Protein AF-A0AAE0U484-F1 (afdb_monomer)

Foldseek 3Di:
DDDDDDDDDDPDDPPDDDDDDDDDLQPLQPQDQQPDDDDPDPDFDDFDPDQQFLVRLLVLVVLAADDPVLDDPPPPCLDPAKDKFKAKFKAKAFQLLVNVVSVVVNVCCVVCVVVCVVVVVVVCVSCVPSSYDPDDKAFLCCSRCVPDSYCNVVFQPPLQLVLLVVVCVVVVHDRDRRLGMTMIMWMWIWMQGFVQDIDIDTDFGSDDDCQTLVNVVVCVCPDPVDDHQPGSLSVVLSSLCSRLQQQVGQYGSRDRPLCSLVVLLVVLLVVLVVVVVLVVVLVVVCVVDPDPVVCPVVLVVLLPCVVLVSSLSSLSSSLSSLSSVLSSLVRNLVSLVVVLVSLVVVPDDPPPDDPDDDDDDDDPDPDGDRNDSVSSVVSSVSSVVVSVSSVVSNVSSVVSSVSSVVSSVVSVVSVVD

Sequence (417 aa):
MPTWKFDASVTDFQQAAGASLPPTPGLATLLEEPAAEQKPDSEPRPPLLTSMSTGEIVNQISKTYTYWEDLPPVKDKGGDRTIALFMPFLAFESHRGRNDMTMDRLKTEKEMENLIKDELRYTELWNPDHTRPLHYRRTLDQYSYYMLDSTERRDWDQVMYRWAKLKAVKARQTFEPDEAPILMVDQLWMWVLPDGTVVTSIPSTQKPAKYSLEKVLEAEFWSKSRHAIKGPESLFSLVLRQCVNVMKREGPCKLNLQESFQSAINNLAESEAVKMKELLKVVKKLKKEPDPFRLTADIDKFSQISEEMYQLVEIVDIQDELAIINSVLTAQKSVLRDLRDHVCCERKPSSTDPPNSIYVMKDQSPPTVAIRKTAVDDSIRIVDENIRAVKEMAESAKRVHTDVSGFVSVCHVLCAC

Solvent-accessible surface area (backbone atoms only — not comparable to full-atom values): 24864 Å² total; per-residue (Å²): 135,87,80,89,79,89,88,81,86,92,80,90,78,92,83,84,88,88,78,91,77,80,93,77,91,80,58,70,58,79,62,61,77,75,72,81,86,65,73,80,63,98,64,78,76,79,74,69,97,70,73,70,50,56,68,54,49,42,53,54,47,55,60,42,51,78,51,82,85,69,50,78,75,73,86,56,87,72,56,105,59,61,47,79,46,72,39,56,31,63,45,59,38,27,45,44,36,52,48,51,50,41,53,51,49,54,50,48,47,70,63,31,68,79,56,37,76,59,53,51,48,50,50,40,73,76,24,72,82,70,51,53,62,82,68,64,80,29,43,57,54,57,69,76,45,68,86,42,82,68,48,64,77,55,61,72,65,32,69,52,30,56,39,49,47,51,50,20,57,76,69,75,44,89,67,59,71,51,54,25,30,38,61,27,37,37,42,41,38,38,35,36,42,65,89,42,53,70,49,73,50,65,77,66,42,80,55,96,44,81,56,19,59,62,47,47,49,52,52,60,71,70,34,85,90,51,82,74,77,84,46,48,53,53,48,52,43,49,55,50,42,63,47,55,41,44,69,80,41,55,35,49,91,72,35,40,57,59,61,39,55,51,48,53,49,48,53,53,44,50,53,47,53,53,50,52,55,52,50,56,50,50,56,57,47,57,77,70,47,92,58,69,76,82,44,46,72,68,51,55,60,53,53,58,52,62,66,60,52,53,50,52,45,52,40,50,52,53,43,52,54,44,40,51,52,45,34,47,46,49,50,35,45,48,49,46,48,53,49,41,50,56,63,56,62,81,72,68,80,76,93,79,74,76,99,80,76,93,72,94,70,89,76,86,66,74,87,70,72,69,63,54,62,68,53,47,52,53,43,44,49,46,33,52,53,52,46,49,54,46,50,56,48,43,54,52,34,52,50,42,44,52,52,51,53,50,51,52,52,52,34,53,54,62,66,75,107

pLDDT: mean 70.92, std 22.4, range [24.2, 97.81]

Radius of gyration: 27.47 Å; Cα contacts (8 Å, |Δi|>4): 417; chains: 1; bounding box: 76×53×95 Å

InterPro domains:
  IPR050829 CorA Metal Ion Transporter [PTHR47685] (130-343)

Structure (mmCIF, N/CA/C/O backbone):
data_AF-A0AAE0U484-F1
#
_entry.id   AF-A0AAE0U484-F1
#
loop_
_atom_site.group_PDB
_atom_site.id
_atom_site.type_symbol
_atom_site.label_atom_id
_atom_site.label_alt_id
_atom_site.label_comp_id
_atom_site.label_asym_id
_atom_site.label_entity_id
_atom_site.label_seq_id
_atom_site.pdbx_PDB_ins_code
_atom_site.Cartn_x
_atom_site.Cartn_y
_atom_site.Cartn_z
_atom_site.occupancy
_atom_site.B_iso_or_equiv
_atom_site.auth_seq_id
_atom_site.auth_comp_id
_atom_site.auth_asym_id
_atom_site.auth_atom_id
_atom_site.pdbx_PDB_model_num
ATOM 1 N N . MET A 1 1 ? 16.943 8.725 -47.443 1.00 25.14 1 MET A N 1
ATOM 2 C CA . MET A 1 1 ? 16.051 8.377 -46.319 1.00 25.14 1 MET A CA 1
ATOM 3 C C . MET A 1 1 ? 15.115 7.289 -46.812 1.00 25.14 1 MET A C 1
ATOM 5 O O . MET A 1 1 ? 14.321 7.600 -47.690 1.00 25.14 1 MET A O 1
ATOM 9 N N . PRO A 1 2 ? 15.241 6.023 -46.388 1.00 25.20 2 PRO A N 1
ATOM 10 C CA . PRO A 1 2 ? 14.301 5.006 -46.822 1.00 25.20 2 PRO A CA 1
ATOM 11 C C . PRO A 1 2 ? 13.100 4.985 -45.872 1.00 25.20 2 PRO A C 1
ATOM 13 O O . PRO A 1 2 ? 13.224 4.733 -44.677 1.00 25.20 2 PRO A O 1
ATOM 16 N N . THR A 1 3 ? 11.944 5.307 -46.437 1.00 26.42 3 THR A N 1
ATOM 17 C CA . THR A 1 3 ? 10.607 5.114 -45.878 1.00 26.42 3 THR A CA 1
ATOM 18 C C . THR A 1 3 ? 10.235 3.636 -45.951 1.00 26.42 3 THR A C 1
ATOM 20 O O . THR A 1 3 ? 10.269 3.057 -47.038 1.00 26.42 3 THR A O 1
ATOM 23 N N . TRP A 1 4 ? 9.856 3.037 -44.826 1.00 24.20 4 TRP A N 1
ATOM 24 C CA . TRP A 1 4 ? 9.329 1.675 -44.780 1.00 24.20 4 TRP A CA 1
ATOM 25 C C . TRP A 1 4 ? 7.847 1.689 -45.179 1.00 24.20 4 TRP A C 1
ATOM 27 O O . TRP A 1 4 ? 7.043 2.363 -44.540 1.00 24.20 4 TRP A O 1
ATOM 37 N N . LYS A 1 5 ? 7.493 0.967 -46.247 1.00 24.75 5 LYS A N 1
ATOM 38 C CA . LYS A 1 5 ? 6.109 0.620 -46.602 1.00 24.75 5 LYS A CA 1
ATOM 39 C C . LYS A 1 5 ? 5.917 -0.873 -46.347 1.00 24.75 5 LYS A C 1
ATOM 41 O O . LYS A 1 5 ? 6.720 -1.668 -46.825 1.00 24.75 5 LYS A O 1
ATOM 46 N N . PHE A 1 6 ? 4.869 -1.230 -45.612 1.00 26.19 6 PHE A N 1
ATOM 47 C CA . PHE A 1 6 ? 4.388 -2.603 -45.481 1.00 26.19 6 PHE A CA 1
ATOM 48 C C . PHE A 1 6 ? 3.244 -2.808 -46.479 1.00 26.19 6 PHE A C 1
ATOM 50 O O . PHE A 1 6 ? 2.232 -2.120 -46.388 1.00 26.19 6 PHE A O 1
ATOM 57 N N . ASP A 1 7 ? 3.419 -3.737 -47.418 1.00 28.48 7 ASP A N 1
ATOM 58 C CA . ASP A 1 7 ? 2.353 -4.274 -48.269 1.00 28.48 7 ASP A CA 1
ATOM 59 C C . ASP A 1 7 ? 2.078 -5.714 -47.820 1.00 28.48 7 ASP A C 1
ATOM 61 O O . ASP A 1 7 ? 2.968 -6.565 -47.873 1.00 28.48 7 ASP A O 1
ATOM 65 N N . ALA A 1 8 ? 0.852 -5.996 -47.384 1.00 30.31 8 ALA A N 1
ATOM 66 C CA . ALA A 1 8 ? 0.339 -7.356 -47.248 1.00 30.31 8 ALA A CA 1
ATOM 67 C C . ALA A 1 8 ? -1.161 -7.360 -47.585 1.00 30.31 8 ALA A C 1
ATOM 69 O O . ALA A 1 8 ? -1.958 -6.672 -46.949 1.00 30.31 8 ALA A O 1
ATOM 70 N N . SER A 1 9 ? -1.531 -8.099 -48.632 1.00 27.47 9 SER A N 1
ATOM 71 C CA . SER A 1 9 ? -2.878 -8.178 -49.210 1.00 27.47 9 SER A CA 1
ATOM 72 C C . SER A 1 9 ? -3.855 -9.028 -48.379 1.00 27.47 9 SER A C 1
ATOM 74 O O . SER A 1 9 ? -3.476 -10.033 -47.784 1.00 27.47 9 SER A O 1
ATOM 76 N N . VAL A 1 10 ? -5.131 -8.622 -48.389 1.00 33.88 10 VAL A N 1
ATOM 77 C CA . VAL A 1 10 ? -6.212 -8.971 -47.441 1.00 33.88 10 VAL A CA 1
ATOM 78 C C . VAL A 1 10 ? -7.253 -9.934 -48.051 1.00 33.88 10 VAL A C 1
ATOM 80 O O . VAL A 1 10 ? -8.396 -9.533 -48.230 1.00 33.88 10 VAL A O 1
ATOM 83 N N . THR A 1 11 ? -6.936 -11.188 -48.403 1.00 27.66 11 THR A N 1
ATOM 84 C CA . THR A 1 11 ? -7.968 -12.035 -49.071 1.00 27.66 11 THR A CA 1
ATOM 85 C C . THR A 1 11 ? -8.235 -13.454 -48.569 1.00 27.66 11 THR A C 1
ATOM 87 O O . THR A 1 11 ? -9.268 -13.988 -48.956 1.00 27.66 11 THR A O 1
ATOM 90 N N . ASP A 1 12 ? -7.472 -14.050 -47.645 1.00 27.08 12 ASP A N 1
ATOM 91 C CA . ASP A 1 12 ? -7.566 -15.522 -47.486 1.00 27.08 12 ASP A CA 1
ATOM 92 C C . ASP A 1 12 ? -8.187 -16.087 -46.186 1.00 27.08 12 ASP A C 1
ATOM 94 O O . ASP A 1 12 ? -8.134 -17.295 -45.984 1.00 27.08 12 ASP A O 1
ATOM 98 N N . PHE A 1 13 ? -8.829 -15.303 -45.304 1.00 31.53 13 PHE A N 1
ATOM 99 C CA . PHE A 1 13 ? -9.232 -15.829 -43.973 1.00 31.53 13 PHE A CA 1
ATOM 100 C C . PHE A 1 13 ? -10.689 -15.601 -43.525 1.00 31.53 13 PHE A C 1
ATOM 102 O O . PHE A 1 13 ? -10.987 -15.595 -42.334 1.00 31.53 13 PHE A O 1
ATOM 109 N N . GLN A 1 14 ? -11.641 -15.477 -44.451 1.00 27.42 14 GLN A N 1
ATOM 110 C CA . GLN A 1 14 ? -13.049 -15.174 -44.132 1.00 27.42 14 GLN A CA 1
ATOM 111 C C . GLN A 1 14 ? -13.956 -16.361 -43.714 1.00 27.42 14 GLN A C 1
ATOM 113 O O . GLN A 1 14 ? -15.173 -16.239 -43.813 1.00 27.42 14 GLN A O 1
ATOM 118 N N . GLN A 1 15 ? -13.444 -17.502 -43.227 1.00 28.56 15 GLN A N 1
ATOM 119 C CA . GLN A 1 15 ? -14.284 -18.715 -43.088 1.00 28.56 15 GLN A CA 1
ATOM 120 C C . GLN A 1 15 ? -14.445 -19.359 -41.699 1.00 28.56 15 GLN A C 1
ATOM 122 O O . GLN A 1 15 ? -14.878 -20.505 -41.621 1.00 28.56 15 GLN A O 1
ATOM 127 N N . ALA A 1 16 ? -14.210 -18.645 -40.594 1.00 28.75 16 ALA A N 1
ATOM 128 C CA . ALA A 1 16 ? -14.473 -19.205 -39.260 1.00 28.75 16 ALA A CA 1
ATOM 129 C C . ALA A 1 16 ? -15.002 -18.169 -38.251 1.00 28.75 16 ALA A C 1
ATOM 131 O O . ALA A 1 16 ? -14.307 -17.791 -37.317 1.00 28.75 16 ALA A O 1
ATOM 132 N N . ALA A 1 17 ? -16.246 -17.713 -38.415 1.00 30.34 17 ALA A N 1
ATOM 133 C CA . ALA A 1 17 ? -16.961 -16.979 -37.368 1.00 30.34 17 ALA A CA 1
ATOM 134 C C . ALA A 1 17 ? -18.425 -17.435 -37.339 1.00 30.34 17 ALA A C 1
ATOM 136 O O . ALA A 1 17 ? -19.243 -17.016 -38.154 1.00 30.34 17 ALA A O 1
ATOM 137 N N . GLY A 1 18 ? -18.736 -18.354 -36.426 1.00 26.61 18 GLY A N 1
ATOM 138 C CA . GLY A 1 18 ? -20.057 -18.962 -36.306 1.00 26.61 18 GLY A CA 1
ATOM 139 C C . GLY A 1 18 ? -20.254 -19.654 -34.962 1.00 26.61 18 GLY A C 1
ATOM 140 O O . GLY A 1 18 ? -20.517 -20.848 -34.931 1.00 26.61 18 GLY A O 1
ATOM 141 N N . ALA A 1 19 ? -20.102 -18.924 -33.857 1.00 28.25 19 ALA A N 1
ATOM 142 C CA . ALA A 1 19 ? -20.642 -19.316 -32.555 1.00 28.25 19 ALA A CA 1
ATOM 143 C C . ALA A 1 19 ? -20.804 -18.069 -31.670 1.00 28.25 19 ALA A C 1
ATOM 145 O O . ALA A 1 19 ? -19.838 -17.358 -31.409 1.00 28.25 19 ALA A O 1
ATOM 146 N N . SER A 1 20 ? -22.033 -17.790 -31.233 1.00 29.11 20 SER A N 1
ATOM 147 C CA . SER A 1 20 ? -22.348 -16.734 -30.266 1.00 29.11 20 SER A CA 1
ATOM 148 C C . SER A 1 20 ? -21.962 -17.179 -28.852 1.00 29.11 20 SER A C 1
ATOM 150 O O . SER A 1 20 ? -22.457 -18.208 -28.386 1.00 29.11 20 SER A O 1
ATOM 152 N N . LEU A 1 21 ? -21.120 -16.402 -28.171 1.00 27.17 21 LEU A N 1
ATOM 153 C CA . LEU A 1 21 ? -20.734 -16.598 -26.769 1.00 27.17 21 LEU A CA 1
ATOM 154 C C . LEU A 1 21 ? -21.602 -15.737 -25.818 1.00 27.17 21 LEU A C 1
ATOM 156 O O . LEU A 1 21 ? -22.167 -14.734 -26.259 1.00 27.17 21 LEU A O 1
ATOM 160 N N . PRO A 1 22 ? -21.759 -16.144 -24.539 1.00 26.66 22 PRO A N 1
ATOM 161 C CA . PRO A 1 22 ? -22.588 -15.457 -23.539 1.00 26.66 22 PRO A CA 1
ATOM 162 C C . PRO A 1 22 ? -22.042 -14.061 -23.170 1.00 26.66 22 PRO A C 1
ATOM 164 O O . PRO A 1 22 ? -20.865 -13.796 -23.410 1.00 26.66 22 PRO A O 1
ATOM 167 N N . PRO A 1 23 ? -22.862 -13.164 -22.580 1.00 27.33 23 PRO A N 1
ATOM 168 C CA . PRO A 1 23 ? -22.453 -11.791 -22.294 1.00 27.33 23 PRO A CA 1
ATOM 169 C C . PRO A 1 23 ? -21.361 -11.749 -21.215 1.00 27.33 23 PRO A C 1
ATOM 171 O O . PRO A 1 23 ? -21.535 -12.259 -20.108 1.00 27.33 23 PRO A O 1
ATOM 174 N N . THR A 1 24 ? -20.229 -11.144 -21.562 1.00 34.47 24 THR A N 1
ATOM 175 C CA . THR A 1 24 ? -19.015 -11.022 -20.746 1.00 34.47 24 THR A CA 1
ATOM 176 C C . THR A 1 24 ? -19.091 -9.807 -19.808 1.00 34.47 24 THR A C 1
ATOM 178 O O . THR A 1 24 ? -19.314 -8.698 -20.294 1.00 34.47 24 THR A O 1
ATOM 181 N N . PRO A 1 25 ? -18.822 -9.934 -18.496 1.00 36.56 25 PRO A N 1
ATOM 182 C CA . PRO A 1 25 ? -18.464 -8.799 -17.650 1.00 36.56 25 PRO A CA 1
ATOM 183 C C . PRO A 1 25 ? -16.942 -8.602 -17.741 1.00 36.56 25 PRO A C 1
ATOM 185 O O . PRO A 1 25 ? -16.188 -9.285 -17.056 1.00 36.56 25 PRO A O 1
ATOM 188 N N . GLY A 1 26 ? -16.470 -7.762 -18.669 1.00 33.53 26 GLY A N 1
ATOM 189 C CA . GLY A 1 26 ? -15.029 -7.684 -18.982 1.00 33.53 26 GLY A CA 1
ATOM 190 C C . GLY A 1 26 ? -14.423 -6.293 -19.172 1.00 33.53 26 GLY A C 1
ATOM 191 O O . GLY A 1 26 ? -13.204 -6.173 -19.159 1.00 33.53 26 GLY A O 1
ATOM 192 N N . LEU A 1 27 ? -15.230 -5.240 -19.309 1.00 33.69 27 LEU A N 1
ATOM 193 C CA . LEU A 1 27 ? -14.730 -3.860 -19.431 1.00 33.69 27 LEU A CA 1
ATOM 194 C C . LEU A 1 27 ? -15.477 -2.887 -18.512 1.00 33.69 27 LEU A C 1
ATOM 196 O O . LEU A 1 27 ? -14.864 -1.998 -17.935 1.00 33.69 27 LEU A O 1
ATOM 200 N N . ALA A 1 28 ? -16.783 -3.091 -18.319 1.00 32.78 28 ALA A N 1
ATOM 201 C CA . ALA A 1 28 ? -17.645 -2.173 -17.574 1.00 32.78 28 ALA A CA 1
ATOM 202 C C . ALA A 1 28 ? -17.218 -1.947 -16.109 1.00 32.78 28 ALA A C 1
ATOM 204 O O . ALA A 1 28 ? -17.370 -0.844 -15.600 1.00 32.78 28 ALA A O 1
ATOM 205 N N . THR A 1 29 ? -16.624 -2.946 -15.449 1.00 37.53 29 THR A N 1
ATOM 206 C CA . THR A 1 29 ? -16.144 -2.851 -14.056 1.00 37.53 29 THR A CA 1
ATOM 207 C C . THR A 1 29 ? -14.851 -2.049 -13.890 1.00 37.53 29 THR A C 1
ATOM 209 O O . THR A 1 29 ? -14.360 -1.870 -12.782 1.00 37.53 29 THR A O 1
ATOM 212 N N . LEU A 1 30 ? -14.253 -1.574 -14.986 1.00 39.81 30 LEU A N 1
ATOM 213 C CA . LEU A 1 30 ? -12.955 -0.887 -14.992 1.00 39.81 30 LEU A CA 1
ATOM 214 C C . LEU A 1 30 ? -13.080 0.616 -15.276 1.00 39.81 30 LEU A C 1
ATOM 216 O O . LEU A 1 30 ? -12.082 1.343 -15.238 1.00 39.81 30 LEU A O 1
ATOM 220 N N . LEU A 1 31 ? -14.303 1.050 -15.586 1.00 45.00 31 LEU A N 1
ATOM 221 C CA . LEU A 1 31 ? -14.662 2.320 -16.214 1.00 45.00 31 LEU A CA 1
ATOM 222 C C . LEU A 1 31 ? -15.889 2.892 -15.507 1.00 45.00 31 LEU A C 1
ATOM 224 O O . LEU A 1 31 ? -16.924 3.167 -16.106 1.00 45.00 31 LEU A O 1
ATOM 228 N N . GLU A 1 32 ? -15.796 2.993 -14.190 1.00 55.06 32 GLU A N 1
ATOM 229 C CA . GLU A 1 32 ? -16.871 3.548 -13.377 1.00 55.06 32 GLU A CA 1
ATOM 230 C C . GLU A 1 32 ? -16.819 5.075 -13.450 1.00 55.06 32 GLU A C 1
ATOM 232 O O . GLU A 1 32 ? -15.787 5.664 -13.142 1.00 55.06 32 GLU A O 1
ATOM 237 N N . GLU A 1 33 ? -17.908 5.745 -13.840 1.00 48.56 33 GLU A N 1
ATOM 238 C CA . GLU A 1 33 ? -17.997 7.200 -13.665 1.00 48.56 33 GLU A CA 1
ATOM 239 C C . GLU A 1 33 ? -17.818 7.530 -12.176 1.00 48.56 33 GLU A C 1
ATOM 241 O O . GLU A 1 33 ? -18.476 6.894 -11.353 1.00 48.56 33 GLU A O 1
ATOM 246 N N . PRO A 1 34 ? -16.948 8.487 -11.795 1.00 49.31 34 PRO A N 1
ATOM 247 C CA . PRO A 1 34 ? -16.866 8.906 -10.405 1.00 49.31 34 PRO A CA 1
ATOM 248 C C . PRO A 1 34 ? -18.251 9.385 -9.977 1.00 49.31 34 PRO A C 1
ATOM 250 O O . PRO A 1 34 ? -18.813 10.290 -10.606 1.00 49.31 34 PRO A O 1
ATOM 253 N N . ALA A 1 35 ? -18.814 8.767 -8.939 1.00 49.94 35 ALA A N 1
ATOM 254 C CA . ALA A 1 35 ? -20.136 9.110 -8.455 1.00 49.94 35 ALA A CA 1
ATOM 255 C C . ALA A 1 35 ? -20.202 10.617 -8.180 1.00 49.94 35 ALA A C 1
ATOM 257 O O . ALA A 1 35 ? -19.337 11.195 -7.513 1.00 49.94 35 ALA A O 1
ATOM 258 N N . ALA A 1 36 ? -21.241 11.264 -8.710 1.00 40.91 36 ALA A N 1
ATOM 259 C CA . ALA A 1 36 ? -21.516 12.671 -8.466 1.00 40.91 36 ALA A CA 1
ATOM 260 C C . ALA A 1 36 ? -21.680 12.899 -6.957 1.00 40.91 36 ALA A C 1
ATOM 262 O O . ALA A 1 36 ? -22.714 12.542 -6.404 1.00 40.91 36 ALA A O 1
ATOM 263 N N . GLU A 1 37 ? -20.643 13.443 -6.310 1.00 42.19 37 GLU A N 1
ATOM 264 C CA . GLU A 1 37 ? -20.617 13.947 -4.928 1.00 42.19 37 GLU A CA 1
ATOM 265 C C . GLU A 1 37 ? -21.653 13.316 -3.980 1.00 42.19 37 GLU A C 1
ATOM 267 O O . GLU A 1 37 ? -22.458 13.999 -3.351 1.00 42.19 37 GLU A O 1
ATOM 272 N N . GLN A 1 38 ? -21.612 12.001 -3.809 1.00 40.66 38 GLN A N 1
ATOM 273 C CA . GLN A 1 38 ? -22.098 11.401 -2.578 1.00 40.66 38 GLN A CA 1
ATOM 274 C C . GLN A 1 38 ? -20.870 10.891 -1.854 1.00 40.66 38 GLN A C 1
ATOM 276 O O . GLN A 1 38 ? -20.386 9.786 -2.087 1.00 40.66 38 GLN A O 1
ATOM 281 N N . LYS A 1 39 ? -20.339 11.759 -0.975 1.00 46.88 39 LYS A N 1
ATOM 282 C CA . LYS A 1 39 ? -19.525 11.315 0.162 1.00 46.88 39 LYS A CA 1
ATOM 283 C C . LYS A 1 39 ? -20.163 10.027 0.673 1.00 46.88 39 LYS A C 1
ATOM 285 O O . LYS A 1 39 ? -21.375 10.063 0.891 1.00 46.88 39 LYS A O 1
ATOM 290 N N . PRO A 1 40 ? -19.409 8.935 0.870 1.00 43.38 40 PRO A N 1
ATOM 291 C CA . PRO A 1 40 ? -19.993 7.772 1.501 1.00 43.38 40 PRO A CA 1
ATOM 292 C C . PRO A 1 40 ? -20.620 8.250 2.811 1.00 43.38 40 PRO A C 1
ATOM 294 O O . PRO A 1 40 ? -19.938 8.861 3.646 1.00 43.38 40 PRO A O 1
ATOM 297 N N . ASP A 1 41 ? -21.936 8.058 2.924 1.00 44.75 41 ASP A N 1
ATOM 298 C CA . ASP A 1 41 ? -22.650 8.169 4.186 1.00 44.75 41 ASP A CA 1
ATOM 299 C C . ASP A 1 41 ? -21.838 7.433 5.254 1.00 44.75 41 ASP A C 1
ATOM 301 O O . ASP A 1 41 ? -21.121 6.475 4.961 1.00 44.75 41 ASP A O 1
ATOM 305 N N . SER A 1 42 ? -21.929 7.897 6.498 1.00 51.50 42 SER A N 1
ATOM 306 C CA . SER A 1 42 ? -21.149 7.447 7.662 1.00 51.50 42 SER A CA 1
ATOM 307 C C . SER A 1 42 ? -21.245 5.949 8.007 1.00 51.50 42 SER A C 1
ATOM 309 O O . SER A 1 42 ? -20.783 5.539 9.070 1.00 51.50 42 SER A O 1
ATOM 311 N N . GLU A 1 43 ? -21.865 5.135 7.158 1.00 57.03 43 GLU A N 1
ATOM 312 C CA . GLU A 1 43 ? -22.004 3.700 7.327 1.00 57.03 43 GLU A CA 1
ATOM 313 C C . GLU A 1 43 ? -20.751 2.935 6.874 1.00 57.03 43 GLU A C 1
ATOM 315 O O . GLU A 1 43 ? -20.180 3.231 5.814 1.00 57.03 43 GLU A O 1
ATOM 320 N N . PRO A 1 44 ? -20.357 1.883 7.616 1.00 57.78 44 PRO A N 1
ATOM 321 C CA . PRO A 1 44 ? -19.218 1.046 7.266 1.00 57.78 44 PRO A CA 1
ATOM 322 C C . PRO A 1 44 ? -19.435 0.426 5.905 1.00 57.78 44 PRO A C 1
ATOM 324 O O . PRO A 1 44 ? -20.556 0.064 5.534 1.00 57.78 44 PRO A O 1
ATOM 327 N N . ARG A 1 45 ? -18.344 0.210 5.185 1.00 67.88 45 ARG A N 1
ATOM 328 C CA . ARG A 1 45 ? -18.371 -0.691 4.045 1.00 67.88 45 ARG A CA 1
ATOM 329 C C . ARG A 1 45 ? -18.860 -2.084 4.479 1.00 67.88 45 ARG A C 1
ATOM 331 O O . ARG A 1 45 ? -18.364 -2.614 5.468 1.00 67.88 45 ARG A O 1
ATOM 338 N N . PRO A 1 46 ? -19.771 -2.726 3.729 1.00 57.03 46 PRO A N 1
ATOM 339 C CA . PRO A 1 46 ? -20.155 -4.100 4.016 1.00 57.03 46 PRO A CA 1
ATOM 340 C C . PRO A 1 46 ? -18.963 -5.059 3.812 1.00 57.03 46 PRO A C 1
ATOM 342 O O . PRO A 1 46 ? -18.289 -4.981 2.771 1.00 57.03 46 PRO A O 1
ATOM 345 N N . PRO A 1 47 ? -18.706 -5.979 4.764 1.00 56.78 47 PRO A N 1
ATOM 346 C CA . PRO A 1 47 ? -17.669 -6.991 4.613 1.00 56.78 47 PRO A CA 1
ATOM 347 C C . PRO A 1 47 ? -17.958 -7.863 3.390 1.00 56.78 47 PRO A C 1
ATOM 349 O O . PRO A 1 47 ? -19.115 -8.104 3.029 1.00 56.78 47 PRO A O 1
ATOM 352 N N . LEU A 1 48 ? -16.907 -8.332 2.724 1.00 58.34 48 LEU A N 1
ATOM 353 C CA . LEU A 1 48 ? -17.067 -9.266 1.617 1.00 58.34 48 LEU A CA 1
ATOM 354 C C . LEU A 1 48 ? -17.605 -10.597 2.153 1.00 58.34 48 LEU A C 1
ATOM 356 O O . LEU A 1 48 ? -16.984 -11.226 3.003 1.00 58.34 48 LEU A O 1
ATOM 360 N N . LEU A 1 49 ? -18.758 -11.033 1.631 1.00 41.34 49 LEU A N 1
ATOM 361 C CA . LEU A 1 49 ? -19.414 -12.301 1.996 1.00 41.34 49 LEU A CA 1
ATOM 362 C C . LEU A 1 49 ? -18.519 -13.536 1.762 1.00 41.34 49 LEU A C 1
ATOM 364 O O . LEU A 1 49 ? -18.756 -14.587 2.351 1.00 41.34 49 LEU A O 1
ATOM 368 N N . THR A 1 50 ? -17.473 -13.389 0.947 1.00 48.41 50 THR A N 1
ATOM 369 C CA . THR A 1 50 ? -16.391 -14.355 0.736 1.00 48.41 50 THR A CA 1
ATOM 370 C C . THR A 1 50 ? -15.088 -13.588 0.516 1.00 48.41 50 THR A C 1
ATOM 372 O O . THR A 1 50 ? -14.810 -13.169 -0.611 1.00 48.41 50 THR A O 1
ATOM 375 N N . SER A 1 51 ? -14.291 -13.373 1.567 1.00 47.59 51 SER A N 1
ATOM 376 C CA . SER A 1 51 ? -12.902 -12.956 1.371 1.00 47.59 51 SER A CA 1
ATOM 377 C C . SER A 1 51 ? -12.159 -14.115 0.713 1.00 47.59 51 SER A C 1
ATOM 379 O O . SER A 1 51 ? -12.162 -15.250 1.196 1.00 47.59 51 SER A O 1
ATOM 381 N N . MET A 1 52 ? -11.588 -13.860 -0.460 1.00 52.00 52 MET A N 1
ATOM 382 C CA . MET A 1 52 ? -10.773 -14.866 -1.123 1.00 52.00 52 MET A CA 1
ATOM 383 C C . MET A 1 52 ? -9.523 -15.100 -0.274 1.00 52.00 52 MET A C 1
ATOM 385 O O . MET A 1 52 ? -8.840 -14.156 0.126 1.00 52.00 52 MET A O 1
ATOM 389 N N . SER A 1 53 ? -9.185 -16.358 -0.008 1.00 55.41 53 SER A N 1
ATOM 390 C CA . SER A 1 53 ? -7.917 -16.675 0.639 1.00 55.41 53 SER A CA 1
ATOM 391 C C . SER A 1 53 ? -6.758 -16.164 -0.214 1.00 55.41 53 SER A C 1
ATOM 393 O O . SER A 1 53 ? -6.830 -16.115 -1.443 1.00 55.41 53 SER A O 1
ATOM 395 N N . THR A 1 54 ? -5.627 -15.846 0.417 1.00 52.03 54 THR A N 1
ATOM 396 C CA . THR A 1 54 ? -4.413 -15.445 -0.309 1.00 52.03 54 THR A CA 1
ATOM 397 C C . THR A 1 54 ? -4.039 -16.452 -1.403 1.00 52.03 54 THR A C 1
ATOM 399 O O . THR A 1 54 ? -3.560 -16.052 -2.456 1.00 52.03 54 THR A O 1
ATOM 402 N N . GLY A 1 55 ? -4.284 -17.750 -1.185 1.00 49.22 55 GLY A N 1
ATOM 403 C CA . GLY A 1 55 ? -4.056 -18.793 -2.188 1.00 49.22 55 GLY A CA 1
ATOM 404 C C . GLY A 1 55 ? -5.002 -18.701 -3.388 1.00 49.22 55 GLY A C 1
ATOM 405 O O 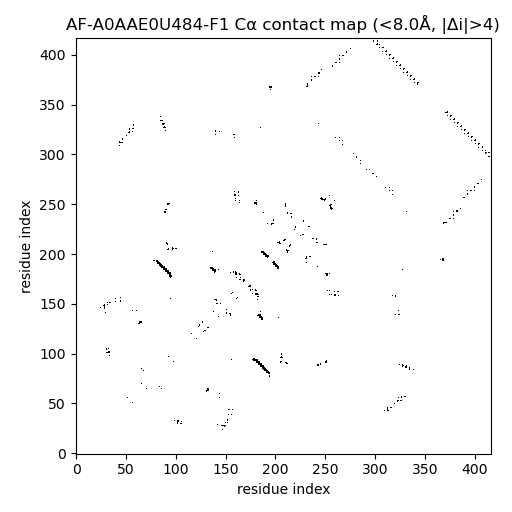. GLY A 1 55 ? -4.558 -18.871 -4.519 1.00 49.22 55 GLY A O 1
ATOM 406 N N . GLU A 1 56 ? -6.278 -18.387 -3.167 1.00 58.03 56 GLU A N 1
ATOM 407 C CA . GLU A 1 56 ? -7.259 -18.178 -4.238 1.00 58.03 56 GLU A CA 1
ATOM 408 C C . GLU A 1 56 ? -6.974 -16.893 -5.011 1.00 58.03 56 GLU A C 1
ATOM 410 O O . GLU A 1 56 ? -6.979 -16.922 -6.239 1.00 58.03 56 GLU A O 1
ATOM 415 N N . ILE A 1 57 ? -6.641 -15.806 -4.308 1.00 54.09 57 ILE A N 1
ATOM 416 C CA . ILE A 1 57 ? -6.226 -14.537 -4.913 1.00 54.09 57 ILE A CA 1
ATOM 417 C C . ILE A 1 57 ? -4.984 -14.773 -5.781 1.00 54.09 57 ILE A C 1
ATOM 419 O O . ILE A 1 57 ? -4.988 -14.426 -6.956 1.00 54.09 57 ILE A O 1
ATOM 423 N N . VAL A 1 58 ? -3.947 -15.438 -5.254 1.00 52.16 58 VAL A N 1
ATOM 424 C CA . VAL A 1 58 ? -2.720 -15.763 -6.004 1.00 52.16 58 VAL A CA 1
ATOM 425 C C . VAL A 1 58 ? -3.004 -16.674 -7.197 1.00 52.16 58 VAL A C 1
ATOM 427 O O . VAL A 1 58 ? -2.452 -16.432 -8.263 1.00 52.16 58 VAL A O 1
ATOM 430 N N . ASN A 1 59 ? -3.852 -17.697 -7.068 1.00 53.22 59 ASN A N 1
ATOM 431 C CA . ASN A 1 59 ? -4.195 -18.601 -8.173 1.00 53.22 59 ASN A CA 1
ATOM 432 C C . ASN A 1 59 ? -4.985 -17.874 -9.275 1.00 53.22 59 ASN A C 1
ATOM 434 O O . ASN A 1 59 ? -4.707 -18.028 -10.461 1.00 53.22 59 ASN A O 1
ATOM 438 N N . GLN A 1 60 ? -5.939 -17.034 -8.884 1.00 53.81 60 GLN A N 1
ATOM 439 C CA . GLN A 1 60 ? -6.700 -16.185 -9.793 1.00 53.81 60 GLN A CA 1
ATOM 440 C C . GLN A 1 60 ? -5.783 -15.211 -10.535 1.00 53.81 60 GLN A C 1
ATOM 442 O O . GLN A 1 60 ? -5.796 -15.148 -11.758 1.00 53.81 60 GLN A O 1
ATOM 447 N N . ILE A 1 61 ? -4.920 -14.521 -9.802 1.00 49.25 61 ILE A N 1
ATOM 448 C CA . ILE A 1 61 ? -3.927 -13.600 -10.343 1.00 49.25 61 ILE A CA 1
ATOM 449 C C . ILE A 1 61 ? -2.910 -14.318 -11.239 1.00 49.25 61 ILE A C 1
ATOM 451 O O . ILE A 1 61 ? -2.551 -13.792 -12.285 1.00 49.25 61 ILE A O 1
ATOM 455 N N . SER A 1 62 ? -2.489 -15.532 -10.880 1.00 46.75 62 SER A N 1
ATOM 456 C CA . SER A 1 62 ? -1.600 -16.359 -11.706 1.00 46.75 62 SER A CA 1
ATOM 457 C C . SER A 1 62 ? -2.240 -16.655 -13.061 1.00 46.75 62 SER A C 1
ATOM 459 O O . SER A 1 62 ? -1.591 -16.517 -14.082 1.00 46.75 62 SER A O 1
ATOM 461 N N . LYS A 1 63 ? -3.549 -16.928 -13.111 1.00 41.59 63 LYS A N 1
ATOM 462 C CA . LYS A 1 63 ? -4.293 -17.073 -14.380 1.00 41.59 63 LYS A CA 1
ATOM 463 C C . LYS A 1 63 ? -4.448 -15.769 -15.174 1.00 41.59 63 LYS A C 1
ATOM 465 O O . LYS A 1 63 ? -4.907 -15.813 -16.306 1.00 41.59 63 LYS A O 1
ATOM 470 N N . THR A 1 64 ? -4.121 -14.633 -14.562 1.00 39.16 64 THR A N 1
ATOM 471 C CA . THR A 1 64 ? -4.321 -13.274 -15.083 1.00 39.16 64 THR A CA 1
ATOM 472 C C . THR A 1 64 ? -2.986 -12.617 -15.477 1.00 39.16 64 THR A C 1
ATOM 474 O O . THR A 1 64 ? -2.969 -11.514 -16.023 1.00 39.16 64 THR A O 1
ATOM 477 N N . TYR A 1 65 ? -1.848 -13.258 -15.193 1.00 40.59 65 TYR A N 1
ATOM 478 C CA . TYR A 1 65 ? -0.525 -12.765 -15.564 1.00 40.59 65 TYR A CA 1
ATOM 479 C C . TYR A 1 65 ? -0.033 -13.395 -16.857 1.00 40.59 65 TYR A C 1
ATOM 481 O O . TYR A 1 65 ? -0.138 -14.598 -17.061 1.00 40.59 65 TYR A O 1
ATOM 489 N N . THR A 1 66 ? 0.571 -12.565 -17.701 1.00 40.16 66 THR A N 1
ATOM 490 C CA . THR A 1 66 ? 1.343 -13.018 -18.854 1.00 40.16 66 THR A CA 1
ATOM 491 C C . THR A 1 66 ? 2.665 -13.592 -18.355 1.00 40.16 66 THR A C 1
ATOM 493 O O . THR A 1 66 ? 3.519 -12.840 -17.872 1.00 40.16 66 THR A O 1
ATOM 496 N N . TYR A 1 67 ? 2.848 -14.907 -18.459 1.00 42.53 67 TYR A N 1
ATOM 497 C CA . TYR A 1 67 ? 4.147 -15.526 -18.213 1.00 42.53 67 TYR A CA 1
ATOM 498 C C . TYR A 1 67 ? 5.042 -15.385 -19.447 1.00 42.53 67 TYR A C 1
ATOM 500 O O . TYR A 1 67 ? 4.584 -15.109 -20.554 1.00 42.53 67 TYR A O 1
ATOM 508 N N . TRP A 1 68 ? 6.352 -15.566 -19.276 1.00 39.12 68 TRP A N 1
ATOM 509 C CA . TRP A 1 68 ? 7.305 -15.504 -20.392 1.00 39.12 68 TRP A CA 1
ATOM 510 C C . TRP A 1 68 ? 6.959 -16.505 -21.514 1.00 39.12 68 TRP A C 1
ATOM 512 O O . TRP A 1 68 ? 7.200 -16.228 -22.685 1.00 39.12 68 TRP A O 1
ATOM 522 N N . GLU A 1 69 ? 6.347 -17.631 -21.140 1.00 39.66 69 GLU A N 1
ATOM 523 C CA . GLU A 1 69 ? 5.892 -18.738 -21.998 1.00 39.66 69 GLU A CA 1
ATOM 524 C C . GLU A 1 69 ? 4.710 -18.341 -22.884 1.00 39.66 69 GLU A C 1
ATOM 526 O O . GLU A 1 69 ? 4.490 -18.931 -23.940 1.00 39.66 69 GLU A O 1
ATOM 531 N N . ASP A 1 70 ? 3.960 -17.325 -22.456 1.00 37.84 70 ASP A N 1
ATOM 532 C CA . ASP A 1 70 ? 2.775 -16.839 -23.141 1.00 37.84 70 ASP A CA 1
ATOM 533 C C . ASP A 1 70 ? 3.113 -15.868 -24.274 1.00 37.84 70 ASP A C 1
ATOM 535 O O . ASP A 1 70 ? 2.310 -15.684 -25.189 1.00 37.84 70 ASP A O 1
ATOM 539 N N . LEU A 1 71 ? 4.287 -15.240 -24.257 1.00 40.50 71 LEU A N 1
ATOM 540 C CA . LEU A 1 71 ? 4.670 -14.292 -25.297 1.00 40.50 71 LEU A CA 1
ATOM 541 C C . LEU A 1 71 ? 4.989 -15.027 -26.605 1.00 40.50 71 LEU A C 1
ATOM 543 O O . LEU A 1 71 ? 5.628 -16.081 -26.572 1.00 40.50 71 LEU A O 1
ATOM 547 N N . PRO A 1 72 ? 4.579 -14.492 -27.775 1.00 33.66 72 PRO A N 1
ATOM 548 C CA . PRO A 1 72 ? 4.949 -15.097 -29.042 1.00 33.66 72 PRO A CA 1
ATOM 549 C C . PRO A 1 72 ? 6.476 -15.230 -29.094 1.00 33.66 72 PRO A C 1
ATOM 551 O O . PRO A 1 72 ? 7.172 -14.261 -28.767 1.00 33.66 72 PRO A O 1
ATOM 554 N N . PRO A 1 73 ? 7.014 -16.398 -29.498 1.00 36.75 73 PRO A N 1
ATOM 555 C CA . PRO A 1 73 ? 8.449 -16.545 -29.662 1.00 36.75 73 PRO A CA 1
ATOM 556 C C . PRO A 1 73 ? 8.911 -15.432 -30.594 1.00 36.75 73 PRO A C 1
ATOM 558 O O . PRO A 1 73 ? 8.310 -15.225 -31.653 1.00 36.75 73 PRO A O 1
ATOM 561 N N . VAL A 1 74 ? 9.936 -14.683 -30.187 1.00 39.91 74 VAL A N 1
ATOM 562 C CA . VAL A 1 74 ? 10.533 -13.657 -31.041 1.00 39.91 74 VAL A CA 1
ATOM 563 C C . VAL A 1 74 ? 11.032 -14.396 -32.286 1.00 39.91 74 VAL A C 1
ATOM 565 O O . VAL A 1 74 ? 11.991 -15.157 -32.226 1.00 39.91 74 VAL A O 1
ATOM 568 N N . LYS A 1 75 ? 10.277 -14.287 -33.389 1.00 37.16 75 LYS A N 1
ATOM 569 C CA . LYS A 1 75 ? 10.531 -15.034 -34.636 1.00 37.16 75 LYS A CA 1
ATOM 570 C C . LYS A 1 75 ? 11.724 -14.485 -35.410 1.00 37.16 75 LYS A C 1
ATOM 572 O O . LYS A 1 75 ? 12.235 -15.170 -36.291 1.00 37.16 75 LYS A O 1
ATOM 577 N N . ASP A 1 76 ? 12.184 -13.292 -35.057 1.00 39.31 76 ASP A N 1
ATOM 578 C CA . ASP A 1 76 ? 13.513 -12.836 -35.423 1.00 39.31 76 ASP A CA 1
ATOM 579 C C . ASP A 1 76 ? 14.516 -13.301 -34.383 1.00 39.31 76 ASP A C 1
ATOM 581 O O . ASP A 1 76 ? 14.190 -13.446 -33.211 1.00 39.31 76 ASP A O 1
ATOM 585 N N . LYS A 1 77 ? 15.756 -13.511 -34.813 1.00 38.34 77 LYS A N 1
ATOM 586 C CA . LYS A 1 77 ? 16.907 -13.791 -33.952 1.00 38.34 77 LYS A CA 1
ATOM 587 C C . LYS A 1 77 ? 17.201 -12.607 -33.012 1.00 38.34 77 LYS A C 1
ATOM 589 O O . LYS A 1 77 ? 18.280 -12.020 -33.077 1.00 38.34 77 LYS A O 1
ATOM 594 N N . GLY A 1 78 ? 16.272 -12.241 -32.132 1.00 38.94 78 GLY A N 1
ATOM 595 C CA . GLY A 1 78 ? 16.604 -11.620 -30.865 1.00 38.94 78 GLY A CA 1
ATOM 596 C C . GLY A 1 78 ? 17.503 -12.632 -30.188 1.00 38.94 78 GLY A C 1
ATOM 597 O O . GLY A 1 78 ? 17.035 -13.698 -29.803 1.00 38.94 78 GLY A O 1
ATOM 598 N N . GLY A 1 79 ? 18.813 -12.380 -30.225 1.00 41.91 79 GLY A N 1
ATOM 599 C CA . GLY A 1 79 ? 19.804 -13.360 -29.794 1.00 41.91 79 GLY A CA 1
ATOM 600 C C . GLY A 1 79 ? 19.494 -13.875 -28.390 1.00 41.91 79 GLY A C 1
ATOM 601 O O . GLY A 1 79 ? 18.780 -13.197 -27.651 1.00 41.91 79 GLY A O 1
ATOM 602 N N . ASP A 1 80 ? 20.080 -15.024 -28.042 1.00 53.69 80 ASP A N 1
ATOM 603 C CA . ASP A 1 80 ? 19.984 -15.794 -26.781 1.00 53.69 80 ASP A CA 1
ATOM 604 C C . ASP A 1 80 ? 20.147 -15.003 -25.451 1.00 53.69 80 ASP A C 1
ATOM 606 O O . ASP A 1 80 ? 20.363 -15.599 -24.408 1.00 53.69 80 ASP A O 1
ATOM 610 N N . ARG A 1 81 ? 20.121 -13.665 -25.463 1.00 57.19 81 ARG A N 1
ATOM 611 C CA . ARG A 1 81 ? 20.527 -12.736 -24.402 1.00 57.19 81 ARG A CA 1
ATOM 612 C C . ARG A 1 81 ? 19.560 -11.554 -24.186 1.00 57.19 81 ARG A C 1
ATOM 614 O O . ARG A 1 81 ? 19.937 -10.586 -23.531 1.00 57.19 81 ARG A O 1
ATOM 621 N N . THR A 1 82 ? 18.355 -11.563 -24.771 1.00 69.62 82 THR A N 1
ATOM 622 C CA . THR A 1 82 ? 17.336 -10.519 -24.506 1.00 69.62 82 THR A CA 1
ATOM 623 C C . THR A 1 82 ? 16.525 -10.876 -23.265 1.00 69.62 82 THR A C 1
ATOM 625 O O . THR A 1 82 ? 15.947 -11.956 -23.208 1.00 69.62 82 THR A O 1
ATOM 628 N N . ILE A 1 83 ? 16.416 -9.957 -22.304 1.00 76.31 83 ILE A N 1
ATOM 629 C CA . ILE A 1 83 ? 15.583 -10.140 -21.106 1.00 76.31 83 ILE A CA 1
ATOM 630 C C . ILE A 1 83 ? 14.323 -9.296 -21.256 1.00 76.31 83 ILE A C 1
ATOM 632 O O . ILE A 1 83 ? 14.427 -8.111 -21.557 1.00 76.31 83 ILE A O 1
ATOM 636 N N . ALA A 1 84 ? 13.153 -9.885 -21.010 1.00 80.25 84 ALA A N 1
ATOM 637 C CA . ALA A 1 84 ? 11.877 -9.184 -20.902 1.00 80.25 84 ALA A CA 1
ATOM 638 C C . ALA A 1 84 ? 11.258 -9.473 -19.529 1.00 80.25 84 ALA A C 1
ATOM 640 O O . ALA A 1 84 ? 11.189 -10.626 -19.106 1.00 80.25 84 ALA A O 1
ATOM 641 N N . LEU A 1 85 ? 10.838 -8.427 -18.824 1.00 81.88 85 LEU A N 1
ATOM 642 C CA . LEU A 1 85 ? 10.322 -8.500 -17.466 1.00 81.88 85 LEU A CA 1
ATOM 643 C C . LEU A 1 85 ? 8.985 -7.772 -1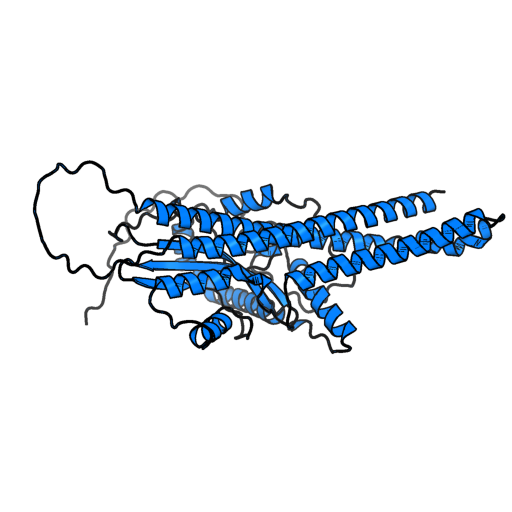7.364 1.00 81.88 85 LEU A C 1
ATOM 645 O O . LEU A 1 85 ? 8.892 -6.587 -17.687 1.00 81.88 85 LEU A O 1
ATOM 649 N N . PHE A 1 86 ? 7.999 -8.480 -16.820 1.00 83.75 86 PHE A N 1
ATOM 650 C CA . PHE A 1 86 ? 6.673 -7.962 -16.507 1.00 83.75 86 PHE A CA 1
ATOM 651 C C . PHE A 1 86 ? 6.406 -8.245 -15.039 1.00 83.75 86 PHE A C 1
ATOM 653 O O . PHE A 1 86 ? 6.377 -9.404 -14.631 1.00 83.75 86 PHE A O 1
ATOM 660 N N . MET A 1 87 ? 6.269 -7.203 -14.225 1.00 87.06 87 MET A N 1
ATOM 661 C CA . MET A 1 87 ? 6.152 -7.383 -12.780 1.00 87.06 87 MET A CA 1
ATOM 662 C C . MET A 1 87 ? 5.150 -6.394 -12.187 1.00 87.06 87 MET A C 1
ATOM 664 O O . MET A 1 87 ? 5.318 -5.190 -12.382 1.00 87.06 87 MET A O 1
ATOM 668 N N . PRO A 1 88 ? 4.143 -6.851 -11.429 1.00 89.31 88 PRO A N 1
ATOM 669 C CA . PRO A 1 88 ? 3.275 -5.938 -10.702 1.00 89.31 88 PRO A CA 1
ATOM 670 C C . PRO A 1 88 ? 4.043 -5.239 -9.582 1.00 89.31 88 PRO A C 1
ATOM 672 O O . PRO A 1 88 ? 4.955 -5.806 -8.976 1.00 89.31 88 PRO A O 1
ATOM 675 N N . PHE A 1 89 ? 3.675 -4.011 -9.251 1.00 91.75 89 PHE A N 1
ATOM 676 C CA . PHE A 1 89 ? 4.216 -3.341 -8.080 1.00 91.75 89 PHE A CA 1
ATOM 677 C C . PHE A 1 89 ? 3.233 -2.361 -7.460 1.00 91.75 89 PHE A C 1
ATOM 679 O O . PHE A 1 89 ? 2.313 -1.874 -8.107 1.00 91.75 89 PHE A O 1
ATOM 686 N N . LEU A 1 90 ? 3.433 -2.093 -6.172 1.00 94.44 90 LEU A N 1
ATOM 687 C CA . LEU A 1 90 ? 2.610 -1.150 -5.430 1.00 94.44 90 LEU A CA 1
ATOM 688 C C . LEU A 1 90 ? 3.092 0.281 -5.672 1.00 94.44 90 LEU A C 1
ATOM 690 O O . LEU A 1 90 ? 4.287 0.581 -5.578 1.00 94.44 90 LEU A O 1
ATOM 694 N N . ALA A 1 91 ? 2.145 1.169 -5.934 1.00 93.19 91 ALA A N 1
ATOM 695 C CA . ALA A 1 91 ? 2.374 2.581 -6.182 1.00 93.19 91 ALA A CA 1
ATOM 696 C C . ALA A 1 91 ? 1.365 3.441 -5.414 1.00 93.19 91 ALA A C 1
ATOM 698 O O . ALA A 1 91 ? 0.376 2.946 -4.884 1.00 93.19 91 ALA A O 1
ATOM 699 N N . PHE A 1 92 ? 1.622 4.746 -5.356 1.00 94.56 92 PHE A N 1
ATOM 700 C CA . PHE A 1 92 ? 0.721 5.710 -4.730 1.00 94.56 92 PHE A CA 1
ATOM 701 C C . PHE A 1 92 ? 0.087 6.620 -5.774 1.00 94.56 92 PHE A C 1
ATOM 703 O O . PHE A 1 92 ? 0.737 6.964 -6.763 1.00 94.56 92 PHE A O 1
ATOM 710 N N . GLU A 1 93 ? -1.139 7.050 -5.503 1.00 93.94 93 GLU A N 1
ATOM 711 C CA . GLU A 1 93 ? -1.847 8.130 -6.193 1.00 93.94 93 GLU A CA 1
ATOM 712 C C . GLU A 1 93 ? -2.593 8.993 -5.161 1.00 93.94 93 GLU A C 1
ATOM 714 O O . GLU A 1 93 ? -2.703 8.603 -3.995 1.00 93.94 93 GLU A O 1
ATOM 719 N N . SER A 1 94 ? -3.098 10.161 -5.560 1.00 94.00 94 SER A N 1
ATOM 720 C CA . SER A 1 94 ? -4.128 10.872 -4.789 1.00 94.00 94 SER A CA 1
ATOM 721 C C . SER A 1 94 ? -5.542 10.498 -5.248 1.00 94.00 94 SER A C 1
ATOM 723 O O . SER A 1 94 ? -5.745 10.079 -6.386 1.00 94.00 94 SER A O 1
ATOM 725 N N . HIS A 1 95 ? -6.555 10.688 -4.402 1.00 91.06 95 HIS A N 1
ATOM 726 C CA . HIS A 1 95 ? -7.951 10.471 -4.813 1.00 91.06 95 HIS A CA 1
ATOM 727 C C . HIS A 1 95 ? -8.330 11.317 -6.038 1.00 91.06 95 HIS A C 1
ATOM 729 O O . HIS A 1 95 ? -8.947 10.813 -6.975 1.00 91.06 95 HIS A O 1
ATOM 735 N N . ARG A 1 96 ? -7.871 12.573 -6.096 1.00 91.12 96 ARG A N 1
ATOM 736 C CA . ARG A 1 96 ? -8.018 13.436 -7.273 1.00 91.12 96 ARG A CA 1
ATOM 737 C C . ARG A 1 96 ? -7.358 12.835 -8.508 1.00 91.12 96 ARG A C 1
ATOM 739 O O . ARG A 1 96 ? -7.988 12.788 -9.556 1.00 91.12 96 ARG A O 1
ATOM 746 N N . GLY A 1 97 ? -6.117 12.360 -8.393 1.00 89.69 97 GLY A N 1
ATOM 747 C CA . GLY A 1 97 ? -5.410 11.722 -9.504 1.00 89.69 97 GLY A CA 1
ATOM 748 C C . GLY A 1 97 ? -6.137 10.476 -10.015 1.00 89.69 97 GLY A C 1
ATOM 749 O O . GLY A 1 97 ? -6.275 10.298 -11.221 1.00 89.69 97 GLY A O 1
ATOM 750 N N . ARG A 1 98 ? -6.674 9.653 -9.106 1.00 88.94 98 ARG A N 1
ATOM 751 C CA . ARG A 1 98 ? -7.505 8.483 -9.434 1.00 88.94 98 ARG A CA 1
ATOM 752 C C . ARG A 1 98 ? -8.779 8.868 -10.183 1.00 88.94 98 ARG A C 1
ATOM 754 O O . ARG A 1 98 ? -9.091 8.266 -11.211 1.00 88.94 98 ARG A O 1
ATOM 761 N N . ASN A 1 99 ? -9.492 9.879 -9.696 1.00 86.50 99 ASN A N 1
ATOM 762 C CA . ASN A 1 99 ? -10.718 10.363 -10.328 1.00 86.50 99 ASN A CA 1
ATOM 763 C C . ASN A 1 99 ? -10.434 10.956 -11.712 1.00 86.50 99 ASN A C 1
ATOM 765 O O . ASN A 1 99 ? -11.120 10.611 -12.668 1.00 86.50 99 ASN A O 1
ATOM 769 N N . ASP A 1 100 ? -9.380 11.764 -11.839 1.00 86.19 100 ASP A N 1
ATOM 770 C CA . ASP A 1 100 ? -8.940 12.332 -13.115 1.00 86.19 100 ASP A CA 1
ATOM 771 C C . ASP A 1 100 ? -8.583 11.223 -14.125 1.00 86.19 100 ASP A C 1
ATOM 773 O O . ASP A 1 100 ? -9.044 11.277 -15.262 1.00 86.19 100 ASP A O 1
ATOM 777 N N . MET A 1 101 ? -7.847 10.176 -13.714 1.00 79.69 101 MET A N 1
ATOM 778 C CA . MET A 1 101 ? -7.564 9.011 -14.576 1.00 79.69 101 MET A CA 1
ATOM 779 C C . MET A 1 101 ? -8.838 8.331 -15.062 1.00 79.69 101 MET A C 1
ATOM 781 O O . MET A 1 101 ? -8.927 7.923 -16.216 1.00 79.69 101 MET A O 1
ATOM 785 N N . THR A 1 102 ? -9.812 8.183 -14.171 1.00 74.94 102 THR A N 1
ATOM 786 C CA . THR A 1 102 ? -11.079 7.521 -14.476 1.00 74.94 102 THR A CA 1
ATOM 787 C C . THR A 1 102 ? -11.883 8.345 -15.482 1.00 74.94 102 THR A C 1
ATOM 789 O O . THR A 1 102 ? -12.318 7.828 -16.507 1.00 74.94 102 THR A O 1
ATOM 792 N N . MET A 1 103 ? -11.975 9.658 -15.260 1.00 73.81 103 MET A N 1
ATOM 793 C CA . MET A 1 103 ? -12.621 10.585 -16.188 1.00 73.81 103 MET A CA 1
ATOM 794 C C . MET A 1 103 ? -11.932 10.636 -17.546 1.00 73.81 103 MET A C 1
ATOM 796 O O . MET A 1 103 ? -12.603 10.677 -18.574 1.00 73.81 103 MET A O 1
ATOM 800 N N . ASP A 1 104 ? -10.602 10.652 -17.571 1.00 71.69 104 ASP A N 1
ATOM 801 C CA . ASP A 1 104 ? -9.860 10.688 -18.823 1.00 71.69 104 ASP A CA 1
ATOM 802 C C . ASP A 1 104 ? -9.985 9.369 -19.583 1.00 71.69 104 ASP A C 1
ATOM 804 O O . ASP A 1 104 ? -10.109 9.415 -20.803 1.00 71.69 104 ASP A O 1
ATOM 808 N N . ARG A 1 105 ? -10.069 8.215 -18.905 1.00 66.50 105 ARG A N 1
ATOM 809 C CA . ARG A 1 105 ? -10.418 6.937 -19.550 1.00 66.50 105 ARG A CA 1
ATOM 810 C C . ARG A 1 105 ? -11.797 6.987 -20.189 1.00 66.50 105 ARG A C 1
ATOM 812 O O . ARG A 1 105 ? -11.905 6.682 -21.365 1.00 66.50 105 ARG A O 1
ATOM 819 N N . LEU A 1 106 ? -12.812 7.456 -19.469 1.00 66.00 106 LEU A N 1
ATOM 820 C CA . LEU A 1 106 ? -14.182 7.560 -19.986 1.00 66.00 106 LEU A CA 1
ATOM 821 C C . LEU A 1 106 ? -14.290 8.505 -21.190 1.00 66.00 106 LEU A C 1
ATOM 823 O O . LEU A 1 106 ? -14.977 8.210 -22.167 1.00 66.00 106 LEU A O 1
ATOM 827 N N . LYS A 1 107 ? -13.586 9.644 -21.150 1.00 66.44 107 LYS A N 1
ATOM 828 C CA . LYS A 1 107 ? -13.482 10.551 -22.305 1.00 66.44 107 LYS A CA 1
ATOM 829 C C . LYS A 1 107 ? -12.760 9.878 -23.463 1.00 66.44 107 LYS A C 1
ATOM 831 O O . LYS A 1 107 ? -13.267 9.902 -24.579 1.00 66.44 107 LYS A O 1
ATOM 836 N N . THR A 1 108 ? -11.610 9.269 -23.176 1.00 59.38 108 THR A N 1
ATOM 837 C CA . THR A 1 108 ? -10.784 8.587 -24.171 1.00 59.38 108 THR A CA 1
ATOM 838 C C . THR A 1 108 ? -11.569 7.463 -24.809 1.00 59.38 108 THR A C 1
ATOM 840 O O . THR A 1 108 ? -11.499 7.340 -26.008 1.00 59.38 108 THR A O 1
ATOM 843 N N . GLU A 1 109 ? -12.375 6.695 -24.088 1.00 54.91 109 GLU A N 1
ATOM 844 C CA . GLU A 1 109 ? -13.213 5.643 -24.665 1.00 54.91 109 GLU A CA 1
ATOM 845 C C . GLU A 1 109 ? -14.346 6.177 -25.517 1.00 54.91 109 GLU A C 1
ATOM 847 O O . GLU A 1 109 ? -14.570 5.667 -26.605 1.00 54.91 109 GLU A O 1
ATOM 852 N N . LYS A 1 110 ? -15.018 7.241 -25.084 1.00 58.03 110 LYS A N 1
ATOM 853 C CA . LYS A 1 110 ? -16.057 7.887 -25.892 1.00 58.03 110 LYS A CA 1
ATOM 854 C C . LYS A 1 110 ? -15.491 8.493 -27.183 1.00 58.03 110 LYS A C 1
ATOM 856 O O . LYS A 1 110 ? -16.157 8.520 -28.215 1.00 58.03 110 LYS A O 1
ATOM 861 N N . GLU A 1 111 ? -14.254 8.980 -27.135 1.00 56.50 111 GLU A N 1
ATOM 862 C CA . GLU A 1 111 ? -13.505 9.465 -28.298 1.00 56.50 111 GLU A CA 1
ATOM 863 C C . GLU A 1 111 ? -12.929 8.302 -29.130 1.00 56.50 111 GLU A C 1
ATOM 865 O O . GLU A 1 111 ? -12.982 8.321 -30.365 1.00 56.50 111 GLU A O 1
ATOM 870 N N . MET A 1 112 ? -12.440 7.258 -28.459 1.00 43.56 112 MET A N 1
ATOM 871 C CA . MET A 1 112 ? -11.836 6.062 -29.026 1.00 43.56 112 MET A CA 1
ATOM 872 C C . MET A 1 112 ? -12.871 5.079 -29.547 1.00 43.56 112 MET A C 1
ATOM 874 O O . MET A 1 112 ? -12.467 4.283 -30.368 1.00 43.56 112 MET A O 1
ATOM 878 N N . GLU A 1 113 ? -14.166 5.118 -29.217 1.00 52.25 113 GLU A N 1
ATOM 879 C CA . GLU A 1 113 ? -15.203 4.240 -29.810 1.00 52.25 113 GLU A CA 1
ATOM 880 C C . GLU A 1 113 ? -15.167 4.291 -31.352 1.00 52.25 113 GLU A C 1
ATOM 882 O O . GLU A 1 113 ? -15.522 3.330 -32.037 1.00 52.25 113 GLU A O 1
ATOM 887 N N . ASN A 1 114 ? -14.633 5.386 -31.903 1.00 48.03 114 ASN A N 1
ATOM 888 C CA . ASN A 1 114 ? -14.397 5.588 -33.329 1.00 48.03 114 ASN A CA 1
ATOM 889 C C . ASN A 1 114 ? -13.039 5.050 -33.854 1.00 48.03 114 ASN A C 1
ATOM 891 O O . ASN A 1 114 ? -12.938 4.760 -35.044 1.00 48.03 114 ASN A O 1
ATOM 895 N N . LEU A 1 115 ? -12.015 4.887 -33.004 1.00 45.38 115 LEU A N 1
ATOM 896 C CA . LEU A 1 115 ? -10.672 4.329 -33.302 1.00 45.38 115 LEU A CA 1
ATOM 897 C C . LEU A 1 115 ? -10.517 2.848 -32.875 1.00 45.38 115 LEU A C 1
ATOM 899 O O . LEU A 1 115 ? -9.711 2.099 -33.424 1.00 45.38 115 LEU A O 1
ATOM 903 N N . ILE A 1 116 ? -11.353 2.418 -31.931 1.00 46.22 116 ILE A N 1
ATOM 904 C CA . ILE A 1 116 ? -11.371 1.154 -31.191 1.00 46.22 116 ILE A CA 1
ATOM 905 C C . ILE A 1 116 ? -11.531 -0.062 -32.101 1.00 46.22 116 ILE A C 1
ATOM 907 O O . ILE A 1 116 ? -11.072 -1.141 -31.749 1.00 46.22 116 ILE A O 1
ATOM 911 N N . LYS A 1 117 ? -12.106 0.086 -33.299 1.00 47.28 117 LYS A N 1
ATOM 912 C CA . LYS A 1 117 ? -12.260 -1.038 -34.237 1.00 47.28 117 LYS A CA 1
ATOM 913 C C . LYS A 1 117 ? -10.930 -1.664 -34.670 1.00 47.28 117 LYS A C 1
ATOM 915 O O . LYS A 1 117 ? -10.912 -2.860 -34.941 1.00 47.28 117 LYS A O 1
ATOM 920 N N . ASP A 1 118 ? -9.839 -0.898 -34.700 1.00 40.41 118 ASP A N 1
ATOM 921 C CA . ASP A 1 118 ? -8.514 -1.427 -35.047 1.00 40.41 118 ASP A CA 1
ATOM 922 C C . ASP A 1 118 ? -7.685 -1.808 -33.805 1.00 40.41 118 ASP A C 1
ATOM 924 O O . ASP A 1 118 ? -6.930 -2.775 -33.851 1.00 40.41 118 ASP A O 1
ATOM 928 N N . GLU A 1 119 ? -7.853 -1.130 -32.665 1.00 39.62 119 GLU A N 1
ATOM 929 C CA . GLU A 1 119 ? -7.097 -1.409 -31.429 1.00 39.62 119 GLU A CA 1
ATOM 930 C C . GLU A 1 119 ? -7.696 -2.547 -30.578 1.00 39.62 119 GLU A C 1
ATOM 932 O O . GLU A 1 119 ? -6.948 -3.387 -30.067 1.00 39.62 119 GLU A O 1
ATOM 937 N N . LEU A 1 120 ? -9.033 -2.680 -30.522 1.00 42.59 120 LEU A N 1
ATOM 938 C CA . LEU A 1 120 ? -9.678 -3.913 -30.045 1.00 42.59 120 LEU A CA 1
ATOM 939 C C . LEU A 1 120 ? -9.276 -5.086 -30.921 1.00 42.59 120 LEU A C 1
ATOM 941 O O . LEU A 1 120 ? -9.022 -6.150 -30.386 1.00 42.59 120 LEU A O 1
ATOM 945 N N . ARG A 1 121 ? -9.107 -4.893 -32.232 1.00 46.56 121 ARG A N 1
ATOM 946 C CA . ARG A 1 121 ? -8.620 -5.951 -33.118 1.00 46.56 121 ARG A CA 1
ATOM 947 C C . ARG A 1 121 ? -7.195 -6.380 -32.760 1.00 46.56 121 ARG A C 1
ATOM 949 O O . ARG A 1 121 ? -6.927 -7.573 -32.782 1.00 46.56 121 ARG A O 1
ATOM 956 N N . TYR A 1 122 ? -6.289 -5.467 -32.389 1.00 46.25 122 TYR A N 1
ATOM 957 C CA . TYR A 1 122 ? -4.955 -5.839 -31.882 1.00 46.25 122 TYR A CA 1
ATOM 958 C C . TYR A 1 122 ? -5.007 -6.503 -30.504 1.00 46.25 122 TYR A C 1
ATOM 960 O O . TYR A 1 122 ? -4.261 -7.448 -30.264 1.00 46.25 122 TYR A O 1
ATOM 968 N N . THR A 1 123 ? -5.904 -6.055 -29.626 1.00 45.47 123 THR A N 1
ATOM 969 C CA . THR A 1 123 ? -6.108 -6.640 -28.292 1.00 45.47 123 THR A CA 1
ATOM 970 C C . THR A 1 123 ? -6.756 -8.027 -28.383 1.00 45.47 123 THR A C 1
ATOM 972 O O . THR A 1 123 ? -6.334 -8.932 -27.677 1.00 45.47 123 THR A O 1
ATOM 975 N N . GLU A 1 124 ? -7.682 -8.243 -29.317 1.00 47.22 124 GLU A N 1
ATOM 976 C CA . GLU A 1 124 ? -8.299 -9.530 -29.676 1.00 47.22 124 GLU A CA 1
ATOM 977 C C . GLU A 1 124 ? -7.317 -10.446 -30.428 1.00 47.22 124 GLU A C 1
ATOM 979 O O . GLU A 1 124 ? -7.343 -11.655 -30.233 1.00 47.22 124 GLU A O 1
ATOM 984 N N . LEU A 1 125 ? -6.407 -9.906 -31.252 1.00 49.00 125 LEU A N 1
ATOM 985 C CA . LEU A 1 125 ? -5.311 -10.676 -31.864 1.00 49.00 125 LEU A CA 1
ATOM 986 C C . LEU A 1 125 ? -4.258 -11.103 -30.833 1.00 49.00 125 LEU A C 1
ATOM 988 O O . LEU A 1 125 ? -3.669 -12.175 -30.961 1.00 49.00 125 LEU A O 1
ATOM 992 N N . TRP A 1 126 ? -3.987 -10.249 -29.846 1.00 46.62 126 TRP A N 1
ATOM 993 C CA . TRP A 1 126 ? -3.003 -10.479 -28.787 1.00 46.62 126 TRP A CA 1
ATOM 994 C C . TRP A 1 126 ? -3.555 -11.341 -27.642 1.00 46.62 126 TRP A C 1
ATOM 996 O O . TRP A 1 126 ? -2.809 -12.082 -26.999 1.00 46.62 126 TRP A O 1
ATOM 1006 N N . ASN A 1 127 ? -4.861 -11.251 -27.398 1.00 49.19 127 ASN A N 1
ATOM 1007 C CA . ASN A 1 127 ? -5.573 -11.917 -26.318 1.00 49.19 127 ASN A CA 1
ATOM 1008 C C . ASN A 1 127 ? -6.940 -12.470 -26.787 1.00 49.19 127 ASN A C 1
ATOM 1010 O O . ASN A 1 127 ? -7.981 -12.068 -26.259 1.00 49.19 127 ASN A O 1
ATOM 1014 N N . PRO A 1 128 ? -6.962 -13.399 -27.762 1.00 47.66 128 PRO A N 1
ATOM 1015 C CA . PRO A 1 128 ? -8.208 -13.934 -28.325 1.00 47.66 128 PRO A CA 1
ATOM 1016 C C . PRO A 1 128 ? -9.077 -14.625 -27.267 1.00 47.66 128 PRO A C 1
ATOM 1018 O O . PRO A 1 128 ? -10.304 -14.532 -27.288 1.00 47.66 128 PRO A O 1
ATOM 1021 N N . ASP A 1 129 ? -8.434 -15.237 -26.274 1.00 49.66 129 ASP A N 1
ATOM 1022 C CA . ASP A 1 129 ? -9.092 -16.015 -25.226 1.00 49.66 129 ASP A CA 1
ATOM 1023 C C . ASP A 1 129 ? -9.496 -15.153 -24.017 1.00 49.66 129 ASP A C 1
ATOM 1025 O O . ASP A 1 129 ? -10.046 -15.667 -23.045 1.00 49.66 129 ASP A O 1
ATOM 1029 N N . HIS A 1 130 ? -9.191 -13.849 -24.044 1.00 47.97 130 HIS A N 1
ATOM 1030 C CA . HIS A 1 130 ? -9.394 -12.909 -22.936 1.00 47.97 130 HIS A CA 1
ATOM 1031 C C . HIS A 1 130 ? -8.667 -13.301 -21.631 1.00 47.97 130 HIS A C 1
ATOM 1033 O O . HIS A 1 130 ? -8.946 -12.762 -20.563 1.00 47.97 130 HIS A O 1
ATOM 1039 N N . THR A 1 131 ? -7.678 -14.193 -21.710 1.00 44.44 131 THR A N 1
ATOM 1040 C CA . THR A 1 131 ? -6.889 -14.702 -20.579 1.00 44.44 131 THR A CA 1
ATOM 1041 C C . THR A 1 131 ? -5.731 -13.783 -20.171 1.00 44.44 131 THR A C 1
ATOM 1043 O O . THR A 1 131 ? -5.178 -13.936 -19.087 1.00 44.44 131 THR A O 1
ATOM 1046 N N . ARG A 1 132 ? -5.363 -12.807 -21.013 1.00 46.66 132 ARG A N 1
ATOM 1047 C CA . ARG A 1 132 ? -4.155 -11.966 -20.884 1.00 46.66 132 ARG A CA 1
ATOM 1048 C C . ARG A 1 132 ? -4.490 -10.474 -20.796 1.00 46.66 132 ARG A C 1
ATOM 1050 O O . ARG A 1 132 ? -4.356 -9.748 -21.786 1.00 46.66 132 ARG A O 1
ATOM 1057 N N . PRO A 1 133 ? -4.952 -9.971 -19.646 1.00 47.84 133 PRO A N 1
ATOM 1058 C CA . PRO A 1 133 ? -5.249 -8.554 -19.524 1.00 47.84 133 PRO A CA 1
ATOM 1059 C C . PRO A 1 133 ? -3.968 -7.719 -19.599 1.00 47.84 133 PRO A C 1
ATOM 1061 O O . PRO A 1 133 ? -2.990 -7.982 -18.896 1.00 47.84 133 PRO A O 1
ATOM 1064 N N . LEU A 1 134 ? -3.993 -6.655 -20.406 1.00 52.94 134 LEU A N 1
ATOM 1065 C CA . LEU A 1 134 ? -3.113 -5.514 -20.171 1.00 52.94 134 LEU A CA 1
ATOM 1066 C C . LEU A 1 134 ? -3.425 -4.983 -18.763 1.00 52.94 134 LEU A C 1
ATOM 1068 O O . LEU A 1 134 ? -4.541 -4.526 -18.495 1.00 52.94 134 LEU A O 1
ATOM 1072 N N . HIS A 1 135 ? -2.460 -5.057 -17.841 1.00 61.00 135 HIS A N 1
ATOM 1073 C CA . HIS A 1 135 ? -2.641 -4.499 -16.501 1.00 61.00 135 HIS A CA 1
ATOM 1074 C C . HIS A 1 135 ? -2.374 -2.998 -16.549 1.00 61.00 135 HIS A C 1
ATOM 1076 O O . HIS A 1 135 ? -1.253 -2.524 -16.370 1.00 61.00 135 HIS A O 1
ATOM 1082 N N . TYR A 1 136 ? -3.431 -2.234 -16.807 1.00 66.69 136 TYR A N 1
ATOM 1083 C CA . TYR A 1 136 ? -3.440 -0.802 -16.534 1.00 66.69 136 TYR A CA 1
ATOM 1084 C C . TYR A 1 136 ? -3.356 -0.555 -15.021 1.00 66.69 136 TYR A C 1
ATOM 1086 O O . TYR A 1 136 ? -3.672 -1.424 -14.209 1.00 66.69 136 TYR A O 1
ATOM 1094 N N . ARG A 1 137 ? -2.958 0.663 -14.647 1.00 80.69 137 ARG A N 1
ATOM 1095 C CA . ARG A 1 137 ? -2.940 1.141 -13.260 1.00 80.69 137 ARG A CA 1
ATOM 1096 C C . ARG A 1 137 ? -4.316 0.974 -12.608 1.00 80.69 137 ARG A C 1
ATOM 1098 O O . ARG A 1 137 ? -5.288 1.568 -13.085 1.00 80.69 137 ARG A O 1
ATOM 1105 N N . ARG A 1 138 ? -4.383 0.175 -11.542 1.00 81.69 138 ARG A N 1
ATOM 1106 C CA . ARG A 1 138 ? -5.607 -0.206 -10.810 1.00 81.69 138 ARG A CA 1
ATOM 1107 C C . ARG A 1 138 ? -5.495 0.171 -9.345 1.00 81.69 138 ARG A C 1
ATOM 1109 O O . ARG A 1 138 ? -4.391 0.202 -8.809 1.00 81.69 138 ARG A O 1
ATOM 1116 N N . THR A 1 139 ? -6.611 0.424 -8.680 1.00 88.25 139 THR A N 1
ATOM 1117 C CA . THR A 1 139 ? -6.627 0.453 -7.213 1.00 88.25 139 THR A CA 1
ATOM 1118 C C . THR A 1 139 ? -6.448 -0.962 -6.651 1.00 88.25 139 THR A C 1
ATOM 1120 O O . THR A 1 139 ? -6.523 -1.956 -7.382 1.00 88.25 139 THR A O 1
ATOM 1123 N N . LEU A 1 140 ? -6.173 -1.070 -5.351 1.00 86.25 140 LEU A N 1
ATOM 1124 C CA . LEU A 1 140 ? -5.996 -2.362 -4.685 1.00 86.25 140 LEU A CA 1
ATOM 1125 C C . LEU A 1 140 ? -7.222 -3.280 -4.862 1.00 86.25 140 LEU A C 1
ATOM 1127 O O . LEU A 1 140 ? -7.074 -4.461 -5.181 1.00 86.25 140 LEU A O 1
ATOM 1131 N N . ASP A 1 141 ? -8.426 -2.724 -4.731 1.00 79.06 141 ASP A N 1
ATOM 1132 C CA . ASP A 1 141 ? -9.681 -3.457 -4.891 1.00 79.06 141 ASP A CA 1
ATOM 1133 C C . ASP A 1 141 ? -9.949 -3.852 -6.345 1.00 79.06 141 ASP A C 1
ATOM 1135 O O . ASP A 1 141 ? -10.277 -5.011 -6.603 1.00 79.06 141 ASP A O 1
ATOM 1139 N N . GLN A 1 142 ? -9.714 -2.950 -7.307 1.00 76.12 142 GLN A N 1
ATOM 1140 C CA . GLN A 1 142 ? -9.809 -3.260 -8.744 1.00 76.12 142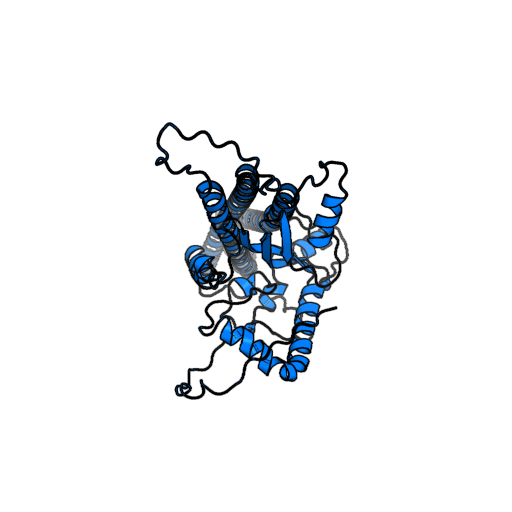 GLN A CA 1
ATOM 1141 C C . GLN A 1 142 ? -8.864 -4.395 -9.162 1.00 76.12 142 GLN A C 1
ATOM 1143 O O . GLN A 1 142 ? -9.128 -5.128 -10.117 1.00 76.12 142 GLN A O 1
ATOM 1148 N N . TYR A 1 143 ? -7.731 -4.536 -8.473 1.00 76.00 143 TYR A N 1
ATOM 1149 C CA . TYR A 1 143 ? -6.784 -5.613 -8.723 1.00 76.00 143 TYR A CA 1
ATOM 1150 C C . TYR A 1 143 ? -7.270 -6.973 -8.196 1.00 76.00 143 TYR A C 1
ATOM 1152 O O . TYR A 1 143 ? -7.070 -7.988 -8.862 1.00 76.00 143 TYR A O 1
ATOM 1160 N N . SER A 1 144 ? -7.920 -7.018 -7.031 1.00 70.31 144 SER A N 1
ATOM 1161 C CA . SER A 1 144 ? -8.355 -8.282 -6.420 1.00 70.31 144 SER A CA 1
ATOM 1162 C C . SER A 1 144 ? -9.754 -8.731 -6.851 1.00 70.31 144 SER A C 1
ATOM 1164 O O . SER A 1 144 ? -10.009 -9.930 -6.973 1.00 70.31 144 SER A O 1
ATOM 1166 N N . TYR A 1 145 ? -10.662 -7.788 -7.092 1.00 67.69 145 TYR A N 1
ATOM 1167 C CA . TYR A 1 145 ? -12.093 -8.045 -7.230 1.00 67.69 145 TYR A CA 1
ATOM 1168 C C . TYR A 1 145 ? -12.648 -7.616 -8.590 1.00 67.69 145 TYR A C 1
ATOM 1170 O O . TYR A 1 145 ? -13.606 -6.855 -8.674 1.00 67.69 145 TYR A O 1
ATOM 1178 N N . TYR A 1 146 ? -12.090 -8.165 -9.670 1.00 58.09 146 TYR A N 1
ATOM 1179 C CA . TYR A 1 146 ? -12.537 -7.862 -11.039 1.00 58.09 146 TYR A CA 1
ATOM 1180 C C . TYR A 1 146 ? -14.005 -8.242 -11.330 1.00 58.09 146 TYR A C 1
ATOM 1182 O O . TYR A 1 146 ? -14.571 -7.777 -12.316 1.00 58.09 146 TYR A O 1
ATOM 1190 N N . MET A 1 147 ? -14.608 -9.091 -10.488 1.00 50.22 147 MET A N 1
ATOM 1191 C CA . MET A 1 147 ? -15.993 -9.568 -10.607 1.00 50.22 147 MET A CA 1
ATOM 1192 C C . MET A 1 147 ? -17.028 -8.663 -9.924 1.00 50.22 147 MET A C 1
ATOM 1194 O O . MET A 1 147 ? -18.219 -8.941 -10.031 1.00 50.22 147 MET A O 1
ATOM 1198 N N . LEU A 1 148 ? -16.609 -7.652 -9.158 1.00 55.78 148 LEU A N 1
ATOM 1199 C CA . LEU A 1 148 ? -17.548 -6.743 -8.501 1.00 55.78 148 LEU A CA 1
ATOM 1200 C C . LEU A 1 148 ? -18.016 -5.665 -9.465 1.00 55.78 148 LEU A C 1
ATOM 1202 O O . LEU A 1 148 ? -17.179 -5.061 -10.121 1.00 55.78 148 LEU A O 1
ATOM 1206 N N . ASP A 1 149 ? -19.316 -5.364 -9.445 1.00 48.78 149 ASP A N 1
ATOM 1207 C CA . ASP A 1 149 ? -19.921 -4.312 -10.275 1.00 48.78 149 ASP A CA 1
ATOM 1208 C C . ASP A 1 149 ? -19.328 -2.918 -10.014 1.00 48.78 149 ASP A C 1
ATOM 1210 O O . ASP A 1 149 ? -19.303 -2.092 -10.922 1.00 48.78 149 ASP A O 1
ATOM 1214 N N . SER A 1 150 ? -18.869 -2.654 -8.782 1.00 61.56 150 SER A N 1
ATOM 1215 C CA . SER A 1 150 ? -18.165 -1.419 -8.436 1.00 61.56 150 SER A CA 1
ATOM 1216 C C . SER A 1 150 ? -17.162 -1.590 -7.295 1.00 61.56 150 SER A C 1
ATOM 1218 O O . SER A 1 150 ? -17.435 -2.278 -6.299 1.00 61.56 150 SER A O 1
ATOM 1220 N N . THR A 1 151 ? -16.024 -0.898 -7.400 1.00 70.69 151 THR A N 1
ATOM 1221 C CA . THR A 1 151 ? -15.065 -0.717 -6.298 1.00 70.69 151 THR A CA 1
ATOM 1222 C C . THR A 1 151 ? -14.918 0.743 -5.864 1.00 70.69 151 THR A C 1
ATOM 1224 O O . THR A 1 151 ? -13.948 1.081 -5.202 1.00 70.69 151 THR A O 1
ATOM 1227 N N . GLU A 1 152 ? -15.844 1.651 -6.167 1.00 71.50 152 GLU A N 1
ATOM 1228 C CA . GLU A 1 152 ? -15.657 3.068 -5.812 1.00 71.50 152 GLU A CA 1
ATOM 1229 C C . GLU A 1 152 ? -15.737 3.318 -4.293 1.00 71.50 152 GLU A C 1
ATOM 1231 O O . GLU A 1 152 ? -14.848 3.934 -3.701 1.00 71.50 152 GLU A O 1
ATOM 1236 N N . ARG A 1 153 ? -16.749 2.756 -3.614 1.00 71.06 153 ARG A N 1
ATOM 1237 C CA . ARG A 1 153 ? -16.828 2.771 -2.133 1.00 71.06 153 ARG A CA 1
ATOM 1238 C C . ARG A 1 153 ? -15.641 2.019 -1.494 1.00 71.06 153 ARG A C 1
ATOM 1240 O O . ARG A 1 153 ? -15.207 2.363 -0.396 1.00 71.06 153 ARG A O 1
ATOM 1247 N N . ARG A 1 154 ? -15.124 1.025 -2.233 1.00 75.50 154 ARG A N 1
ATOM 1248 C CA . ARG A 1 154 ? -13.781 0.397 -2.197 1.00 75.50 154 ARG A CA 1
ATOM 1249 C C . ARG A 1 154 ? -12.556 1.298 -2.025 1.00 75.50 154 ARG A C 1
ATOM 1251 O O . ARG A 1 154 ? -11.717 1.198 -1.133 1.00 75.50 154 ARG A O 1
ATOM 1258 N N . ASP A 1 155 ? -12.497 2.259 -2.914 1.00 77.50 155 ASP A N 1
ATOM 1259 C CA . ASP A 1 155 ? -11.324 3.095 -3.057 1.00 77.50 155 ASP A CA 1
ATOM 1260 C C . ASP A 1 155 ? -11.311 4.190 -1.982 1.00 77.50 155 ASP A C 1
ATOM 1262 O O . ASP A 1 155 ? -10.277 4.452 -1.369 1.00 77.50 155 ASP A O 1
ATOM 1266 N N . TRP A 1 156 ? -12.487 4.759 -1.687 1.00 77.00 156 TRP A N 1
ATOM 1267 C CA . TRP A 1 156 ? -12.667 5.864 -0.735 1.00 77.00 156 TRP A CA 1
ATOM 1268 C C . TRP A 1 156 ? -12.482 5.503 0.742 1.00 77.00 156 TRP A C 1
ATOM 1270 O O . TRP A 1 156 ? -12.285 6.395 1.568 1.00 77.00 156 TRP A O 1
ATOM 1280 N N . ASP A 1 157 ? -12.574 4.221 1.090 1.00 78.12 157 ASP A N 1
ATOM 1281 C CA . ASP A 1 157 ? -12.450 3.739 2.473 1.00 78.12 157 ASP A CA 1
ATOM 1282 C C . ASP A 1 157 ? -11.207 2.855 2.669 1.00 78.12 157 ASP A C 1
ATOM 1284 O O . ASP A 1 157 ? -11.132 2.082 3.618 1.00 78.12 157 ASP A O 1
ATOM 1288 N N . GLN A 1 158 ? -10.189 3.016 1.808 1.00 88.31 158 GLN A N 1
ATOM 1289 C CA . GLN A 1 158 ? -8.890 2.383 2.041 1.00 88.31 158 GLN A CA 1
ATOM 1290 C C . GLN A 1 158 ? -8.276 2.818 3.383 1.00 88.31 158 GLN A C 1
ATOM 1292 O O . GLN A 1 158 ? -8.376 3.986 3.790 1.00 88.31 158 GLN A O 1
ATOM 1297 N N . VAL A 1 159 ? -7.512 1.928 4.026 1.00 92.88 159 VAL A N 1
ATOM 1298 C CA . VAL A 1 159 ? -6.794 2.214 5.288 1.00 92.88 159 VAL A CA 1
ATOM 1299 C C . VAL A 1 159 ? -5.948 3.492 5.200 1.00 92.88 159 VAL A C 1
ATOM 1301 O O . VAL A 1 159 ? -5.877 4.275 6.153 1.00 92.88 159 VAL A O 1
ATOM 1304 N N . MET A 1 160 ? -5.355 3.752 4.032 1.00 92.69 160 MET A N 1
ATOM 1305 C CA . MET A 1 160 ? -4.540 4.939 3.746 1.00 92.69 160 MET A CA 1
ATOM 1306 C C . MET A 1 160 ? -5.322 6.251 3.892 1.00 92.69 160 MET A C 1
ATOM 1308 O O . MET A 1 160 ? -4.811 7.222 4.463 1.00 92.69 160 MET A O 1
ATOM 1312 N N . TYR A 1 161 ? -6.572 6.273 3.424 1.00 92.69 161 TYR A N 1
ATOM 1313 C CA . TYR A 1 161 ? -7.462 7.425 3.528 1.00 92.69 161 TYR A CA 1
ATOM 1314 C C . TYR A 1 161 ? -7.820 7.699 4.991 1.00 92.69 161 TYR A C 1
ATOM 1316 O O . TYR A 1 161 ? -7.642 8.822 5.482 1.00 92.69 161 TYR A O 1
ATOM 1324 N N . ARG A 1 162 ? -8.246 6.654 5.723 1.00 91.88 162 ARG A N 1
ATOM 1325 C CA . ARG A 1 162 ? -8.570 6.746 7.159 1.00 91.88 162 ARG A CA 1
ATOM 1326 C C . ARG A 1 162 ? -7.376 7.253 7.965 1.00 91.88 162 ARG A C 1
ATOM 1328 O O . ARG A 1 162 ? -7.526 8.155 8.795 1.00 91.88 162 ARG A O 1
ATOM 1335 N N . TRP A 1 163 ? -6.179 6.745 7.675 1.00 94.12 163 TRP A N 1
ATOM 1336 C CA . TRP A 1 163 ? -4.950 7.197 8.319 1.00 94.12 163 TRP A CA 1
ATOM 1337 C C . TRP A 1 163 ? -4.657 8.676 8.049 1.00 94.12 163 TRP A C 1
ATOM 1339 O O . TRP A 1 163 ? -4.382 9.423 8.991 1.00 94.12 163 TRP A O 1
ATOM 1349 N N . ALA A 1 164 ? -4.739 9.125 6.793 1.00 92.94 164 ALA A N 1
ATOM 1350 C CA . ALA A 1 164 ? -4.452 10.514 6.433 1.00 92.94 164 ALA A CA 1
ATOM 1351 C C . ALA A 1 164 ? -5.438 11.486 7.098 1.00 92.94 164 ALA A C 1
ATOM 1353 O O . ALA A 1 164 ? -5.021 12.500 7.668 1.00 92.94 164 ALA A O 1
ATOM 1354 N N . LYS A 1 165 ? -6.727 11.128 7.115 1.00 93.25 165 LYS A N 1
ATOM 1355 C CA . LYS A 1 165 ? -7.778 11.867 7.822 1.00 93.25 165 LYS A CA 1
ATOM 1356 C C . LYS A 1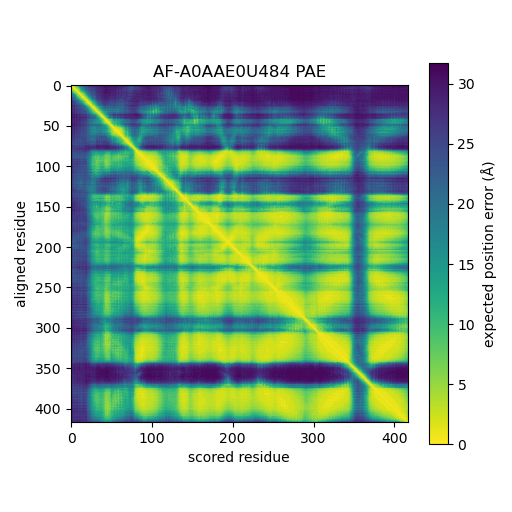 165 ? -7.483 11.959 9.317 1.00 93.25 165 LYS A C 1
ATOM 1358 O O . LYS A 1 165 ? -7.482 13.053 9.882 1.00 93.25 165 LYS A O 1
ATOM 1363 N N . LEU A 1 166 ? -7.173 10.834 9.961 1.00 91.56 166 LEU A N 1
ATOM 1364 C CA . LEU A 1 166 ? -6.872 10.799 11.392 1.00 91.56 166 LEU A CA 1
ATOM 1365 C C . LEU A 1 166 ? -5.600 11.588 11.735 1.00 91.56 166 LEU A C 1
ATOM 1367 O O . LEU A 1 166 ? -5.564 12.291 12.746 1.00 91.56 166 LEU A O 1
ATOM 1371 N N . LYS A 1 167 ? -4.565 11.510 10.894 1.00 92.12 167 LYS A N 1
ATOM 1372 C CA . LYS A 1 167 ? -3.320 12.273 11.050 1.00 92.12 167 LYS A CA 1
ATOM 1373 C C . LYS A 1 167 ? -3.578 13.778 10.987 1.00 92.12 167 LYS A C 1
ATOM 1375 O O . LYS A 1 167 ? -3.078 14.500 11.849 1.00 92.12 167 LYS A O 1
ATOM 1380 N N . ALA A 1 168 ? -4.382 14.243 10.030 1.00 91.94 168 ALA A N 1
ATOM 1381 C CA . ALA A 1 168 ? -4.773 15.648 9.927 1.00 91.94 168 ALA A CA 1
ATOM 1382 C C . ALA A 1 168 ? -5.553 16.113 11.170 1.00 91.94 168 ALA A C 1
ATOM 1384 O O . ALA A 1 168 ? -5.212 17.139 11.759 1.00 91.94 168 ALA A O 1
ATOM 1385 N N . VAL A 1 169 ? -6.514 15.308 11.646 1.00 92.31 169 VAL A N 1
ATOM 1386 C CA . VAL A 1 169 ? -7.277 15.586 12.878 1.00 92.31 169 VAL A CA 1
ATOM 1387 C C . VAL A 1 169 ? -6.353 15.693 14.096 1.00 92.31 169 VAL A C 1
ATOM 1389 O O . VAL A 1 169 ? -6.409 16.686 14.823 1.00 92.31 169 VAL A O 1
ATOM 1392 N N . LYS A 1 170 ? -5.452 14.721 14.301 1.00 90.81 170 LYS A N 1
ATOM 1393 C CA . LYS A 1 170 ? -4.478 14.733 15.411 1.00 90.81 170 LYS A CA 1
ATOM 1394 C C . LYS A 1 170 ? -3.539 15.944 15.334 1.00 90.81 170 LYS A C 1
ATOM 1396 O O . LYS A 1 170 ? -3.196 16.519 16.365 1.00 90.81 170 LYS A O 1
ATOM 1401 N N . ALA A 1 171 ? -3.163 16.363 14.126 1.00 92.25 171 ALA A N 1
ATOM 1402 C CA . ALA A 1 171 ? -2.323 17.534 13.885 1.00 92.25 171 ALA A CA 1
ATOM 1403 C C . ALA A 1 171 ? -3.084 18.876 13.909 1.00 92.25 171 ALA A C 1
ATOM 1405 O O . ALA A 1 171 ? -2.450 19.920 13.762 1.00 92.25 171 ALA A O 1
ATOM 1406 N N . ARG A 1 172 ? -4.415 18.869 14.095 1.00 92.69 172 ARG A N 1
ATOM 1407 C CA . ARG A 1 172 ? -5.294 20.052 13.984 1.00 92.69 172 ARG A CA 1
ATOM 1408 C C . ARG A 1 172 ? -5.135 20.783 12.643 1.00 92.69 172 ARG A C 1
ATOM 1410 O O . ARG A 1 172 ? -5.134 22.010 12.590 1.00 92.69 172 ARG A O 1
ATOM 1417 N N . GLN A 1 173 ? -4.967 20.016 11.572 1.00 91.38 173 GLN A N 1
ATOM 1418 C CA . GLN A 1 173 ? -4.837 20.500 10.200 1.00 91.38 173 GLN A CA 1
ATOM 1419 C C . GLN A 1 173 ? -6.121 20.226 9.417 1.00 91.38 173 GLN A C 1
ATOM 1421 O O . GLN A 1 173 ? -6.839 19.266 9.704 1.00 91.38 173 GLN A O 1
ATOM 1426 N N . THR A 1 174 ? -6.396 21.055 8.409 1.00 90.88 174 THR A N 1
ATOM 1427 C CA . THR A 1 174 ? -7.468 20.786 7.447 1.00 90.88 174 THR A CA 1
ATOM 1428 C C . THR A 1 174 ? -7.135 19.517 6.669 1.00 90.88 174 THR A C 1
ATOM 1430 O O . THR A 1 174 ? -6.029 19.370 6.149 1.00 90.88 174 THR A O 1
ATOM 1433 N N . PHE A 1 175 ? -8.082 18.582 6.629 1.00 91.38 175 PHE A N 1
ATOM 1434 C CA . PHE A 1 175 ? -7.981 17.390 5.800 1.00 91.38 175 PHE A CA 1
ATOM 1435 C C . PHE A 1 175 ? -8.566 17.690 4.422 1.00 91.38 175 PHE A C 1
ATOM 1437 O O . PHE A 1 175 ? -9.735 18.058 4.335 1.00 91.38 175 PHE A O 1
ATOM 1444 N N . GLU A 1 176 ? -7.762 17.503 3.379 1.00 91.38 176 GLU A N 1
ATOM 1445 C CA . GLU A 1 176 ? -8.161 17.648 1.977 1.00 91.38 176 GLU A CA 1
ATOM 1446 C C . GLU A 1 176 ? -8.413 16.248 1.385 1.00 91.38 176 GLU A C 1
ATOM 1448 O O . GLU A 1 176 ? -7.442 15.540 1.098 1.00 91.38 176 GLU A O 1
ATOM 1453 N N . PRO A 1 177 ? -9.678 15.811 1.215 1.00 89.44 177 PRO A N 1
ATOM 1454 C CA . PRO A 1 177 ? -9.997 14.449 0.772 1.00 89.44 177 PRO A CA 1
ATOM 1455 C C . PRO A 1 177 ? -9.416 14.104 -0.603 1.00 89.44 177 PRO A C 1
ATOM 1457 O O . PRO A 1 177 ? -8.935 12.998 -0.812 1.00 89.44 177 PRO A O 1
ATOM 1460 N N . ASP A 1 178 ? -9.388 15.075 -1.512 1.00 89.94 178 ASP A N 1
ATOM 1461 C CA . ASP A 1 178 ? -8.835 14.949 -2.864 1.00 89.94 178 ASP A CA 1
ATOM 1462 C C . ASP A 1 178 ? -7.342 14.600 -2.892 1.00 89.94 178 ASP A C 1
ATOM 1464 O O . ASP A 1 178 ? -6.861 13.943 -3.815 1.00 89.94 178 ASP A O 1
ATOM 1468 N N . GLU A 1 179 ? -6.592 15.053 -1.890 1.00 90.31 179 GLU A N 1
ATOM 1469 C CA . GLU A 1 179 ? -5.150 14.822 -1.783 1.00 90.31 179 GLU A CA 1
ATOM 1470 C C . GLU A 1 179 ? -4.831 13.594 -0.918 1.00 90.31 179 GLU A C 1
ATOM 1472 O O . GLU A 1 179 ? -3.660 13.248 -0.730 1.00 90.31 179 GLU A O 1
ATOM 1477 N N . ALA A 1 180 ? -5.862 12.922 -0.395 1.00 91.94 180 ALA A N 1
ATOM 1478 C CA . ALA A 1 180 ? -5.693 11.732 0.411 1.00 91.94 180 ALA A CA 1
ATOM 1479 C C . ALA A 1 180 ? -5.051 10.607 -0.417 1.00 91.94 180 ALA A C 1
ATOM 1481 O O . ALA A 1 180 ? -5.401 10.414 -1.589 1.00 91.94 180 ALA A O 1
ATOM 1482 N N . PRO A 1 181 ? -4.116 9.852 0.179 1.00 93.94 181 PRO A N 1
ATOM 1483 C CA . PRO A 1 181 ? -3.418 8.791 -0.519 1.00 93.94 181 PRO A CA 1
ATOM 1484 C C . PRO A 1 181 ? -4.341 7.620 -0.845 1.00 93.94 181 PRO A C 1
ATOM 1486 O O . PRO A 1 181 ? -5.157 7.217 -0.018 1.00 93.94 181 PRO A O 1
ATOM 1489 N N . ILE A 1 182 ? -4.132 7.039 -2.022 1.00 93.31 182 ILE A N 1
ATOM 1490 C CA . ILE A 1 182 ? -4.697 5.757 -2.434 1.00 93.31 182 ILE A CA 1
ATOM 1491 C C . ILE A 1 182 ? -3.566 4.830 -2.890 1.00 93.31 182 ILE A C 1
ATOM 1493 O O . ILE A 1 182 ? -2.601 5.265 -3.535 1.00 93.31 182 ILE A O 1
ATOM 1497 N N . LEU A 1 183 ? -3.653 3.556 -2.505 1.00 94.62 183 LEU A N 1
ATOM 1498 C CA . LEU A 1 183 ? -2.714 2.530 -2.931 1.00 94.62 183 LEU A CA 1
ATOM 1499 C C . LEU A 1 183 ? -3.165 1.944 -4.272 1.00 94.62 183 LEU A C 1
ATOM 1501 O O . LEU A 1 183 ? -4.312 1.525 -4.444 1.00 94.62 183 LEU A O 1
ATOM 1505 N N . MET A 1 184 ? -2.223 1.906 -5.208 1.00 91.69 184 MET A N 1
ATOM 1506 C CA . MET A 1 184 ? -2.410 1.436 -6.573 1.00 91.69 184 MET A CA 1
ATOM 1507 C C . MET A 1 184 ? -1.540 0.208 -6.838 1.00 91.69 184 MET A C 1
ATOM 1509 O O . MET A 1 184 ? -0.479 0.033 -6.231 1.00 91.69 184 MET A O 1
ATOM 1513 N N . VAL A 1 185 ? -1.963 -0.601 -7.800 1.00 90.06 185 VAL A N 1
ATOM 1514 C CA . VAL A 1 185 ? -1.180 -1.667 -8.414 1.00 90.06 185 VAL A CA 1
ATOM 1515 C C . VAL A 1 185 ? -0.851 -1.248 -9.845 1.00 90.06 185 VAL A C 1
ATOM 1517 O O . VAL A 1 185 ? -1.738 -1.081 -10.683 1.00 90.06 185 VAL A O 1
ATOM 1520 N N . ASP A 1 186 ? 0.441 -1.064 -10.097 1.00 89.44 186 ASP A N 1
ATOM 1521 C CA . ASP A 1 186 ? 1.023 -0.770 -11.404 1.00 89.44 186 ASP A CA 1
ATOM 1522 C C . ASP A 1 186 ? 1.733 -2.002 -11.970 1.00 89.44 186 ASP A C 1
ATOM 1524 O O . ASP A 1 186 ? 1.994 -2.975 -11.260 1.00 89.44 186 ASP A O 1
ATOM 1528 N N . GLN A 1 187 ? 2.115 -1.934 -13.246 1.00 85.50 187 GLN A N 1
ATOM 1529 C CA . GLN A 1 187 ? 2.923 -2.953 -13.906 1.00 85.50 187 GLN A CA 1
ATOM 1530 C C . GLN A 1 187 ? 4.226 -2.351 -14.440 1.00 85.50 187 GLN A C 1
ATOM 1532 O O . GLN A 1 187 ? 4.220 -1.362 -15.171 1.00 85.50 187 GLN A O 1
ATOM 1537 N N . LEU A 1 188 ? 5.352 -2.964 -14.082 1.00 88.00 188 LEU A N 1
ATOM 1538 C CA . LEU A 1 188 ? 6.662 -2.696 -14.663 1.00 88.00 188 LEU A CA 1
ATOM 1539 C C . LEU A 1 188 ? 6.807 -3.509 -15.944 1.00 88.00 188 LEU A C 1
ATOM 1541 O O . LEU A 1 188 ? 6.704 -4.734 -15.895 1.00 88.00 188 LEU A O 1
ATOM 1545 N N . TRP A 1 189 ? 7.123 -2.828 -17.041 1.00 87.25 189 TRP A N 1
ATOM 1546 C CA . TRP A 1 189 ? 7.547 -3.430 -18.299 1.00 87.25 189 TRP A CA 1
ATOM 1547 C C . TRP A 1 189 ? 9.005 -3.063 -18.532 1.00 87.25 189 TRP A C 1
ATOM 1549 O O . TRP A 1 189 ? 9.329 -1.881 -18.587 1.00 87.25 189 TRP A O 1
ATOM 1559 N N . MET A 1 190 ? 9.900 -4.038 -18.653 1.00 85.00 190 MET A N 1
ATOM 1560 C CA . MET A 1 190 ? 11.320 -3.750 -18.843 1.00 85.00 190 MET A CA 1
ATOM 1561 C C . MET A 1 190 ? 11.992 -4.767 -19.756 1.00 85.00 190 MET A C 1
ATOM 1563 O O . MET A 1 190 ? 11.865 -5.970 -19.558 1.00 85.00 190 MET A O 1
ATOM 1567 N N . TRP A 1 191 ? 12.765 -4.270 -20.716 1.00 84.44 191 TRP A N 1
ATOM 1568 C CA . TRP A 1 191 ? 13.550 -5.056 -21.653 1.00 84.44 191 TRP A CA 1
ATOM 1569 C C . TRP A 1 191 ? 15.018 -4.672 -21.566 1.00 84.44 191 TRP A C 1
ATOM 1571 O O . TRP A 1 191 ? 15.359 -3.490 -21.515 1.00 84.44 191 TRP A O 1
ATOM 1581 N N . VAL A 1 192 ? 15.892 -5.671 -21.589 1.00 80.75 192 VAL A N 1
ATOM 1582 C CA . VAL A 1 192 ? 17.334 -5.484 -21.748 1.00 80.75 192 VAL A CA 1
ATOM 1583 C C . VAL A 1 192 ? 17.740 -6.159 -23.042 1.00 80.75 192 VAL A C 1
ATOM 1585 O O . VAL A 1 192 ? 17.625 -7.377 -23.176 1.00 80.75 192 VAL A O 1
ATOM 1588 N N . LEU A 1 193 ? 18.168 -5.348 -24.003 1.00 81.00 193 LEU A N 1
ATOM 1589 C CA . LEU A 1 193 ? 18.577 -5.802 -25.322 1.00 81.00 193 LEU A CA 1
ATOM 1590 C C . LEU A 1 193 ? 20.045 -6.273 -25.309 1.00 81.00 193 LEU A C 1
ATOM 1592 O O . LEU A 1 193 ? 20.828 -5.834 -24.459 1.00 81.00 193 LEU A O 1
ATOM 1596 N N . PRO A 1 194 ? 20.460 -7.131 -26.263 1.00 69.94 194 PRO A N 1
ATOM 1597 C CA . PRO A 1 194 ? 21.816 -7.689 -26.290 1.00 69.94 194 PRO A CA 1
ATOM 1598 C C . PRO A 1 194 ? 22.936 -6.649 -26.449 1.00 69.94 194 PRO A C 1
ATOM 1600 O O . PRO A 1 194 ? 24.073 -6.901 -26.055 1.00 69.94 194 PRO A O 1
ATOM 1603 N N . ASP A 1 195 ? 22.624 -5.488 -27.028 1.00 75.38 195 ASP A N 1
ATOM 1604 C CA . ASP A 1 195 ? 23.536 -4.349 -27.192 1.00 75.38 195 ASP A CA 1
ATOM 1605 C C . ASP A 1 195 ? 23.711 -3.520 -25.904 1.00 75.38 195 ASP A C 1
ATOM 1607 O O . ASP A 1 195 ? 24.541 -2.613 -25.849 1.00 75.38 195 ASP A O 1
ATOM 1611 N N . GLY A 1 196 ? 22.948 -3.845 -24.858 1.00 72.81 196 GLY A N 1
ATOM 1612 C CA . GLY A 1 196 ? 22.935 -3.141 -23.588 1.00 72.81 196 GLY A CA 1
ATOM 1613 C C . GLY A 1 196 ? 21.985 -1.960 -23.507 1.00 72.81 196 GLY A C 1
ATOM 1614 O O . GLY A 1 196 ? 22.066 -1.188 -22.552 1.00 72.81 196 GLY A O 1
ATOM 1615 N N . THR A 1 197 ? 21.062 -1.826 -24.452 1.00 83.12 197 THR A N 1
ATOM 1616 C CA . THR A 1 197 ? 19.953 -0.883 -24.337 1.00 83.12 197 THR A CA 1
ATOM 1617 C C . THR A 1 197 ? 18.923 -1.409 -23.332 1.00 83.12 197 THR A C 1
ATOM 1619 O O . THR A 1 197 ? 18.463 -2.546 -23.437 1.00 83.12 197 THR A O 1
ATOM 1622 N N . VAL A 1 198 ? 18.545 -0.581 -22.353 1.00 84.88 198 VAL A N 1
ATOM 1623 C CA . VAL A 1 198 ? 17.442 -0.871 -21.423 1.00 84.88 198 VAL A CA 1
ATOM 1624 C C . VAL A 1 198 ? 16.239 -0.036 -21.831 1.00 84.88 198 VAL A C 1
ATOM 1626 O O . VAL A 1 198 ? 16.309 1.192 -21.827 1.00 84.88 198 VAL A O 1
ATOM 1629 N N . VAL A 1 199 ? 15.135 -0.700 -22.156 1.00 88.38 199 VAL A N 1
ATOM 1630 C CA . VAL A 1 199 ? 13.840 -0.065 -22.410 1.00 88.38 199 VAL A CA 1
ATOM 1631 C C . VAL A 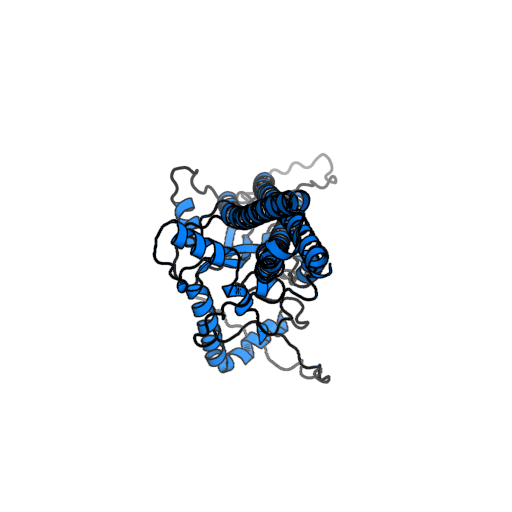1 199 ? 12.948 -0.365 -21.218 1.00 88.38 199 VAL A C 1
ATOM 1633 O O . VAL A 1 199 ? 12.871 -1.508 -20.784 1.00 88.38 199 VAL A O 1
ATOM 1636 N N . THR A 1 200 ? 12.284 0.640 -20.661 1.00 87.75 200 THR A N 1
ATOM 1637 C CA . THR A 1 200 ? 11.3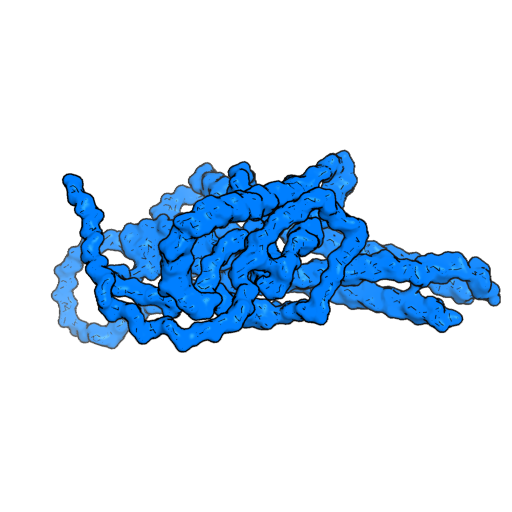17 0.434 -19.580 1.00 87.75 200 THR A CA 1
ATOM 1638 C C . THR A 1 200 ? 10.086 1.295 -19.805 1.00 87.75 200 THR A C 1
ATOM 1640 O O . THR A 1 200 ? 10.199 2.421 -20.288 1.00 87.75 200 THR A O 1
ATOM 1643 N N . SER A 1 201 ? 8.921 0.751 -19.475 1.00 86.06 201 SER A N 1
ATOM 1644 C CA . SER A 1 201 ? 7.653 1.463 -19.416 1.00 86.06 201 SER A CA 1
ATOM 1645 C C . SER A 1 201 ? 7.057 1.249 -18.032 1.00 86.06 201 SER A C 1
ATOM 1647 O O . SER A 1 201 ? 6.883 0.119 -17.567 1.00 86.06 201 SER A O 1
ATOM 1649 N N . ILE A 1 202 ? 6.816 2.360 -17.344 1.00 86.06 202 ILE A N 1
ATOM 1650 C CA . ILE A 1 202 ? 6.338 2.394 -15.969 1.00 86.06 202 ILE A CA 1
ATOM 1651 C C . ILE A 1 202 ? 5.267 3.481 -15.897 1.00 86.06 202 ILE A C 1
ATOM 1653 O O . ILE A 1 202 ? 5.542 4.607 -16.322 1.00 86.06 202 ILE A O 1
ATOM 1657 N N . PRO A 1 203 ? 4.078 3.186 -15.348 1.00 84.31 203 PRO A N 1
ATOM 1658 C CA . PRO A 1 203 ? 3.083 4.212 -15.081 1.00 84.31 203 PRO A CA 1
ATOM 1659 C C . PRO A 1 203 ? 3.642 5.334 -14.192 1.00 84.31 203 PRO A C 1
ATOM 1661 O O . PRO A 1 203 ? 4.400 5.093 -13.248 1.00 84.31 203 PRO A O 1
ATOM 1664 N N . SER A 1 204 ? 3.241 6.569 -14.493 1.00 83.81 204 SER A N 1
ATOM 1665 C CA . SER A 1 204 ? 3.442 7.725 -13.614 1.00 83.81 204 SER A CA 1
ATOM 1666 C C . SER A 1 204 ? 2.121 8.085 -12.933 1.00 83.81 204 SER A C 1
ATOM 1668 O O . SER A 1 204 ? 1.069 7.515 -13.230 1.00 83.81 204 SER A O 1
ATOM 1670 N N . THR A 1 205 ? 2.182 9.013 -11.986 1.00 88.81 205 THR A N 1
ATOM 1671 C CA . THR A 1 205 ? 0.974 9.574 -11.378 1.00 88.81 205 THR A CA 1
ATOM 1672 C C . THR A 1 205 ? 0.248 10.455 -12.387 1.00 88.81 205 THR A C 1
ATOM 1674 O O . THR A 1 205 ? 0.888 11.050 -13.254 1.00 88.81 205 THR A O 1
ATOM 1677 N N . GLN A 1 206 ? -1.073 10.595 -12.253 1.00 88.75 206 GLN A N 1
ATOM 1678 C CA . GLN A 1 206 ? -1.875 11.363 -13.219 1.00 88.75 206 GLN A CA 1
ATOM 1679 C C . GLN A 1 206 ? -1.391 12.805 -13.394 1.00 88.75 206 GLN A C 1
ATOM 1681 O O . GLN A 1 206 ? -1.414 13.373 -14.484 1.00 88.75 206 GLN A O 1
ATOM 1686 N N . LYS A 1 207 ? -0.931 13.407 -12.296 1.00 86.38 207 LYS A N 1
ATOM 1687 C CA . LYS A 1 207 ? -0.235 14.694 -12.295 1.00 86.38 207 LYS A CA 1
ATOM 1688 C C . LYS A 1 207 ? 1.168 14.489 -11.739 1.00 86.38 207 LYS A C 1
ATOM 1690 O O . LYS A 1 207 ? 1.318 13.694 -10.808 1.00 86.38 207 LYS A O 1
ATOM 1695 N N . PRO A 1 208 ? 2.190 15.209 -12.236 1.00 85.56 208 PRO A N 1
ATOM 1696 C CA . PRO A 1 208 ? 3.543 15.099 -11.708 1.00 85.56 208 PRO A CA 1
ATOM 1697 C C . PRO A 1 208 ? 3.574 15.319 -10.192 1.00 85.56 208 PRO A C 1
ATOM 1699 O O . PRO A 1 208 ? 3.257 16.402 -9.697 1.00 85.56 208 PRO A O 1
ATOM 1702 N N . ALA A 1 209 ? 3.976 14.289 -9.453 1.00 88.31 209 ALA A N 1
ATOM 1703 C CA . ALA A 1 209 ? 4.000 14.307 -7.997 1.00 88.31 209 ALA A CA 1
ATOM 1704 C C . ALA A 1 209 ? 5.363 13.874 -7.456 1.00 88.31 209 ALA A C 1
ATOM 1706 O O . ALA A 1 209 ? 6.058 13.056 -8.057 1.00 88.31 209 ALA A O 1
ATOM 1707 N N . LYS A 1 210 ? 5.742 14.381 -6.276 1.00 89.88 210 LYS A N 1
ATOM 1708 C CA . LYS A 1 210 ? 7.035 14.054 -5.638 1.00 89.88 210 LYS A CA 1
ATOM 1709 C C . LYS A 1 210 ? 7.199 12.560 -5.337 1.00 89.88 210 LYS A C 1
ATOM 1711 O O . LYS A 1 210 ? 8.318 12.068 -5.328 1.00 89.88 210 LYS A O 1
ATOM 1716 N N . TYR A 1 211 ? 6.089 11.868 -5.090 1.00 89.19 211 TYR A N 1
ATOM 1717 C CA . TYR A 1 211 ? 6.041 10.438 -4.779 1.00 89.19 211 TYR A CA 1
ATOM 1718 C C . TYR A 1 211 ? 5.923 9.542 -6.025 1.00 89.19 211 TYR A C 1
ATOM 1720 O O . TYR A 1 211 ? 5.989 8.314 -5.898 1.00 89.19 211 TYR A O 1
ATOM 1728 N N . SER A 1 212 ? 5.750 10.130 -7.218 1.00 89.69 212 SER A N 1
ATOM 1729 C CA . SER A 1 212 ? 5.735 9.387 -8.483 1.00 89.69 212 SER A CA 1
ATOM 1730 C C . SER A 1 212 ? 7.063 8.664 -8.695 1.00 89.69 212 SER A C 1
ATOM 1732 O O . SER A 1 212 ? 8.122 9.151 -8.287 1.00 89.69 212 SER A O 1
ATOM 1734 N N . LEU A 1 213 ? 7.024 7.488 -9.327 1.00 87.50 213 LEU A N 1
ATOM 1735 C CA . LEU A 1 213 ? 8.248 6.718 -9.541 1.00 87.50 213 LEU A CA 1
ATOM 1736 C C . LEU A 1 213 ? 9.230 7.466 -10.447 1.00 87.50 213 LEU A C 1
ATOM 1738 O O . LEU A 1 213 ? 10.430 7.411 -10.208 1.00 87.50 213 LEU A O 1
ATOM 1742 N N . GLU A 1 214 ? 8.718 8.218 -11.421 1.00 87.75 214 GLU A N 1
ATOM 1743 C CA . GLU A 1 214 ? 9.497 9.108 -12.280 1.00 87.75 214 GLU A CA 1
ATOM 1744 C C . GLU A 1 214 ? 10.335 10.096 -11.457 1.00 87.75 214 GLU A C 1
ATOM 1746 O O . GLU A 1 214 ? 11.555 10.134 -11.602 1.00 87.75 214 GLU A O 1
ATOM 1751 N N . LYS A 1 215 ? 9.719 10.834 -10.519 1.00 88.75 215 LYS A N 1
ATOM 1752 C CA . LYS A 1 215 ? 10.443 11.799 -9.672 1.00 88.75 215 LYS A CA 1
ATOM 1753 C C . LYS A 1 215 ? 11.394 11.142 -8.683 1.00 88.75 215 LYS A C 1
ATOM 1755 O O . LYS A 1 215 ? 12.462 11.692 -8.414 1.00 88.75 215 LYS A O 1
ATOM 1760 N N . VAL A 1 216 ? 11.048 9.960 -8.179 1.00 88.94 216 VAL A N 1
ATOM 1761 C CA . VAL A 1 216 ? 11.955 9.164 -7.343 1.00 88.94 216 VAL A CA 1
ATOM 1762 C C . VAL A 1 216 ? 13.179 8.720 -8.151 1.00 88.94 216 VAL A C 1
ATOM 1764 O O . VAL A 1 216 ? 14.305 8.866 -7.683 1.00 88.94 216 VAL A O 1
ATOM 1767 N N . LEU A 1 217 ? 12.988 8.237 -9.380 1.00 89.12 217 LEU A N 1
ATOM 1768 C CA . LEU A 1 217 ? 14.078 7.832 -10.268 1.00 89.12 217 LEU A CA 1
ATOM 1769 C C . LEU A 1 217 ? 14.946 9.023 -10.683 1.00 89.12 217 LEU A C 1
ATOM 1771 O O . LEU A 1 217 ? 16.168 8.918 -10.616 1.00 89.12 217 LEU A O 1
ATOM 1775 N N . GLU A 1 218 ? 14.346 10.165 -11.033 1.00 87.75 218 GLU A N 1
ATOM 1776 C CA . GLU A 1 218 ? 15.078 11.409 -11.302 1.00 87.75 218 GLU A CA 1
ATOM 1777 C C . GLU A 1 218 ? 15.972 11.793 -10.117 1.00 87.75 218 GLU A C 1
ATOM 1779 O O . GLU A 1 218 ? 17.164 12.044 -10.295 1.00 87.75 218 GLU A O 1
ATOM 1784 N N . ALA A 1 219 ? 15.430 11.797 -8.895 1.00 87.44 219 ALA A N 1
ATOM 1785 C CA . ALA A 1 219 ? 16.200 12.126 -7.699 1.00 87.44 219 ALA A CA 1
ATOM 1786 C C . ALA A 1 219 ? 17.379 11.160 -7.483 1.00 87.44 219 ALA A C 1
ATOM 1788 O O . ALA A 1 219 ? 18.480 11.589 -7.132 1.00 87.44 219 ALA A O 1
ATOM 1789 N N . GLU A 1 220 ? 17.176 9.868 -7.742 1.00 86.12 220 GLU A N 1
ATOM 1790 C CA . GLU A 1 220 ? 18.218 8.844 -7.647 1.00 86.12 220 GLU A CA 1
ATOM 1791 C C . GLU A 1 220 ? 19.287 8.966 -8.741 1.00 86.12 220 GLU A C 1
ATOM 1793 O O . GLU A 1 220 ? 20.465 8.712 -8.477 1.00 86.12 220 GLU A O 1
ATOM 1798 N N . PHE A 1 221 ? 18.916 9.389 -9.953 1.00 84.25 221 PHE A N 1
ATOM 1799 C CA . PHE A 1 221 ? 19.869 9.641 -11.038 1.00 84.25 221 PHE A CA 1
ATOM 1800 C C . PHE A 1 221 ? 20.833 10.778 -10.703 1.00 84.25 221 PHE A C 1
ATOM 1802 O O . PHE A 1 221 ? 22.023 10.686 -11.009 1.00 84.25 221 PHE A O 1
ATOM 1809 N N . TRP A 1 222 ? 20.336 11.819 -10.033 1.00 82.12 222 TRP A N 1
ATOM 1810 C CA . TRP A 1 222 ? 21.121 12.996 -9.654 1.00 82.12 222 TRP A CA 1
ATOM 1811 C C . TRP A 1 222 ? 21.709 12.920 -8.239 1.00 82.12 222 TRP A C 1
ATOM 1813 O O . TRP A 1 222 ? 22.358 13.866 -7.779 1.00 82.12 222 TRP A O 1
ATOM 1823 N N . SER A 1 223 ? 21.505 11.807 -7.534 1.00 80.50 223 SER A N 1
ATOM 1824 C CA . SER A 1 223 ? 21.962 11.655 -6.159 1.00 80.50 223 SER A CA 1
ATOM 1825 C C . SER A 1 223 ? 23.488 11.570 -6.063 1.00 80.50 223 SER A C 1
ATOM 1827 O O . SER A 1 223 ? 24.131 10.701 -6.650 1.00 80.50 223 SER A O 1
ATOM 1829 N N . LYS A 1 224 ? 24.077 12.437 -5.229 1.00 76.12 224 LYS A N 1
ATOM 1830 C CA . LYS A 1 224 ? 25.517 12.422 -4.909 1.00 76.12 224 LYS A CA 1
ATOM 1831 C C . LYS A 1 224 ? 25.912 11.282 -3.965 1.00 76.12 224 LYS A C 1
ATOM 1833 O O . LYS A 1 224 ? 27.100 11.018 -3.807 1.00 76.12 224 LYS A O 1
ATOM 1838 N N . SER A 1 225 ? 24.939 10.640 -3.312 1.00 70.50 225 SER A N 1
ATOM 1839 C CA . SER A 1 225 ? 25.185 9.538 -2.374 1.00 70.50 225 SER A CA 1
ATOM 1840 C C . SER A 1 225 ? 25.349 8.183 -3.069 1.00 70.50 225 SER A C 1
ATOM 1842 O O . SER A 1 225 ? 25.778 7.222 -2.433 1.00 70.50 225 SER A O 1
ATOM 1844 N N . ARG A 1 226 ? 25.048 8.098 -4.372 1.00 72.25 226 ARG A N 1
ATOM 1845 C CA . ARG A 1 226 ? 25.199 6.889 -5.185 1.00 72.25 226 ARG A CA 1
ATOM 1846 C C . ARG A 1 226 ? 26.332 7.062 -6.191 1.00 72.25 226 ARG A C 1
ATOM 1848 O O . ARG A 1 226 ? 26.612 8.155 -6.672 1.00 72.25 226 ARG A O 1
ATOM 1855 N N . HIS A 1 227 ? 26.962 5.957 -6.576 1.00 68.69 227 HIS A N 1
ATOM 1856 C CA . HIS A 1 227 ? 27.796 5.961 -7.772 1.00 68.69 227 HIS A CA 1
ATOM 1857 C C . HIS A 1 227 ? 26.938 6.237 -9.018 1.00 68.69 227 HIS A C 1
ATOM 1859 O O . HIS A 1 227 ? 25.824 5.717 -9.140 1.00 68.69 227 HIS A O 1
ATOM 1865 N N . ALA A 1 228 ? 27.483 7.016 -9.957 1.00 74.12 228 ALA A N 1
ATOM 1866 C CA . ALA A 1 228 ? 26.864 7.243 -11.261 1.00 74.12 228 ALA A CA 1
ATOM 1867 C C . ALA A 1 228 ? 26.504 5.910 -11.938 1.00 74.12 228 ALA A C 1
ATOM 1869 O O . ALA A 1 228 ? 27.179 4.899 -11.724 1.00 74.12 228 ALA A O 1
ATOM 1870 N N . ILE A 1 229 ? 25.437 5.898 -12.743 1.00 80.12 229 ILE A N 1
ATOM 1871 C CA . ILE A 1 229 ? 25.054 4.721 -13.533 1.00 80.12 229 ILE A CA 1
ATOM 1872 C C . ILE A 1 229 ? 26.216 4.381 -14.469 1.00 80.12 229 ILE A C 1
ATOM 1874 O O . ILE A 1 229 ? 26.527 5.138 -15.381 1.00 80.12 229 ILE A O 1
ATOM 1878 N N . LYS A 1 230 ? 26.877 3.246 -14.220 1.00 79.69 230 LYS A N 1
ATOM 1879 C CA . LYS A 1 230 ? 28.055 2.811 -14.992 1.00 79.69 230 LYS A CA 1
ATOM 1880 C C . LYS A 1 230 ? 27.701 1.952 -16.207 1.00 79.69 230 LYS A C 1
ATOM 1882 O O . LYS A 1 230 ? 28.590 1.600 -16.971 1.00 79.69 230 LYS A O 1
ATOM 1887 N N . GLY A 1 231 ? 26.432 1.573 -16.351 1.00 81.81 231 GLY A N 1
ATOM 1888 C CA . GLY A 1 231 ? 25.969 0.698 -17.419 1.00 81.81 231 GLY A CA 1
ATOM 1889 C C . GLY A 1 231 ? 24.541 0.186 -17.200 1.00 81.81 231 GLY A C 1
ATOM 1890 O O . GLY A 1 231 ? 23.917 0.520 -16.187 1.00 81.81 231 GLY A O 1
ATOM 1891 N N . PRO A 1 232 ? 24.046 -0.646 -18.126 1.00 81.19 232 PRO A N 1
ATOM 1892 C CA . PRO A 1 232 ? 22.659 -1.112 -18.159 1.00 81.19 232 PRO A CA 1
ATOM 1893 C C . PRO A 1 232 ? 22.245 -1.920 -16.935 1.00 81.19 232 PRO A C 1
ATOM 1895 O O . PRO A 1 232 ? 21.147 -1.730 -16.431 1.00 81.19 232 PRO A O 1
ATOM 1898 N N . GLU A 1 233 ? 23.139 -2.741 -16.381 1.00 81.06 233 GLU A N 1
ATOM 1899 C CA . GLU A 1 233 ? 22.876 -3.459 -15.128 1.00 81.06 233 GLU A CA 1
ATOM 1900 C C . GLU A 1 233 ? 22.605 -2.484 -13.972 1.00 81.06 233 GLU A C 1
ATOM 1902 O O . GLU A 1 233 ? 21.649 -2.657 -13.227 1.00 81.06 233 GLU A O 1
ATOM 1907 N N . SER A 1 234 ? 23.384 -1.405 -13.855 1.00 83.25 234 SER A N 1
ATOM 1908 C CA . SER A 1 234 ? 23.203 -0.430 -12.774 1.00 83.25 234 SER A CA 1
ATOM 1909 C C . SER A 1 234 ? 21.878 0.328 -12.890 1.00 83.25 234 SER A C 1
ATOM 1911 O O . SER A 1 234 ? 21.314 0.713 -11.861 1.00 83.25 234 SER A O 1
ATOM 1913 N N . LEU A 1 235 ? 21.402 0.549 -14.121 1.00 87.69 235 LEU A N 1
ATOM 1914 C CA . LEU A 1 235 ? 20.099 1.151 -14.406 1.00 87.69 235 LEU A CA 1
ATOM 1915 C C . LEU A 1 235 ? 18.964 0.162 -14.113 1.00 87.69 235 LEU A C 1
ATOM 1917 O O . LEU A 1 235 ? 18.046 0.503 -13.373 1.00 87.69 235 LEU A O 1
ATOM 1921 N N . PHE A 1 236 ? 19.071 -1.069 -14.610 1.00 86.88 236 PHE A N 1
ATOM 1922 C CA . PHE A 1 236 ? 18.133 -2.165 -14.360 1.00 86.88 236 PHE A CA 1
ATOM 1923 C C . PHE A 1 236 ? 17.908 -2.385 -12.858 1.00 86.88 236 PHE A C 1
ATOM 1925 O O . PHE A 1 236 ? 16.782 -2.330 -12.364 1.00 86.88 236 PHE A O 1
ATOM 1932 N N . SER A 1 237 ? 18.999 -2.536 -12.108 1.00 87.62 237 SER A N 1
ATOM 1933 C CA . SER A 1 237 ? 18.989 -2.728 -10.657 1.00 87.62 237 SER A CA 1
ATOM 1934 C C . SER A 1 237 ? 18.397 -1.533 -9.913 1.00 87.62 237 SER A C 1
ATOM 1936 O O . SER A 1 237 ? 17.762 -1.705 -8.874 1.00 87.62 237 SER A O 1
ATOM 1938 N N . LEU A 1 238 ? 18.602 -0.313 -10.421 1.00 89.88 238 LEU A N 1
ATOM 1939 C CA . LEU A 1 238 ? 18.021 0.891 -9.833 1.00 89.88 238 LEU A CA 1
ATOM 1940 C C . LEU A 1 238 ? 16.504 0.925 -10.037 1.00 89.88 238 LEU A C 1
ATOM 1942 O O . LEU A 1 238 ? 15.780 1.103 -9.061 1.00 89.88 238 LEU A O 1
ATOM 1946 N N . VAL A 1 239 ? 16.033 0.701 -11.265 1.00 91.56 239 VAL A N 1
ATOM 1947 C CA . VAL A 1 239 ? 14.600 0.674 -11.589 1.00 91.56 239 VAL A CA 1
ATOM 1948 C C . VAL A 1 239 ? 13.882 -0.397 -10.770 1.00 91.56 239 VAL A C 1
ATOM 1950 O O . VAL A 1 239 ? 12.900 -0.088 -10.093 1.00 91.56 239 VAL A O 1
ATOM 1953 N N . LEU A 1 240 ? 14.414 -1.625 -10.740 1.00 91.19 240 LEU A N 1
ATOM 1954 C CA . LEU A 1 240 ? 13.845 -2.708 -9.935 1.00 91.19 240 LEU A CA 1
ATOM 1955 C C . LEU A 1 240 ? 13.765 -2.354 -8.462 1.00 91.19 240 LEU A C 1
ATOM 1957 O O . LEU A 1 240 ? 12.706 -2.505 -7.853 1.00 91.19 240 LEU A O 1
ATOM 1961 N N . ARG A 1 241 ? 14.864 -1.841 -7.897 1.00 92.00 241 ARG A N 1
ATOM 1962 C CA . ARG A 1 241 ? 14.909 -1.448 -6.491 1.00 92.00 241 ARG A CA 1
ATOM 1963 C C . ARG A 1 241 ? 13.820 -0.431 -6.168 1.00 92.00 241 ARG A C 1
ATOM 1965 O O . ARG A 1 241 ? 13.167 -0.582 -5.143 1.00 92.00 241 ARG A O 1
ATOM 1972 N N . GLN A 1 242 ? 13.586 0.565 -7.024 1.00 91.38 242 GLN A N 1
ATOM 1973 C CA . GLN A 1 242 ? 12.545 1.565 -6.766 1.00 91.38 242 GLN A CA 1
ATOM 1974 C C . GLN A 1 242 ? 11.118 1.002 -6.889 1.00 91.38 242 GLN A C 1
ATOM 1976 O O . GLN A 1 242 ? 10.231 1.439 -6.151 1.00 91.38 242 GLN A O 1
ATOM 1981 N N . CYS A 1 243 ? 10.901 -0.005 -7.742 1.00 92.62 243 CYS A N 1
ATOM 1982 C CA . CYS A 1 243 ? 9.611 -0.698 -7.853 1.00 92.62 243 CYS A CA 1
ATOM 1983 C C . CYS A 1 243 ? 9.305 -1.568 -6.621 1.00 92.62 243 CYS A C 1
ATOM 1985 O O . CYS A 1 243 ? 8.159 -1.631 -6.181 1.00 92.62 243 CYS A O 1
ATOM 1987 N N . VAL A 1 244 ? 10.313 -2.223 -6.030 1.00 94.44 244 VAL A N 1
ATOM 1988 C CA . VAL A 1 244 ? 10.107 -3.119 -4.872 1.00 94.44 244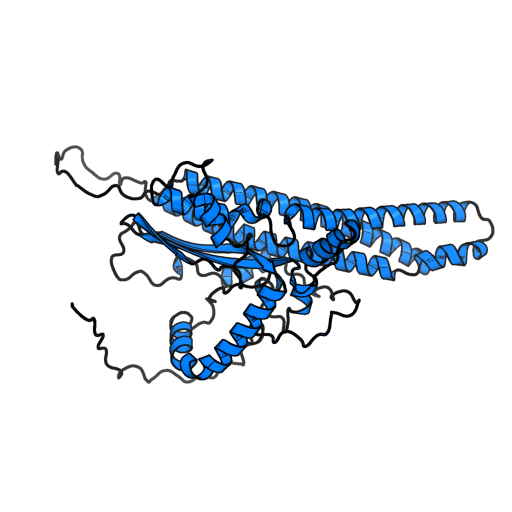 VAL A CA 1
ATOM 1989 C C . VAL A 1 244 ? 10.190 -2.414 -3.516 1.00 94.44 244 VAL A C 1
ATOM 1991 O O . VAL A 1 244 ? 9.787 -2.975 -2.506 1.00 94.44 244 VAL A O 1
ATOM 1994 N N . ASN A 1 245 ? 10.691 -1.180 -3.445 1.00 91.50 245 ASN A N 1
ATOM 1995 C CA . ASN A 1 245 ? 10.957 -0.493 -2.176 1.00 91.50 245 ASN A CA 1
ATOM 1996 C C . ASN A 1 245 ? 9.776 0.353 -1.654 1.00 91.50 245 ASN A C 1
ATOM 1998 O O . ASN A 1 245 ? 9.981 1.368 -0.988 1.00 91.50 245 ASN A O 1
ATOM 2002 N N . VAL A 1 246 ? 8.534 -0.043 -1.954 1.00 89.69 246 VAL A N 1
ATOM 2003 C CA . VAL A 1 246 ? 7.322 0.723 -1.598 1.00 89.69 246 VAL A CA 1
ATOM 2004 C C . VAL A 1 246 ? 7.213 1.019 -0.096 1.00 89.69 246 VAL A C 1
ATOM 2006 O O . VAL A 1 246 ? 6.841 2.126 0.275 1.00 89.69 246 VAL A O 1
ATOM 2009 N N . MET A 1 247 ? 7.634 0.090 0.772 1.00 91.75 247 MET A N 1
ATOM 2010 C CA . MET A 1 247 ? 7.579 0.245 2.234 1.00 91.75 247 MET A CA 1
ATOM 2011 C C . MET A 1 247 ? 8.450 1.386 2.773 1.00 91.75 247 MET A C 1
ATOM 2013 O O . MET A 1 247 ? 8.189 1.899 3.858 1.00 91.75 247 MET A O 1
ATOM 2017 N N . LYS A 1 248 ? 9.493 1.787 2.034 1.00 90.69 248 LYS A N 1
ATOM 2018 C CA . LYS A 1 248 ? 10.404 2.877 2.425 1.00 90.69 248 LYS A CA 1
ATOM 2019 C C . LYS A 1 248 ? 10.115 4.182 1.682 1.00 90.69 248 LYS A C 1
ATOM 2021 O O . LYS A 1 248 ? 10.738 5.194 1.990 1.00 90.69 248 LYS A O 1
ATOM 2026 N N . ARG A 1 249 ? 9.220 4.167 0.689 1.00 89.94 249 ARG A N 1
ATOM 2027 C CA . ARG A 1 249 ? 8.845 5.357 -0.082 1.00 89.94 249 ARG A CA 1
ATOM 2028 C C . ARG A 1 249 ? 7.796 6.164 0.671 1.00 89.94 249 ARG A C 1
ATOM 2030 O O . ARG A 1 249 ? 6.892 5.604 1.283 1.00 89.94 249 ARG A O 1
ATOM 2037 N N . GLU A 1 250 ? 7.903 7.484 0.571 1.00 90.81 250 GLU A N 1
ATOM 2038 C CA . GLU A 1 250 ? 6.864 8.393 1.046 1.00 90.81 250 GLU A CA 1
ATOM 2039 C C . GLU A 1 250 ? 5.798 8.584 -0.040 1.00 90.81 250 GLU A C 1
ATOM 2041 O O . GLU A 1 250 ? 6.118 8.904 -1.187 1.00 90.81 250 GLU A O 1
ATOM 2046 N N . GLY A 1 251 ? 4.534 8.393 0.330 1.00 89.56 251 GLY A N 1
ATOM 2047 C CA . GLY A 1 251 ? 3.368 8.694 -0.498 1.00 89.56 251 GLY A CA 1
ATOM 2048 C C . GLY A 1 251 ? 2.803 10.106 -0.264 1.00 89.56 251 GLY A C 1
ATOM 2049 O O . GLY A 1 251 ? 3.402 10.923 0.451 1.00 89.56 251 GLY A O 1
ATOM 2050 N N . PRO A 1 252 ? 1.617 10.404 -0.829 1.00 90.00 252 PRO A N 1
ATOM 2051 C CA . PRO A 1 252 ? 0.847 11.608 -0.512 1.00 90.00 252 PRO A CA 1
ATOM 2052 C C . PRO A 1 252 ? 0.704 11.803 1.003 1.00 90.00 252 PRO A C 1
ATOM 2054 O O . PRO A 1 252 ? 0.717 10.842 1.769 1.00 90.00 252 PRO A O 1
ATOM 2057 N N . CYS A 1 253 ? 0.617 13.050 1.468 1.00 86.88 253 CYS A N 1
ATOM 2058 C CA . CYS A 1 253 ? 0.532 13.374 2.903 1.00 86.88 253 CYS A CA 1
ATOM 2059 C C . CYS A 1 253 ? 1.693 12.823 3.772 1.00 86.88 253 CYS A C 1
ATOM 2061 O O . CYS A 1 253 ? 1.546 12.672 4.996 1.00 86.88 253 CYS A O 1
ATOM 2063 N N . LYS A 1 254 ? 2.862 12.550 3.161 1.00 88.88 254 LYS A N 1
ATOM 2064 C CA . LYS A 1 254 ? 4.013 11.876 3.797 1.00 88.88 254 LYS A CA 1
ATOM 2065 C C . LYS A 1 254 ? 3.599 10.540 4.413 1.00 88.88 254 LYS A C 1
ATOM 2067 O O . LYS A 1 254 ? 3.879 10.266 5.582 1.00 88.88 254 LYS A O 1
ATOM 2072 N N . LEU A 1 255 ? 2.799 9.790 3.667 1.00 92.38 255 LEU A N 1
ATOM 2073 C CA . LEU A 1 255 ? 2.351 8.462 4.044 1.00 92.38 255 LEU A CA 1
ATOM 2074 C C . LEU A 1 255 ? 3.535 7.497 4.007 1.00 92.38 255 LEU A C 1
ATOM 2076 O O . LEU A 1 255 ? 4.246 7.437 3.006 1.00 92.38 255 LEU A O 1
ATOM 2080 N N . ASN A 1 256 ? 3.693 6.707 5.063 1.00 94.75 256 ASN A N 1
ATOM 2081 C CA . ASN A 1 256 ? 4.463 5.474 5.020 1.00 94.75 256 ASN A CA 1
ATOM 2082 C C . ASN A 1 256 ? 3.487 4.294 5.119 1.00 94.75 256 ASN A C 1
ATOM 2084 O O . ASN A 1 256 ? 2.641 4.264 6.016 1.00 94.75 256 ASN A O 1
ATOM 2088 N N . LEU A 1 257 ? 3.600 3.336 4.193 1.00 95.31 257 LEU A N 1
ATOM 2089 C CA . LEU A 1 257 ? 2.664 2.213 4.094 1.00 95.31 257 LEU A CA 1
ATOM 2090 C C . LEU A 1 257 ? 2.630 1.407 5.397 1.00 95.31 257 LEU A C 1
ATOM 2092 O O . LEU A 1 257 ? 1.563 1.213 5.973 1.00 95.31 257 LEU A O 1
ATOM 2096 N N . GLN A 1 258 ? 3.791 0.990 5.898 1.00 95.88 258 GLN A N 1
ATOM 2097 C CA . GLN A 1 258 ? 3.876 0.164 7.100 1.00 95.88 258 GLN A CA 1
ATOM 2098 C C . GLN A 1 258 ? 3.368 0.911 8.342 1.00 95.88 258 GLN A C 1
ATOM 2100 O O . GLN A 1 258 ? 2.581 0.365 9.113 1.00 95.88 258 GLN A O 1
ATOM 2105 N N . GLU A 1 259 ? 3.768 2.171 8.523 1.00 95.19 259 GLU A N 1
ATOM 2106 C CA . GLU A 1 259 ? 3.308 2.984 9.656 1.00 95.19 259 GLU A CA 1
ATOM 2107 C C . GLU A 1 259 ? 1.792 3.192 9.642 1.00 95.19 259 GLU A C 1
ATOM 2109 O O . GLU A 1 259 ? 1.163 3.218 10.701 1.00 95.19 259 GLU A O 1
ATOM 2114 N N . SER A 1 260 ? 1.195 3.336 8.457 1.00 95.56 260 SER A N 1
ATOM 2115 C CA . SER A 1 260 ? -0.238 3.590 8.333 1.00 95.56 260 SER A CA 1
ATOM 2116 C C . SER A 1 260 ? -1.095 2.406 8.778 1.00 95.56 260 SER A C 1
ATOM 2118 O O . SER A 1 260 ? -1.952 2.577 9.649 1.00 95.56 260 SER A O 1
ATOM 2120 N N . PHE A 1 261 ? -0.792 1.200 8.290 1.00 97.31 261 PHE A N 1
ATOM 2121 C CA . PHE A 1 261 ? -1.450 -0.034 8.716 1.00 97.31 261 PHE A CA 1
ATOM 2122 C C . PHE A 1 261 ? -1.192 -0.329 10.192 1.00 97.31 261 PHE A C 1
ATOM 2124 O O . PHE A 1 261 ? -2.132 -0.597 10.940 1.00 97.31 261 PHE A O 1
ATOM 2131 N N . GLN A 1 262 ? 0.061 -0.221 10.644 1.00 96.62 262 GLN A N 1
ATOM 2132 C CA . GLN A 1 262 ? 0.389 -0.475 12.044 1.00 96.62 262 GLN A CA 1
ATOM 2133 C C . GLN A 1 262 ? -0.332 0.508 12.972 1.00 96.62 262 GLN A C 1
ATOM 2135 O O . GLN A 1 262 ? -0.834 0.110 14.022 1.00 96.62 262 GLN A O 1
ATOM 2140 N N . SER A 1 263 ? -0.431 1.784 12.586 1.00 95.88 263 SER A N 1
ATOM 2141 C CA . SER A 1 263 ? -1.183 2.770 13.357 1.00 95.88 263 SER A CA 1
ATOM 2142 C C . SER A 1 263 ? -2.674 2.452 13.392 1.00 95.88 263 SER A C 1
ATOM 2144 O O . SER A 1 263 ? -3.263 2.607 14.458 1.00 95.88 263 SER A O 1
ATOM 2146 N N . ALA A 1 264 ? -3.282 2.034 12.278 1.00 95.69 264 ALA A N 1
ATOM 2147 C CA . ALA A 1 264 ? -4.698 1.668 12.236 1.00 95.69 264 ALA A CA 1
ATOM 2148 C C . ALA A 1 264 ? -4.995 0.483 13.172 1.00 95.69 264 ALA A C 1
ATOM 2150 O O . ALA A 1 264 ? -5.841 0.596 14.057 1.00 95.69 264 ALA A O 1
ATOM 2151 N N . ILE A 1 265 ? -4.204 -0.593 13.071 1.00 97.25 265 ILE A N 1
ATOM 2152 C CA . ILE A 1 265 ? -4.308 -1.776 13.942 1.00 97.25 265 ILE A CA 1
ATOM 2153 C C . ILE A 1 265 ? -4.134 -1.388 15.416 1.00 97.25 265 ILE A C 1
ATOM 2155 O O . ILE A 1 265 ? -4.910 -1.817 16.268 1.00 97.25 265 ILE A O 1
ATOM 2159 N N . ASN A 1 266 ? -3.140 -0.550 15.727 1.00 96.31 266 ASN A N 1
ATOM 2160 C CA . ASN A 1 266 ? -2.876 -0.126 17.101 1.00 96.31 266 ASN A CA 1
ATOM 2161 C C . ASN A 1 266 ? -4.010 0.734 17.676 1.00 96.31 266 ASN A C 1
ATOM 2163 O O . ASN A 1 266 ? -4.345 0.566 18.844 1.00 96.31 266 ASN A O 1
ATOM 2167 N N . ASN A 1 267 ? -4.612 1.632 16.885 1.00 94.06 267 ASN A N 1
ATOM 2168 C CA . ASN A 1 267 ? -5.743 2.443 17.352 1.00 94.06 267 ASN A CA 1
ATOM 2169 C C . ASN A 1 267 ? -6.958 1.554 17.684 1.00 94.06 267 ASN A C 1
ATOM 2171 O O . ASN A 1 267 ? -7.633 1.797 18.683 1.00 94.06 267 ASN A O 1
ATOM 2175 N N . LEU A 1 268 ? -7.218 0.517 16.878 1.00 93.38 268 LEU A N 1
ATOM 2176 C CA . LEU A 1 268 ? -8.282 -0.458 17.144 1.00 93.38 268 LEU A CA 1
ATOM 2177 C C . LEU A 1 268 ? -7.999 -1.271 18.411 1.00 93.38 268 LEU A C 1
ATOM 2179 O O . LEU A 1 268 ? -8.869 -1.375 19.273 1.00 93.38 268 LEU A O 1
ATOM 2183 N N . ALA A 1 269 ? -6.770 -1.771 18.564 1.00 93.94 269 ALA A N 1
ATOM 2184 C CA . ALA A 1 269 ? -6.340 -2.490 19.763 1.00 93.94 269 ALA A CA 1
ATOM 2185 C C . ALA A 1 269 ? -6.453 -1.627 21.034 1.00 93.94 269 ALA A C 1
ATOM 2187 O O . ALA A 1 269 ? -6.910 -2.091 22.074 1.00 93.94 269 ALA A O 1
ATOM 2188 N N . GLU A 1 270 ? -6.050 -0.355 20.963 1.00 93.38 270 GLU A N 1
ATOM 2189 C CA . GLU A 1 270 ? -6.149 0.574 22.090 1.00 93.38 270 GLU A CA 1
ATOM 2190 C C . GLU A 1 270 ? -7.610 0.862 22.452 1.00 93.38 270 GLU A C 1
ATOM 2192 O O . GLU A 1 270 ? -7.968 0.863 23.632 1.00 93.38 270 GLU A O 1
ATOM 2197 N N . SER A 1 271 ? -8.464 1.070 21.447 1.00 89.81 271 SER A N 1
ATOM 2198 C CA . SER A 1 271 ? -9.889 1.298 21.669 1.00 89.81 271 SER A CA 1
ATOM 2199 C C . SER A 1 271 ? -10.571 0.088 22.317 1.00 89.81 271 SER A C 1
ATOM 2201 O O . SER A 1 271 ? -11.312 0.260 23.288 1.00 89.81 271 SER A O 1
ATOM 2203 N N . GLU A 1 272 ? -10.264 -1.128 21.856 1.00 87.38 272 GLU A N 1
ATOM 2204 C CA . GLU A 1 272 ? -10.731 -2.379 22.469 1.00 87.38 272 GLU A CA 1
ATOM 2205 C C . GLU A 1 272 ? -10.275 -2.478 23.932 1.00 87.38 272 GLU A C 1
ATOM 2207 O O . GLU A 1 272 ? -11.102 -2.650 24.832 1.00 87.38 272 GLU A O 1
ATOM 2212 N N . ALA A 1 273 ? -8.990 -2.244 24.205 1.00 90.06 273 ALA A N 1
ATOM 2213 C CA . ALA A 1 273 ? -8.441 -2.362 25.552 1.00 90.06 273 ALA A CA 1
ATOM 2214 C C . ALA A 1 273 ? -9.092 -1.378 26.543 1.00 90.06 273 ALA A C 1
ATOM 2216 O O . ALA A 1 273 ? -9.309 -1.704 27.719 1.00 90.06 273 ALA A O 1
ATOM 2217 N N . VAL A 1 274 ? -9.426 -0.163 26.085 1.00 89.88 274 VAL A N 1
ATOM 2218 C CA . VAL A 1 274 ? -10.173 0.823 26.881 1.00 89.88 274 VAL A CA 1
ATOM 2219 C C . VAL A 1 274 ? -11.564 0.290 27.224 1.00 89.88 274 VAL A C 1
ATOM 2221 O O . VAL A 1 274 ? -11.933 0.297 28.404 1.00 89.88 274 VAL A O 1
ATOM 2224 N N . LYS A 1 275 ? -12.304 -0.229 26.239 1.00 85.12 275 LYS A N 1
ATOM 2225 C CA . LYS A 1 275 ? -13.655 -0.780 26.427 1.00 85.12 275 LYS A CA 1
ATOM 2226 C C . LYS A 1 275 ? -13.660 -1.998 27.349 1.00 85.12 275 LYS A C 1
ATOM 2228 O O . LYS A 1 275 ? -14.440 -2.042 28.303 1.00 85.12 275 LYS A O 1
ATOM 2233 N N . MET A 1 276 ? -12.717 -2.922 27.170 1.00 86.19 276 MET A N 1
ATOM 2234 C CA . MET A 1 276 ? -12.526 -4.076 28.053 1.00 86.19 276 MET A CA 1
ATOM 2235 C C . MET A 1 276 ? -12.289 -3.639 29.506 1.00 86.19 276 MET A C 1
ATOM 2237 O O . MET A 1 276 ? -12.882 -4.166 30.452 1.00 86.19 276 MET A O 1
ATOM 2241 N N . LYS A 1 277 ? -11.459 -2.610 29.715 1.00 89.06 277 LYS A N 1
ATOM 2242 C CA . LYS A 1 277 ? -11.208 -2.054 31.050 1.00 89.06 277 LYS A CA 1
ATOM 2243 C C . LYS A 1 277 ? -12.456 -1.412 31.657 1.00 89.06 277 LYS A C 1
ATOM 2245 O O . LYS A 1 277 ? -12.631 -1.494 32.876 1.00 89.06 277 LYS A O 1
ATOM 2250 N N . GLU A 1 278 ? -13.297 -0.755 30.861 1.00 86.75 278 GLU A N 1
ATOM 2251 C CA . GLU A 1 278 ? -14.584 -0.223 31.324 1.00 86.75 278 GLU A CA 1
ATOM 2252 C C . GLU A 1 278 ? -15.547 -1.342 31.729 1.00 86.75 278 GLU A C 1
ATOM 2254 O O . GLU A 1 278 ? -16.098 -1.291 32.832 1.00 86.75 278 GLU A O 1
ATOM 2259 N N . LEU A 1 279 ? -15.662 -2.394 30.918 1.00 83.31 279 LEU A N 1
ATOM 2260 C CA . LEU A 1 279 ? -16.508 -3.548 31.215 1.00 83.31 279 LEU A CA 1
ATOM 2261 C C . LEU A 1 279 ? -16.097 -4.220 32.529 1.00 83.31 279 LEU A C 1
ATOM 2263 O O . LEU A 1 279 ? -16.922 -4.456 33.414 1.00 83.31 279 LEU A O 1
ATOM 2267 N N . LEU A 1 280 ? -14.794 -4.442 32.725 1.00 85.56 280 LEU A N 1
ATOM 2268 C CA . LEU A 1 280 ? -14.269 -5.009 33.968 1.00 85.56 280 LEU A CA 1
ATOM 2269 C C . LEU A 1 280 ? -14.595 -4.151 35.200 1.00 85.56 280 LEU A C 1
ATOM 2271 O O . LEU A 1 280 ? -14.717 -4.691 36.304 1.00 85.56 280 LEU A O 1
ATOM 2275 N N . LYS A 1 281 ? -14.735 -2.825 35.057 1.00 86.88 281 LYS A N 1
ATOM 2276 C CA . LYS A 1 281 ? -15.191 -1.961 36.159 1.00 86.88 281 LYS A CA 1
ATOM 2277 C C . LYS A 1 281 ? -16.666 -2.203 36.466 1.00 86.88 281 LYS A C 1
ATOM 2279 O O . LYS A 1 281 ? -16.996 -2.320 37.644 1.00 86.88 281 LYS A O 1
ATOM 2284 N N . VAL A 1 282 ? -17.523 -2.311 35.451 1.00 82.19 282 VAL A N 1
ATOM 2285 C CA . VAL A 1 282 ? -18.958 -2.586 35.632 1.00 82.19 282 VAL A CA 1
ATOM 2286 C C . VAL A 1 282 ? -19.180 -3.953 36.271 1.00 82.19 282 VAL A C 1
ATOM 2288 O O . VAL A 1 282 ? -19.846 -4.036 37.298 1.00 82.19 282 VAL A O 1
ATOM 2291 N N . VAL A 1 283 ? -18.506 -5.002 35.796 1.00 83.12 283 VAL A N 1
ATOM 2292 C CA . VAL A 1 283 ? -18.582 -6.344 36.404 1.00 83.12 283 VAL A CA 1
ATOM 2293 C C . VAL A 1 283 ? -18.163 -6.327 37.882 1.00 83.12 283 VAL A C 1
ATOM 2295 O O . VAL A 1 283 ? -18.781 -6.974 38.729 1.00 83.12 283 VAL A O 1
ATOM 2298 N N . LYS A 1 284 ? -17.124 -5.556 38.236 1.00 86.00 284 LYS A N 1
ATOM 2299 C CA . LYS A 1 284 ? -16.699 -5.391 39.638 1.00 86.00 284 LYS A CA 1
ATOM 2300 C C . LYS A 1 284 ? -17.718 -4.634 40.489 1.00 86.00 284 LYS A C 1
ATOM 2302 O O . LYS A 1 284 ? -17.807 -4.931 41.679 1.00 86.00 284 LYS A O 1
ATOM 2307 N N . LYS A 1 285 ? -18.439 -3.662 39.919 1.00 83.25 285 LYS A N 1
ATOM 2308 C CA . LYS A 1 285 ? -19.540 -2.967 40.603 1.00 83.25 285 LYS A CA 1
ATOM 2309 C C . LYS A 1 285 ? -20.721 -3.914 40.820 1.00 83.25 285 LYS A C 1
ATOM 2311 O O . LYS A 1 285 ? -21.184 -4.011 41.948 1.00 83.25 285 LYS A O 1
ATOM 2316 N N . LEU A 1 286 ? -21.119 -4.676 39.797 1.00 77.25 286 LEU A N 1
ATOM 2317 C CA . LEU A 1 286 ? -22.216 -5.650 39.878 1.00 77.25 286 LEU A CA 1
ATOM 2318 C C . LEU A 1 286 ? -21.997 -6.683 40.988 1.00 77.25 286 LEU A C 1
ATOM 2320 O O . LEU A 1 286 ? -22.914 -6.981 41.737 1.00 77.25 286 LEU A O 1
ATOM 2324 N N . LYS A 1 287 ? -20.764 -7.170 41.176 1.00 80.88 287 LYS A N 1
ATOM 2325 C CA . LYS A 1 287 ? -20.446 -8.082 42.292 1.00 80.88 287 LYS A CA 1
ATOM 2326 C C . LYS A 1 287 ? -20.633 -7.473 43.687 1.00 80.88 287 LYS A C 1
ATOM 2328 O O . LYS A 1 287 ? -20.690 -8.222 44.658 1.00 80.88 287 LYS A O 1
ATOM 2333 N N . LYS A 1 288 ? -20.616 -6.144 43.809 1.00 84.06 288 LYS A N 1
ATOM 2334 C CA . LYS A 1 288 ? -20.700 -5.423 45.087 1.00 84.06 288 LYS A CA 1
ATOM 2335 C C . LYS A 1 288 ? -22.085 -4.841 45.356 1.00 84.06 288 LYS A C 1
ATOM 2337 O O . LYS A 1 288 ? -22.358 -4.512 46.505 1.00 84.06 288 LYS A O 1
ATOM 2342 N N . GLU A 1 289 ? -22.915 -4.689 44.329 1.00 78.19 289 GLU A N 1
ATOM 2343 C CA . GLU A 1 289 ? -24.235 -4.077 44.445 1.00 78.19 289 GLU A CA 1
ATOM 2344 C C . GLU A 1 289 ? -25.298 -5.161 44.705 1.00 78.19 289 GLU A C 1
ATOM 2346 O O . GLU A 1 289 ? -25.447 -6.071 43.890 1.00 78.19 289 GLU A O 1
ATOM 2351 N N . PRO A 1 290 ? -26.037 -5.100 45.828 1.00 68.06 290 PRO A N 1
ATOM 2352 C CA . PRO A 1 290 ? -27.089 -6.068 46.137 1.00 68.06 290 PRO A CA 1
ATOM 2353 C C . PRO A 1 290 ? -28.366 -5.870 45.305 1.00 68.06 290 PRO A C 1
ATOM 2355 O O . PRO A 1 290 ? -29.180 -6.788 45.243 1.00 68.06 290 PRO A O 1
ATOM 2358 N N . ASP A 1 291 ? -28.546 -4.701 44.679 1.00 74.19 291 ASP A N 1
ATOM 2359 C CA . ASP A 1 291 ? -29.676 -4.382 43.800 1.00 74.19 291 ASP A CA 1
ATOM 2360 C C . ASP A 1 291 ? -29.211 -4.210 42.333 1.00 74.19 291 ASP A C 1
ATOM 2362 O O . ASP A 1 291 ? -28.687 -3.150 41.968 1.00 74.19 291 ASP A O 1
ATOM 2366 N N . PRO A 1 292 ? -29.414 -5.223 41.467 1.00 67.19 292 PRO A N 1
ATOM 2367 C CA . PRO A 1 292 ? -29.009 -5.187 40.059 1.00 67.19 292 PRO A CA 1
ATOM 2368 C C . PRO A 1 292 ? -29.653 -4.049 39.257 1.00 67.19 292 PRO A C 1
ATOM 2370 O O . PRO A 1 292 ? -29.055 -3.553 38.300 1.00 67.19 292 PRO A O 1
ATOM 2373 N N . PHE A 1 293 ? -30.848 -3.591 39.652 1.00 70.31 293 PHE A N 1
ATOM 2374 C CA . PHE A 1 293 ? -31.608 -2.596 38.894 1.00 70.31 293 PHE A CA 1
ATOM 2375 C C . PHE A 1 293 ? -30.959 -1.210 38.912 1.00 70.31 293 PHE A C 1
ATOM 2377 O O . PHE A 1 293 ? -31.198 -0.414 38.004 1.00 70.31 293 PHE A O 1
ATOM 2384 N N . ARG A 1 294 ? -30.078 -0.929 39.881 1.00 69.44 294 ARG A N 1
ATOM 2385 C CA . ARG A 1 294 ? -29.323 0.333 39.958 1.00 69.44 294 ARG A CA 1
ATOM 2386 C C . ARG A 1 294 ? -28.227 0.479 38.903 1.00 69.44 294 ARG A C 1
ATOM 2388 O O . ARG A 1 294 ? -27.743 1.591 38.705 1.00 69.44 294 ARG A O 1
ATOM 2395 N N . LEU A 1 295 ? -27.836 -0.610 38.237 1.00 69.06 295 LEU A N 1
ATOM 2396 C CA . LEU A 1 295 ? -26.816 -0.610 37.183 1.00 69.06 295 LEU A CA 1
ATOM 2397 C C . LEU A 1 295 ? -27.385 -0.795 35.770 1.00 69.06 295 LEU A C 1
ATOM 2399 O O . LEU A 1 295 ? -26.604 -0.914 34.831 1.00 69.06 295 LEU A O 1
ATOM 2403 N N . THR A 1 296 ? -28.708 -0.763 35.589 1.00 72.38 296 THR A N 1
ATOM 2404 C CA . THR A 1 296 ? -29.360 -0.882 34.267 1.00 72.38 296 THR A CA 1
ATOM 2405 C C . THR A 1 296 ? -28.772 0.072 33.231 1.00 72.38 296 THR A C 1
ATOM 2407 O O . THR A 1 296 ? -28.395 -0.375 32.161 1.00 72.38 296 THR A O 1
ATOM 2410 N N . ALA A 1 297 ? -28.536 1.339 33.577 1.00 74.62 297 ALA A N 1
ATOM 2411 C CA . ALA A 1 297 ? -27.891 2.290 32.665 1.00 74.62 297 ALA A CA 1
ATOM 2412 C C . ALA A 1 297 ? -26.433 1.922 32.302 1.00 74.62 297 ALA A C 1
ATOM 2414 O O . ALA A 1 297 ? -26.001 2.149 31.172 1.00 74.62 297 ALA A O 1
ATOM 2415 N N . ASP A 1 298 ? -25.670 1.355 33.247 1.00 71.50 298 ASP A N 1
ATOM 2416 C CA . ASP A 1 298 ? -24.300 0.879 33.001 1.00 71.50 298 ASP A CA 1
ATOM 2417 C C . ASP A 1 298 ? -24.325 -0.365 32.082 1.00 71.50 298 ASP A C 1
ATOM 2419 O O . ASP A 1 298 ? -23.442 -0.503 31.241 1.00 71.50 298 ASP A O 1
ATOM 2423 N N . ILE A 1 299 ? -25.328 -1.245 32.211 1.00 70.50 299 ILE A N 1
ATOM 2424 C CA . ILE A 1 299 ? -25.525 -2.450 31.378 1.00 70.50 299 ILE A CA 1
ATOM 2425 C C . ILE A 1 299 ? -26.036 -2.080 29.977 1.00 70.50 299 ILE A C 1
ATOM 2427 O O . ILE A 1 299 ? -25.498 -2.555 28.975 1.00 70.50 299 ILE A O 1
ATOM 2431 N N . ASP A 1 300 ? -27.011 -1.176 29.889 1.00 74.19 300 ASP A N 1
ATOM 2432 C CA . ASP A 1 300 ? -27.573 -0.675 28.632 1.00 74.19 300 ASP A CA 1
ATOM 2433 C C . ASP A 1 300 ? -26.494 -0.015 27.767 1.00 74.19 300 ASP A C 1
ATOM 2435 O O . ASP A 1 300 ? -26.504 -0.152 26.544 1.00 74.19 300 ASP A O 1
ATOM 2439 N N . LYS A 1 301 ? -25.503 0.638 28.393 1.00 74.88 301 LYS A N 1
ATOM 2440 C CA . LYS A 1 301 ? -24.341 1.198 27.690 1.00 74.88 301 LYS A CA 1
ATOM 2441 C C . LYS A 1 301 ? -23.542 0.123 26.937 1.00 74.88 301 LYS A C 1
ATOM 2443 O O . LYS A 1 301 ? -23.140 0.369 25.807 1.00 74.88 301 LYS A O 1
ATOM 2448 N N . PHE A 1 302 ? -23.317 -1.054 27.530 1.00 69.44 302 PHE A N 1
ATOM 2449 C CA . PHE A 1 302 ? -22.612 -2.172 26.871 1.00 69.44 302 PHE A CA 1
ATOM 2450 C C . PHE A 1 302 ? -23.504 -2.974 25.921 1.00 69.44 302 PHE A C 1
ATOM 2452 O O . PHE A 1 302 ? -23.003 -3.750 25.110 1.00 69.44 302 PHE A O 1
ATOM 2459 N N . SER A 1 303 ? -24.817 -2.762 26.003 1.00 64.31 303 SER A N 1
ATOM 2460 C CA . SER A 1 303 ? -25.794 -3.381 25.111 1.00 64.31 303 SER A CA 1
ATOM 2461 C C . SER A 1 303 ? -25.862 -2.694 23.742 1.00 64.31 303 SER A C 1
ATOM 2463 O O . SER A 1 303 ? -26.375 -3.264 22.779 1.00 64.31 303 SER A O 1
ATOM 2465 N N . GLN A 1 304 ? -25.303 -1.487 23.624 1.00 68.25 304 GLN A N 1
ATOM 2466 C CA . GLN A 1 304 ? -25.162 -0.754 22.367 1.00 68.25 304 GLN A CA 1
ATOM 2467 C C . GLN A 1 304 ? -23.898 -1.216 21.622 1.00 68.25 304 GLN A C 1
ATOM 2469 O O . GLN A 1 304 ? -22.907 -0.501 21.570 1.00 68.25 304 GLN A O 1
ATOM 2474 N N . ILE A 1 305 ? -23.954 -2.413 21.025 1.00 70.44 305 ILE A N 1
ATOM 2475 C CA . ILE A 1 305 ? -22.825 -3.095 20.343 1.00 70.44 305 ILE A CA 1
ATOM 2476 C C . ILE A 1 305 ? -22.433 -2.412 19.011 1.00 70.44 305 ILE A C 1
ATOM 2478 O O . ILE A 1 305 ? -21.560 -2.874 18.279 1.00 70.44 305 ILE A O 1
ATOM 2482 N N . SER A 1 306 ? -23.098 -1.313 18.645 1.00 74.31 306 SER A N 1
ATOM 2483 C CA . SER A 1 306 ? -22.922 -0.661 17.350 1.00 74.31 306 SER A CA 1
ATOM 2484 C C . SER A 1 306 ? -21.450 -0.357 17.083 1.00 74.31 306 SER A C 1
ATOM 2486 O O . SER A 1 306 ? -20.927 -0.811 16.071 1.00 74.31 306 SER A O 1
ATOM 2488 N N . GLU A 1 307 ? -20.757 0.326 18.001 1.00 79.31 307 GLU A N 1
ATOM 2489 C CA . GLU A 1 307 ? -19.348 0.711 17.829 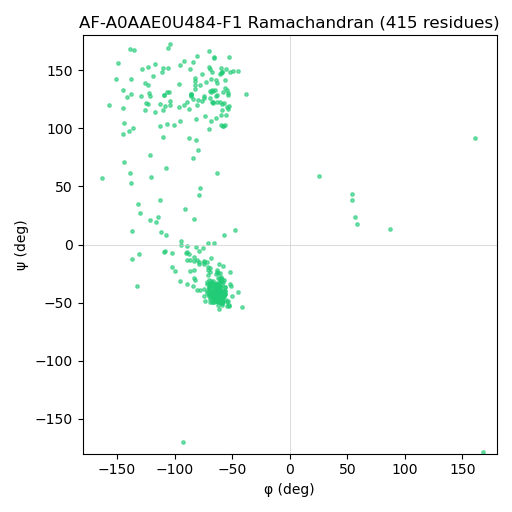1.00 79.31 307 GLU A CA 1
ATOM 2490 C C . GLU A 1 307 ? -18.401 -0.483 17.671 1.00 79.31 307 GLU A C 1
ATOM 2492 O O . GLU A 1 307 ? -17.465 -0.432 16.877 1.00 79.31 307 GLU A O 1
ATOM 2497 N N . GLU A 1 308 ? -18.621 -1.562 18.414 1.00 82.88 308 GLU A N 1
ATOM 2498 C CA . GLU A 1 308 ? -17.815 -2.776 18.321 1.00 82.88 308 GLU A CA 1
ATOM 2499 C C . GLU A 1 308 ? -18.014 -3.464 16.966 1.00 82.88 308 GLU A C 1
ATOM 2501 O O . GLU A 1 308 ? -17.064 -4.005 16.402 1.00 82.88 308 GLU A O 1
ATOM 2506 N N . MET A 1 309 ? -19.226 -3.402 16.403 1.00 83.19 309 MET A N 1
ATOM 2507 C CA . MET A 1 309 ? -19.480 -3.883 15.043 1.00 83.19 309 MET A CA 1
ATOM 2508 C C . MET A 1 309 ? -18.726 -3.046 14.005 1.00 83.19 309 MET A C 1
ATOM 2510 O O . MET A 1 309 ? -18.135 -3.626 13.097 1.00 83.19 309 MET A O 1
ATOM 2514 N N . TYR A 1 310 ? -18.667 -1.714 14.159 1.00 85.88 310 TYR A N 1
ATOM 2515 C CA . TYR A 1 310 ? -17.828 -0.856 13.305 1.00 85.88 310 TYR A CA 1
ATOM 2516 C C . TYR A 1 310 ? -16.352 -1.288 13.371 1.00 85.88 310 TYR A C 1
ATOM 2518 O O . TYR A 1 310 ? -15.703 -1.421 12.336 1.00 85.88 310 TYR A O 1
ATOM 2526 N N . GLN A 1 311 ? -15.837 -1.578 14.570 1.00 87.81 311 GLN A N 1
ATOM 2527 C CA . GLN A 1 311 ? -14.453 -2.028 14.774 1.00 87.81 311 GLN A CA 1
ATOM 2528 C C . GLN A 1 311 ? -14.174 -3.407 14.165 1.00 87.81 311 GLN A C 1
ATOM 2530 O O . GLN A 1 311 ? -13.090 -3.627 13.622 1.00 87.81 311 GLN A O 1
ATOM 2535 N N . LEU A 1 312 ? -15.142 -4.330 14.225 1.00 88.25 312 LEU A N 1
ATOM 2536 C CA . LEU A 1 312 ? -15.045 -5.631 13.559 1.00 88.25 312 LEU A CA 1
ATOM 2537 C C . LEU A 1 312 ? -15.002 -5.493 12.039 1.00 88.25 312 LEU A C 1
ATOM 2539 O O . LEU A 1 312 ? -14.201 -6.157 11.386 1.00 88.25 312 LEU A O 1
ATOM 2543 N N . VAL A 1 313 ? -15.841 -4.629 11.473 1.00 87.81 313 VAL A N 1
ATOM 2544 C CA . VAL A 1 313 ? -15.810 -4.366 10.033 1.00 87.81 313 VAL A CA 1
ATOM 2545 C C . VAL A 1 313 ? -14.465 -3.756 9.633 1.00 87.81 313 VAL A C 1
ATOM 2547 O O . VAL A 1 313 ? -13.844 -4.228 8.684 1.00 87.81 313 VAL A O 1
ATOM 2550 N N . GLU A 1 314 ? -13.970 -2.776 10.394 1.00 90.38 314 GLU A N 1
ATOM 2551 C CA . GLU A 1 314 ? -12.694 -2.110 10.109 1.00 90.38 314 GLU A CA 1
ATOM 2552 C C . GLU A 1 314 ? -11.500 -3.078 10.161 1.00 90.38 314 GLU A C 1
ATOM 2554 O O . GLU A 1 314 ? -10.625 -3.032 9.296 1.00 90.38 314 GLU A O 1
ATOM 2559 N N . ILE A 1 315 ? -11.446 -3.986 11.144 1.00 92.75 315 ILE A N 1
ATOM 2560 C CA . ILE A 1 315 ? -10.320 -4.925 11.253 1.00 92.75 315 ILE A CA 1
ATOM 2561 C C . ILE A 1 315 ? -10.336 -5.998 10.160 1.00 92.75 315 ILE A C 1
ATOM 2563 O O . ILE A 1 315 ? -9.267 -6.431 9.728 1.00 92.75 315 ILE A O 1
ATOM 2567 N N . VAL A 1 316 ? -11.519 -6.420 9.705 1.00 89.38 316 VAL A N 1
ATOM 2568 C CA . VAL A 1 316 ? -11.660 -7.352 8.576 1.00 89.38 316 VAL A CA 1
ATOM 2569 C C . VAL A 1 316 ? -11.208 -6.683 7.280 1.00 89.38 316 VAL A C 1
ATOM 2571 O O . VAL A 1 316 ? -10.427 -7.265 6.536 1.00 89.38 316 VAL A O 1
ATOM 2574 N N . ASP A 1 317 ? -11.598 -5.430 7.062 1.00 89.56 317 ASP A N 1
ATOM 2575 C CA . ASP A 1 317 ? -11.168 -4.633 5.910 1.00 89.56 317 ASP A CA 1
ATOM 2576 C C . ASP A 1 317 ? -9.635 -4.444 5.879 1.00 89.56 317 ASP A C 1
ATOM 2578 O O . ASP A 1 317 ? -8.994 -4.692 4.858 1.00 89.56 317 ASP A O 1
ATOM 2582 N N . ILE A 1 318 ? -9.006 -4.159 7.030 1.00 93.12 318 ILE A N 1
ATOM 2583 C CA . ILE A 1 318 ? -7.535 -4.139 7.157 1.00 93.12 318 ILE A CA 1
ATOM 2584 C C . ILE A 1 318 ? -6.909 -5.490 6.767 1.00 93.12 318 ILE A C 1
ATOM 2586 O O . ILE A 1 318 ? -5.861 -5.521 6.114 1.00 93.12 318 ILE A O 1
ATOM 2590 N N . GLN A 1 319 ? -7.500 -6.613 7.190 1.00 93.31 319 GLN A N 1
ATOM 2591 C CA . GLN A 1 319 ? -6.990 -7.948 6.856 1.00 93.3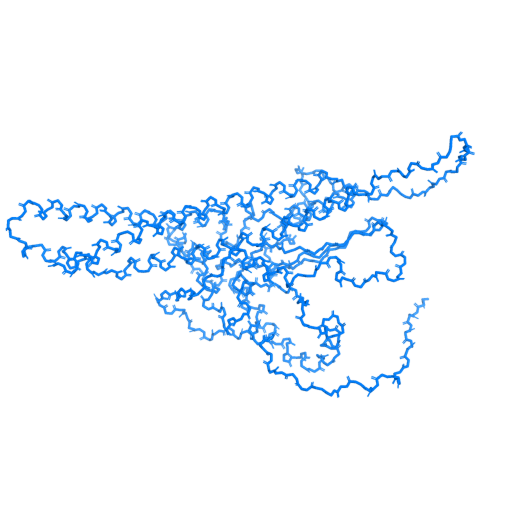1 319 GLN A CA 1
ATOM 2592 C C . GLN A 1 319 ? -7.090 -8.235 5.357 1.00 93.31 319 GLN A C 1
ATOM 2594 O O . GLN A 1 319 ? -6.133 -8.767 4.786 1.00 93.31 319 GLN A O 1
ATOM 2599 N N . ASP A 1 320 ? -8.201 -7.856 4.731 1.00 89.19 320 ASP A N 1
ATOM 2600 C CA . ASP A 1 320 ? -8.424 -8.026 3.298 1.00 89.19 320 ASP A CA 1
ATOM 2601 C C . ASP A 1 320 ? -7.411 -7.199 2.489 1.00 89.19 320 ASP A C 1
ATOM 2603 O O . ASP A 1 320 ? -6.713 -7.749 1.633 1.00 89.19 320 ASP A O 1
ATOM 2607 N N . GLU A 1 321 ? -7.215 -5.916 2.811 1.00 93.25 321 GLU A N 1
ATOM 2608 C CA . GLU A 1 321 ? -6.211 -5.078 2.139 1.00 93.25 321 GLU A CA 1
ATOM 2609 C C . GLU A 1 321 ? -4.784 -5.641 2.285 1.00 93.25 321 GLU A C 1
ATOM 2611 O O . GLU A 1 321 ? -4.028 -5.719 1.308 1.00 93.25 321 GLU A O 1
ATOM 2616 N N . LEU A 1 322 ? -4.404 -6.095 3.487 1.00 95.31 322 LEU A N 1
ATOM 2617 C CA . LEU A 1 322 ? -3.101 -6.729 3.726 1.00 95.31 322 LEU A CA 1
ATOM 2618 C C . LEU A 1 322 ? -2.940 -8.034 2.931 1.00 95.31 322 LEU A C 1
ATOM 2620 O O . LEU A 1 322 ? -1.837 -8.333 2.460 1.00 95.31 322 LEU A O 1
ATOM 2624 N N . ALA A 1 323 ? -4.014 -8.805 2.748 1.00 91.56 323 ALA A N 1
ATOM 2625 C CA . ALA A 1 323 ? -3.996 -10.017 1.936 1.00 91.56 323 ALA A CA 1
ATOM 2626 C C . ALA A 1 323 ? -3.749 -9.703 0.452 1.00 91.56 323 ALA A C 1
ATOM 2628 O O . ALA A 1 323 ? -2.936 -10.387 -0.185 1.00 91.56 323 ALA A O 1
ATOM 2629 N N . ILE A 1 324 ? -4.371 -8.646 -0.085 1.00 88.94 324 ILE A N 1
ATOM 2630 C CA . ILE A 1 324 ? -4.149 -8.203 -1.470 1.00 88.94 324 ILE A CA 1
ATOM 2631 C C . ILE A 1 324 ? -2.710 -7.704 -1.647 1.00 88.94 324 ILE A C 1
ATOM 2633 O O . ILE A 1 324 ? -2.017 -8.129 -2.575 1.00 88.94 324 ILE A O 1
ATOM 2637 N N . ILE A 1 325 ? -2.214 -6.879 -0.719 1.00 94.81 325 ILE A N 1
ATOM 2638 C CA . ILE A 1 325 ? -0.817 -6.417 -0.704 1.00 94.81 325 ILE A CA 1
ATOM 2639 C C . ILE A 1 325 ? 0.145 -7.612 -0.701 1.00 94.81 325 ILE A C 1
ATOM 2641 O O . ILE A 1 325 ? 1.079 -7.664 -1.505 1.00 94.81 325 ILE A O 1
ATOM 2645 N N . ASN A 1 326 ? -0.089 -8.605 0.162 1.00 94.06 326 ASN A N 1
ATOM 2646 C CA . ASN A 1 326 ? 0.746 -9.803 0.221 1.00 94.06 326 ASN A CA 1
ATOM 2647 C C . ASN A 1 326 ? 0.707 -10.597 -1.094 1.00 94.06 326 ASN A C 1
ATOM 2649 O O . ASN A 1 326 ? 1.724 -11.170 -1.491 1.00 94.06 326 ASN A O 1
ATOM 2653 N N . SER A 1 327 ? -0.433 -10.619 -1.786 1.00 88.00 327 SER A N 1
ATOM 2654 C CA . SER A 1 327 ? -0.540 -11.245 -3.104 1.00 88.00 327 SER A CA 1
ATOM 2655 C C . SER A 1 327 ? 0.335 -10.545 -4.152 1.00 88.00 327 SER A C 1
ATOM 2657 O O . SER A 1 327 ? 1.125 -11.211 -4.824 1.00 88.00 327 SER A O 1
ATOM 2659 N N . VAL A 1 328 ? 0.294 -9.207 -4.234 1.00 90.38 328 VAL A N 1
ATOM 2660 C CA . VAL A 1 328 ? 1.159 -8.426 -5.143 1.00 90.38 328 VAL A CA 1
ATOM 2661 C C . VAL A 1 328 ? 2.641 -8.687 -4.855 1.00 90.38 328 VAL A C 1
ATOM 2663 O O . VAL A 1 328 ? 3.409 -8.985 -5.769 1.00 90.38 328 VAL A O 1
ATOM 2666 N N . LEU A 1 329 ? 3.053 -8.650 -3.584 1.00 94.75 329 LEU A N 1
ATOM 2667 C CA . LEU A 1 329 ? 4.441 -8.930 -3.192 1.00 94.75 329 LEU A CA 1
ATOM 2668 C C . LEU A 1 329 ? 4.854 -10.383 -3.494 1.00 94.75 329 LEU A C 1
ATOM 2670 O O . LEU A 1 329 ? 6.000 -10.654 -3.857 1.00 94.75 329 LEU A O 1
ATOM 2674 N N . THR A 1 330 ? 3.928 -11.334 -3.371 1.00 91.19 330 THR A N 1
ATOM 2675 C CA . THR A 1 330 ? 4.179 -12.738 -3.727 1.00 91.19 330 THR A CA 1
ATOM 2676 C C . THR A 1 330 ? 4.381 -12.890 -5.235 1.00 91.19 330 THR A C 1
ATOM 2678 O O . THR A 1 330 ? 5.309 -13.587 -5.650 1.00 91.19 330 THR A O 1
ATOM 2681 N N . ALA A 1 331 ? 3.589 -12.187 -6.051 1.00 85.06 331 ALA A N 1
ATOM 2682 C CA . ALA A 1 331 ? 3.768 -12.141 -7.499 1.00 85.06 331 ALA A CA 1
ATOM 2683 C C . ALA A 1 331 ? 5.124 -11.520 -7.886 1.00 85.06 331 ALA A C 1
ATOM 2685 O O . ALA A 1 331 ? 5.861 -12.117 -8.670 1.00 85.06 331 ALA A O 1
ATOM 2686 N N . GLN A 1 332 ? 5.520 -10.403 -7.258 1.00 91.25 332 GLN A N 1
ATOM 2687 C CA . GLN A 1 332 ? 6.862 -9.819 -7.423 1.00 91.25 332 GLN A CA 1
ATOM 2688 C C . GLN A 1 332 ? 7.967 -10.835 -7.150 1.00 91.25 332 GLN A C 1
ATOM 2690 O O . GLN A 1 332 ? 8.899 -10.996 -7.936 1.00 91.25 332 GLN A O 1
ATOM 2695 N N . LYS A 1 333 ? 7.861 -11.547 -6.026 1.00 91.50 333 LYS A N 1
ATOM 2696 C CA . LYS A 1 333 ? 8.844 -12.551 -5.629 1.00 91.50 333 LYS A CA 1
ATOM 2697 C C . LYS A 1 333 ? 8.928 -13.706 -6.623 1.00 91.50 333 LYS A C 1
ATOM 2699 O O . LYS A 1 333 ? 10.031 -14.198 -6.849 1.00 91.50 333 LYS A O 1
ATOM 2704 N N . SER A 1 334 ? 7.799 -14.146 -7.182 1.00 86.06 334 SER A N 1
ATOM 2705 C CA . SER A 1 334 ? 7.775 -15.186 -8.216 1.00 86.06 334 SER A CA 1
ATOM 2706 C C . SER A 1 334 ? 8.549 -14.729 -9.448 1.00 86.06 334 SER A C 1
ATOM 2708 O O . SER A 1 334 ? 9.553 -15.340 -9.795 1.00 86.06 334 SER A O 1
ATOM 2710 N N . VAL A 1 335 ? 8.175 -13.574 -10.003 1.00 83.81 335 VAL A N 1
ATOM 2711 C CA . VAL A 1 335 ? 8.805 -13.008 -11.202 1.00 83.81 335 VAL A CA 1
ATOM 2712 C C . VAL A 1 335 ? 10.313 -12.797 -11.009 1.00 83.81 335 VAL A C 1
ATOM 2714 O O . VAL A 1 335 ? 11.116 -13.127 -11.879 1.00 83.81 335 VAL A O 1
ATOM 2717 N N . LEU A 1 336 ? 10.735 -12.289 -9.847 1.00 87.88 336 LEU A N 1
ATOM 2718 C CA . LEU A 1 336 ? 12.156 -12.095 -9.549 1.00 87.88 336 LEU A CA 1
ATOM 2719 C C . LEU A 1 336 ? 12.921 -13.416 -9.384 1.00 87.88 336 LEU A C 1
ATOM 2721 O O . LEU A 1 336 ? 14.110 -13.467 -9.698 1.00 87.88 336 LEU A O 1
ATOM 2725 N N . ARG A 1 337 ? 12.278 -14.482 -8.889 1.00 86.75 337 ARG A N 1
ATOM 2726 C CA . ARG A 1 337 ? 12.887 -15.820 -8.819 1.00 86.75 337 ARG A CA 1
ATOM 2727 C C . ARG A 1 337 ? 13.074 -16.409 -10.209 1.00 86.75 337 ARG A C 1
ATOM 2729 O O . ARG A 1 337 ? 14.169 -16.891 -10.484 1.00 86.75 337 ARG A O 1
ATOM 2736 N N . ASP A 1 338 ? 12.074 -16.282 -11.072 1.00 80.75 338 ASP A N 1
ATOM 2737 C CA . ASP A 1 338 ? 12.146 -16.751 -12.457 1.00 80.75 338 ASP A CA 1
ATOM 2738 C C . ASP A 1 338 ? 13.261 -16.014 -13.212 1.00 80.75 338 ASP A C 1
ATOM 2740 O O . ASP A 1 338 ? 14.125 -16.634 -13.833 1.00 80.75 338 ASP A O 1
ATOM 2744 N N . LEU A 1 339 ? 13.338 -14.688 -13.044 1.00 82.12 339 LEU A N 1
ATOM 2745 C CA . LEU A 1 339 ? 14.429 -13.867 -13.570 1.00 82.12 339 LEU A CA 1
ATOM 2746 C C . LEU A 1 339 ? 15.798 -14.311 -13.032 1.00 82.12 339 LEU A C 1
ATOM 2748 O O . LEU A 1 339 ? 16.757 -14.431 -13.795 1.00 82.12 339 LEU A O 1
ATOM 2752 N N . ARG A 1 340 ? 15.920 -14.544 -11.719 1.00 82.50 340 ARG A N 1
ATOM 2753 C CA . ARG A 1 340 ? 17.175 -14.999 -11.101 1.00 82.50 340 ARG A CA 1
ATOM 2754 C C . ARG A 1 340 ? 17.617 -16.333 -11.694 1.00 82.50 340 ARG A C 1
ATOM 2756 O O . ARG A 1 340 ? 18.807 -16.506 -11.956 1.00 82.50 340 ARG A O 1
ATOM 2763 N N . ASP A 1 341 ? 16.688 -17.263 -11.872 1.00 76.50 341 ASP A N 1
ATOM 2764 C CA . ASP A 1 341 ? 16.978 -18.605 -12.367 1.00 76.50 341 ASP A CA 1
ATOM 2765 C C . ASP A 1 341 ? 17.379 -18.553 -13.850 1.00 76.50 341 ASP A C 1
ATOM 2767 O O . ASP A 1 341 ? 18.395 -19.145 -14.220 1.00 76.50 341 ASP A O 1
ATOM 2771 N N . HIS A 1 342 ? 16.706 -17.723 -14.654 1.00 72.88 342 HIS A N 1
ATOM 2772 C CA . HIS A 1 342 ? 17.075 -17.449 -16.045 1.00 72.88 342 HIS A CA 1
ATOM 2773 C C . HIS A 1 342 ? 18.498 -16.874 -16.169 1.00 72.88 342 HIS A C 1
ATOM 2775 O O . HIS A 1 342 ? 19.336 -17.426 -16.881 1.00 72.88 342 HIS A O 1
ATOM 2781 N N . VAL A 1 343 ? 18.826 -15.848 -15.374 1.00 70.25 343 VAL A N 1
ATOM 2782 C CA . VAL A 1 343 ? 20.169 -15.235 -15.326 1.00 70.25 343 VAL A CA 1
ATOM 2783 C C . VAL A 1 343 ? 21.246 -16.218 -14.825 1.00 70.25 343 VAL A C 1
ATOM 2785 O O . VAL A 1 343 ? 22.429 -16.075 -15.139 1.00 70.25 343 VAL A O 1
ATOM 2788 N N . CYS A 1 344 ? 20.878 -17.235 -14.037 1.00 62.41 344 CYS A N 1
ATOM 2789 C CA . CYS A 1 344 ? 21.808 -18.270 -13.569 1.00 62.41 344 CYS A CA 1
ATOM 2790 C C . CYS A 1 344 ? 22.038 -19.397 -14.592 1.00 62.41 344 CYS A C 1
ATOM 2792 O O . CYS A 1 344 ? 23.115 -20.001 -14.586 1.00 62.41 344 CYS A O 1
ATOM 2794 N N . CYS A 1 345 ? 21.058 -19.697 -15.448 1.00 52.50 345 CYS A N 1
ATOM 2795 C CA . CYS A 1 345 ? 21.119 -20.789 -16.423 1.00 52.50 345 CYS A CA 1
ATOM 2796 C C . CYS A 1 345 ? 22.095 -20.535 -17.585 1.00 52.50 345 CYS A C 1
ATOM 2798 O O . CYS A 1 345 ? 22.627 -21.501 -18.130 1.00 52.50 345 CYS A O 1
ATOM 2800 N N . GLU A 1 346 ? 22.443 -19.280 -17.886 1.00 52.47 346 GLU A N 1
ATOM 2801 C CA . GLU A 1 346 ? 23.441 -18.908 -18.909 1.00 52.47 346 GLU A CA 1
ATOM 2802 C C . GLU A 1 346 ? 24.894 -19.358 -18.588 1.00 52.47 346 GLU A C 1
ATOM 2804 O O . GLU A 1 346 ? 25.820 -19.097 -19.354 1.00 52.47 346 GLU A O 1
ATOM 2809 N N . ARG A 1 347 ? 25.143 -20.048 -17.459 1.00 43.06 347 ARG A N 1
ATOM 2810 C CA . ARG A 1 347 ? 26.486 -20.456 -16.984 1.00 43.06 347 ARG A CA 1
ATOM 2811 C C . ARG A 1 347 ? 26.769 -21.966 -16.994 1.00 43.06 347 ARG A C 1
ATOM 2813 O O . ARG A 1 347 ? 27.461 -22.462 -16.103 1.00 43.06 347 ARG A O 1
ATOM 2820 N N . LYS A 1 348 ? 26.306 -22.723 -17.988 1.00 35.00 348 LYS A N 1
ATOM 2821 C CA . LYS A 1 348 ? 26.851 -24.074 -18.233 1.00 35.00 348 LYS A CA 1
ATOM 2822 C C . LYS A 1 348 ? 27.731 -24.070 -19.487 1.00 35.00 348 LYS A C 1
ATOM 2824 O O . LYS A 1 348 ? 27.178 -24.074 -20.580 1.00 35.00 348 LYS A O 1
ATOM 2829 N N . PRO A 1 349 ? 29.075 -24.092 -19.372 1.00 35.94 349 PRO A N 1
ATOM 2830 C CA . PRO A 1 349 ? 29.901 -24.472 -20.510 1.00 35.94 349 PRO A CA 1
ATOM 2831 C C . PRO A 1 349 ? 29.576 -25.931 -20.852 1.00 35.94 349 PRO A C 1
ATOM 2833 O O . PRO A 1 349 ? 29.654 -26.808 -19.988 1.00 35.94 349 PRO A O 1
ATOM 2836 N N . SER A 1 350 ? 29.149 -26.190 -22.086 1.00 35.97 350 SER A N 1
ATOM 2837 C CA . SER A 1 350 ? 28.935 -27.547 -22.589 1.00 35.97 350 SER A CA 1
ATOM 2838 C C . SER A 1 350 ? 30.240 -28.335 -22.492 1.00 35.97 350 SER A C 1
ATOM 2840 O O . SER A 1 350 ? 31.254 -27.952 -23.067 1.00 35.97 350 SER A O 1
ATOM 2842 N N . SER A 1 351 ? 30.229 -29.444 -21.757 1.00 43.84 351 SER A N 1
ATOM 2843 C CA . SER A 1 351 ? 31.394 -30.293 -21.490 1.00 43.84 351 SER A CA 1
ATOM 2844 C C . SER A 1 351 ? 31.755 -31.223 -22.661 1.00 43.84 351 SER A C 1
ATOM 2846 O O . SER A 1 351 ? 32.035 -32.400 -22.443 1.00 43.84 351 SER A O 1
ATOM 2848 N N . THR A 1 352 ? 31.715 -30.737 -23.902 1.00 42.78 352 THR A N 1
ATOM 2849 C CA . THR A 1 352 ? 31.957 -31.558 -25.105 1.00 42.78 352 THR A CA 1
ATOM 2850 C C . THR A 1 352 ? 32.937 -30.932 -26.093 1.00 42.78 352 THR A C 1
ATOM 2852 O O . THR A 1 352 ? 32.802 -31.161 -27.290 1.00 42.78 352 THR A O 1
ATOM 2855 N N . ASP A 1 353 ? 33.953 -30.212 -25.615 1.00 32.69 353 ASP A N 1
ATOM 2856 C CA . ASP A 1 353 ? 35.076 -29.815 -26.471 1.00 32.69 353 ASP A CA 1
ATOM 2857 C C . ASP A 1 353 ? 36.312 -30.687 -26.182 1.00 32.69 353 ASP A C 1
ATOM 2859 O O . ASP A 1 353 ? 36.751 -30.778 -25.029 1.00 32.69 353 ASP A O 1
ATOM 2863 N N . PRO A 1 354 ? 36.877 -31.376 -27.195 1.00 32.84 354 PRO A N 1
ATOM 2864 C CA . PRO A 1 354 ? 38.066 -32.198 -27.021 1.00 32.84 354 PRO A CA 1
ATOM 2865 C C . PRO A 1 354 ? 39.314 -31.334 -26.751 1.00 32.84 354 PRO A C 1
ATOM 2867 O O . PRO A 1 354 ? 39.419 -30.203 -27.235 1.00 32.84 354 PRO A O 1
ATOM 2870 N N . PRO A 1 355 ? 40.311 -31.865 -26.019 1.00 33.88 355 PRO A N 1
ATOM 2871 C CA . PRO A 1 355 ? 41.505 -31.125 -25.640 1.00 33.88 355 PRO A CA 1
ATOM 2872 C C . PRO A 1 355 ? 42.492 -31.086 -26.811 1.00 33.88 355 PRO A C 1
ATOM 2874 O O . PRO A 1 355 ? 43.388 -31.919 -26.887 1.00 33.88 355 PRO A O 1
ATOM 2877 N N . ASN A 1 356 ? 42.275 -30.170 -27.759 1.00 37.78 356 ASN A N 1
ATOM 2878 C CA . ASN A 1 356 ? 43.290 -29.489 -28.580 1.00 37.78 356 ASN A CA 1
ATOM 2879 C C . ASN A 1 356 ? 42.643 -28.895 -29.838 1.00 37.78 356 ASN A C 1
ATOM 2881 O O . ASN A 1 356 ? 42.633 -29.512 -30.900 1.00 37.78 356 ASN A O 1
ATOM 2885 N N . SER A 1 357 ? 42.214 -27.639 -29.765 1.00 27.50 357 SER A N 1
ATOM 2886 C CA . SER A 1 357 ? 42.269 -26.771 -30.940 1.00 27.50 357 SER A CA 1
ATOM 2887 C C . SER A 1 357 ? 42.601 -25.354 -30.505 1.00 27.50 357 SER A C 1
ATOM 2889 O O . SER A 1 357 ? 41.777 -24.626 -29.955 1.00 27.50 357 SER A O 1
ATOM 2891 N N . ILE A 1 358 ? 43.852 -24.978 -30.746 1.00 39.41 358 ILE A N 1
ATOM 2892 C CA . ILE A 1 358 ? 44.300 -23.594 -30.749 1.00 39.41 358 ILE A CA 1
ATOM 2893 C C . ILE A 1 358 ? 43.570 -22.898 -31.897 1.00 39.41 358 ILE A C 1
ATOM 2895 O O . ILE A 1 358 ? 43.910 -23.125 -33.052 1.00 39.41 358 ILE A O 1
ATOM 2899 N N . TYR A 1 359 ? 42.622 -22.019 -31.583 1.00 28.66 359 TYR A N 1
ATOM 2900 C CA . TYR A 1 359 ? 42.308 -20.882 -32.441 1.00 28.66 359 TYR A CA 1
ATOM 2901 C C . TYR A 1 359 ? 42.139 -19.635 -31.582 1.00 28.66 359 TYR A C 1
ATOM 2903 O O . TYR A 1 359 ? 41.108 -19.384 -30.966 1.00 28.66 359 TYR A O 1
ATOM 2911 N N . VAL A 1 360 ? 43.202 -18.833 -31.569 1.00 34.91 360 VAL A N 1
ATOM 2912 C CA . VAL A 1 360 ? 43.104 -17.401 -31.319 1.00 34.91 360 VAL A CA 1
ATOM 2913 C C . VAL A 1 360 ? 42.394 -16.801 -32.528 1.00 34.91 360 VAL A C 1
ATOM 2915 O O . VAL A 1 360 ? 42.995 -16.653 -33.589 1.00 34.91 360 VAL A O 1
ATOM 2918 N N . MET A 1 361 ? 41.134 -16.416 -32.362 1.00 26.66 361 MET A N 1
ATOM 2919 C CA . MET A 1 361 ? 40.579 -15.277 -33.082 1.00 26.66 361 MET A CA 1
ATOM 2920 C C . MET A 1 361 ? 40.041 -14.298 -32.045 1.00 26.66 361 MET A C 1
ATOM 2922 O O . MET A 1 361 ? 39.225 -14.648 -31.199 1.00 26.66 361 MET A O 1
ATOM 2926 N N . LYS A 1 362 ? 40.583 -13.076 -32.078 1.00 34.97 362 LYS A N 1
ATOM 2927 C CA . LYS A 1 362 ? 40.067 -11.915 -31.351 1.00 34.97 362 LYS A CA 1
ATOM 2928 C C . LYS A 1 362 ? 38.610 -11.719 -31.760 1.00 34.97 362 LYS A C 1
ATOM 2930 O O . LYS A 1 362 ? 38.371 -11.168 -32.831 1.00 34.97 362 LYS A O 1
ATOM 2935 N N . ASP A 1 363 ? 37.669 -12.117 -30.918 1.00 29.56 363 ASP A N 1
ATOM 2936 C CA . ASP A 1 363 ? 36.318 -11.593 -31.032 1.00 29.56 363 ASP A CA 1
ATOM 2937 C C . ASP A 1 363 ? 36.291 -10.229 -30.334 1.00 29.56 363 ASP A C 1
ATOM 2939 O O . ASP A 1 363 ? 36.422 -10.116 -29.115 1.00 29.56 363 ASP A O 1
ATOM 2943 N N . GLN A 1 364 ? 36.204 -9.167 -31.133 1.00 31.41 364 GLN A N 1
ATOM 2944 C CA . GLN A 1 364 ? 35.870 -7.822 -30.669 1.00 31.41 364 GLN A CA 1
ATOM 2945 C C . GLN A 1 364 ? 34.354 -7.725 -30.441 1.00 31.41 364 GLN A C 1
ATOM 2947 O O . GLN A 1 364 ? 33.707 -6.788 -30.906 1.00 31.41 364 GLN A O 1
ATOM 2952 N N . SER A 1 365 ? 33.764 -8.688 -29.733 1.00 35.53 365 SER A N 1
ATOM 2953 C CA . SER A 1 365 ? 32.386 -8.568 -29.274 1.00 35.53 365 SER A CA 1
ATOM 2954 C C . SER A 1 365 ? 32.328 -7.468 -28.203 1.00 35.53 365 SER A C 1
ATOM 2956 O O . SER A 1 365 ? 33.159 -7.496 -27.284 1.00 35.53 365 SER A O 1
ATOM 2958 N N . PRO A 1 366 ? 31.387 -6.505 -28.270 1.00 33.50 366 PRO A N 1
ATOM 2959 C CA . PRO A 1 366 ? 31.209 -5.530 -27.198 1.00 33.50 366 PRO A CA 1
ATOM 2960 C C . PRO A 1 366 ? 30.969 -6.259 -25.863 1.00 33.50 366 PRO A C 1
ATOM 2962 O O . PRO A 1 366 ? 30.455 -7.384 -25.869 1.00 33.50 366 PRO A O 1
ATOM 2965 N N . PRO A 1 367 ? 31.360 -5.666 -24.716 1.00 38.44 367 PRO A N 1
ATOM 2966 C CA . PRO A 1 367 ? 31.202 -6.306 -23.415 1.00 38.44 367 PRO A CA 1
ATOM 2967 C C . PRO A 1 367 ? 29.734 -6.690 -23.230 1.00 38.44 367 PRO A C 1
ATOM 2969 O O . PRO A 1 367 ? 28.858 -5.835 -23.139 1.00 38.44 367 PRO A O 1
ATOM 2972 N N . THR A 1 368 ? 29.474 -7.995 -23.237 1.00 46.22 368 THR A N 1
ATOM 2973 C CA . THR A 1 368 ? 28.126 -8.550 -23.159 1.00 46.22 368 THR A CA 1
ATOM 2974 C C . THR A 1 368 ? 27.507 -8.159 -21.821 1.00 46.22 368 THR A C 1
ATOM 2976 O O . THR A 1 368 ? 28.122 -8.347 -20.767 1.00 46.22 368 THR A O 1
ATOM 2979 N N . VAL A 1 369 ? 26.305 -7.589 -21.854 1.00 51.69 369 VAL A N 1
ATOM 2980 C CA . VAL A 1 369 ? 25.584 -7.158 -20.655 1.00 51.69 369 VAL A CA 1
ATOM 2981 C C . VAL A 1 369 ? 25.130 -8.377 -19.869 1.00 51.69 369 VAL A C 1
ATOM 2983 O O . VAL A 1 369 ? 24.125 -8.995 -20.181 1.00 51.69 369 VAL A O 1
ATOM 2986 N N . ALA A 1 370 ? 25.890 -8.723 -18.834 1.00 60.75 370 ALA A N 1
ATOM 2987 C CA . ALA A 1 370 ? 25.504 -9.741 -17.872 1.00 60.75 370 ALA A CA 1
ATOM 2988 C C . ALA A 1 370 ? 24.848 -9.056 -16.670 1.00 60.75 370 ALA A C 1
ATOM 2990 O O . ALA A 1 370 ? 25.536 -8.431 -15.851 1.00 60.75 370 ALA A O 1
ATOM 2991 N N . ILE A 1 371 ? 23.523 -9.173 -16.544 1.00 63.22 371 ILE A N 1
ATOM 2992 C CA . ILE A 1 371 ? 22.851 -8.833 -15.287 1.00 63.22 371 ILE A CA 1
ATOM 2993 C C . ILE A 1 371 ? 23.419 -9.764 -14.219 1.00 63.22 371 ILE A C 1
ATOM 2995 O O . ILE A 1 371 ? 23.426 -10.984 -14.364 1.00 63.22 371 ILE A O 1
ATOM 2999 N N . ARG A 1 372 ? 23.976 -9.203 -13.147 1.00 67.44 372 ARG A N 1
ATOM 3000 C CA . ARG A 1 372 ? 24.564 -10.030 -12.093 1.00 67.44 372 ARG A CA 1
ATOM 3001 C C . ARG A 1 372 ? 23.455 -10.598 -11.225 1.00 67.44 372 ARG A C 1
ATOM 3003 O O . ARG A 1 372 ? 22.593 -9.858 -10.765 1.00 67.44 372 ARG A O 1
ATOM 3010 N N . LYS A 1 373 ? 23.570 -11.880 -10.877 1.00 71.56 373 LYS A N 1
ATOM 3011 C CA . LYS A 1 373 ? 22.710 -12.541 -9.883 1.00 71.56 373 LYS A CA 1
ATOM 3012 C C . LYS A 1 373 ? 22.511 -11.695 -8.613 1.00 71.56 373 LYS A C 1
ATOM 3014 O O . LYS A 1 373 ? 21.395 -11.556 -8.131 1.00 71.56 373 LYS A O 1
ATOM 3019 N N . THR A 1 374 ? 23.579 -11.047 -8.143 1.00 75.62 374 THR A N 1
ATOM 3020 C CA . THR A 1 374 ? 23.580 -10.208 -6.934 1.00 75.62 374 THR A CA 1
ATOM 3021 C C . THR A 1 374 ? 22.572 -9.057 -6.976 1.00 75.62 374 THR A C 1
ATOM 3023 O O . THR A 1 374 ? 22.038 -8.684 -5.940 1.00 75.62 374 THR A O 1
ATOM 3026 N N . ALA A 1 375 ? 22.295 -8.496 -8.155 1.00 73.50 375 ALA A N 1
ATOM 3027 C CA . ALA A 1 375 ? 21.332 -7.409 -8.311 1.00 73.50 375 ALA A CA 1
ATOM 3028 C C . ALA A 1 375 ? 19.877 -7.865 -8.147 1.00 73.50 375 ALA A C 1
ATOM 3030 O O . ALA A 1 375 ? 19.056 -7.174 -7.537 1.00 73.50 375 ALA A O 1
ATOM 3031 N N . VAL A 1 376 ? 19.569 -9.044 -8.687 1.00 83.06 376 VAL A N 1
ATOM 3032 C CA . VAL A 1 376 ? 18.249 -9.663 -8.552 1.00 83.06 376 VAL A CA 1
ATOM 3033 C C . VAL A 1 376 ? 18.063 -10.163 -7.119 1.00 83.06 376 VAL A C 1
ATOM 3035 O O . VAL A 1 376 ? 17.020 -9.912 -6.520 1.00 83.06 376 VAL A O 1
ATOM 3038 N N . ASP A 1 377 ? 19.102 -10.765 -6.528 1.00 89.31 377 ASP A N 1
ATOM 3039 C CA . ASP A 1 377 ? 19.104 -11.232 -5.135 1.00 89.31 377 ASP A CA 1
ATOM 3040 C C . ASP A 1 377 ? 18.816 -10.088 -4.140 1.00 89.31 377 ASP A C 1
ATOM 3042 O O . ASP A 1 377 ? 18.049 -10.270 -3.193 1.00 89.31 377 ASP A O 1
ATOM 3046 N N . ASP A 1 378 ? 19.362 -8.888 -4.373 1.00 90.31 378 ASP A N 1
ATOM 3047 C CA . ASP A 1 378 ? 19.057 -7.699 -3.568 1.00 90.31 378 ASP A CA 1
ATOM 3048 C C . ASP A 1 378 ? 17.572 -7.313 -3.629 1.00 90.31 378 ASP A C 1
ATOM 3050 O O . ASP A 1 378 ? 16.976 -6.986 -2.601 1.00 90.31 378 ASP A O 1
ATOM 3054 N N . SER A 1 379 ? 16.971 -7.360 -4.820 1.00 92.50 379 SER A N 1
ATOM 3055 C CA . SER A 1 379 ? 15.549 -7.046 -5.007 1.00 92.50 379 SER A CA 1
ATOM 3056 C C . SER A 1 379 ? 14.660 -8.110 -4.357 1.00 92.50 379 SER A C 1
ATOM 3058 O O . SER A 1 379 ? 13.705 -7.761 -3.667 1.00 92.50 379 SER A O 1
ATOM 3060 N N . ILE A 1 380 ? 15.019 -9.396 -4.484 1.00 94.19 380 ILE A N 1
ATOM 3061 C CA . ILE A 1 380 ? 14.343 -10.509 -3.796 1.00 94.19 380 ILE A CA 1
ATOM 3062 C C . ILE A 1 380 ? 14.390 -10.309 -2.280 1.00 94.19 380 ILE A C 1
ATOM 3064 O O . ILE A 1 380 ? 13.367 -10.468 -1.619 1.00 94.19 380 ILE A O 1
ATOM 3068 N N . ARG A 1 381 ? 15.544 -9.916 -1.726 1.00 95.69 381 ARG A N 1
ATOM 3069 C CA . ARG A 1 381 ? 15.684 -9.650 -0.289 1.00 95.69 381 ARG A CA 1
ATOM 3070 C C . ARG A 1 381 ? 14.746 -8.536 0.183 1.00 95.69 381 ARG A C 1
ATOM 3072 O O . ARG A 1 381 ? 14.107 -8.702 1.217 1.00 95.69 381 ARG A O 1
ATOM 3079 N N . ILE A 1 382 ? 14.638 -7.435 -0.565 1.00 95.94 382 ILE A N 1
ATOM 3080 C CA . ILE A 1 382 ? 13.714 -6.336 -0.228 1.00 95.94 382 ILE A CA 1
ATOM 3081 C C . ILE A 1 382 ? 12.263 -6.833 -0.252 1.00 95.94 382 ILE A C 1
ATOM 3083 O O . ILE A 1 382 ? 11.503 -6.554 0.671 1.00 95.94 382 ILE A O 1
ATOM 3087 N N . VAL A 1 383 ? 11.879 -7.611 -1.268 1.00 96.56 383 VAL A N 1
ATOM 3088 C CA . VAL A 1 383 ? 10.527 -8.186 -1.341 1.00 96.56 383 VAL A CA 1
ATOM 3089 C C . VAL A 1 383 ? 10.271 -9.156 -0.181 1.00 96.56 383 VAL A C 1
ATOM 3091 O O . VAL A 1 383 ? 9.194 -9.127 0.406 1.00 96.56 383 VAL A O 1
ATOM 3094 N N . ASP A 1 384 ? 11.255 -9.968 0.213 1.00 97.19 384 ASP A N 1
ATOM 3095 C CA . ASP A 1 384 ? 11.154 -10.858 1.375 1.00 97.19 384 ASP A CA 1
ATOM 3096 C C . ASP A 1 384 ? 10.967 -10.094 2.694 1.00 97.19 384 ASP A C 1
ATOM 3098 O O . ASP A 1 384 ? 10.172 -10.510 3.541 1.00 97.19 384 ASP A O 1
ATOM 3102 N N . GLU A 1 385 ? 11.670 -8.973 2.869 1.00 97.12 385 GLU A N 1
ATOM 3103 C CA . GLU A 1 385 ? 11.478 -8.061 4.001 1.00 97.12 385 GLU A CA 1
ATOM 3104 C C . GLU A 1 385 ? 10.068 -7.458 3.999 1.00 97.12 385 GLU A C 1
ATOM 3106 O O . GLU A 1 385 ? 9.394 -7.491 5.030 1.00 97.12 385 GLU A O 1
ATOM 3111 N N . ASN A 1 386 ? 9.584 -6.992 2.844 1.00 97.31 386 ASN A N 1
ATOM 3112 C CA . ASN A 1 386 ? 8.233 -6.446 2.713 1.00 97.31 386 ASN A CA 1
ATOM 3113 C C . ASN A 1 386 ? 7.158 -7.498 3.027 1.00 97.31 386 ASN A C 1
ATOM 3115 O O . ASN A 1 386 ? 6.222 -7.211 3.769 1.00 97.31 386 ASN A O 1
ATOM 3119 N N . ILE A 1 387 ? 7.294 -8.726 2.506 1.00 97.06 387 ILE A N 1
ATOM 3120 C CA . ILE A 1 387 ? 6.367 -9.836 2.789 1.00 97.06 387 ILE A CA 1
ATOM 3121 C C . ILE A 1 387 ? 6.348 -10.140 4.287 1.00 97.06 387 ILE A C 1
ATOM 3123 O O . ILE A 1 387 ? 5.280 -10.362 4.856 1.00 97.06 387 ILE A O 1
ATOM 3127 N N . ARG A 1 388 ? 7.518 -10.155 4.940 1.00 97.62 388 ARG A N 1
ATOM 3128 C CA . ARG A 1 388 ? 7.603 -10.373 6.388 1.00 97.62 388 ARG A CA 1
ATOM 3129 C C . ARG A 1 388 ? 6.840 -9.289 7.152 1.00 97.62 388 ARG A C 1
ATOM 3131 O O . ARG A 1 388 ? 5.998 -9.637 7.972 1.00 97.62 388 ARG A O 1
ATOM 3138 N N . ALA A 1 389 ? 7.066 -8.016 6.828 1.00 97.31 389 ALA A N 1
ATOM 3139 C CA . ALA A 1 389 ? 6.376 -6.899 7.472 1.00 97.31 389 ALA A CA 1
ATOM 3140 C C . ALA A 1 389 ? 4.846 -6.988 7.309 1.00 97.31 389 ALA A C 1
ATOM 3142 O O . ALA A 1 389 ? 4.105 -6.807 8.271 1.00 97.31 389 ALA A O 1
ATOM 3143 N N . VAL A 1 390 ? 4.357 -7.332 6.112 1.00 97.25 390 VAL A N 1
ATOM 3144 C CA . VAL A 1 390 ? 2.913 -7.503 5.858 1.00 97.25 390 VAL A CA 1
ATOM 3145 C C . VAL A 1 390 ? 2.330 -8.660 6.664 1.00 97.25 390 VAL A C 1
ATOM 3147 O O . VAL A 1 390 ? 1.248 -8.522 7.228 1.00 97.25 390 VAL A O 1
ATOM 3150 N N . LYS A 1 391 ? 3.049 -9.782 6.777 1.00 96.69 391 LYS A N 1
ATOM 3151 C CA . LYS A 1 391 ? 2.612 -10.921 7.598 1.00 96.69 391 LYS A CA 1
ATOM 3152 C C . LYS A 1 391 ? 2.543 -10.576 9.082 1.00 96.69 391 LYS A C 1
ATOM 3154 O O . LYS A 1 391 ? 1.565 -10.931 9.728 1.00 96.69 391 LYS A O 1
ATOM 3159 N N . GLU A 1 392 ? 3.526 -9.849 9.606 1.00 97.81 392 GLU A N 1
ATOM 3160 C CA . GLU A 1 392 ? 3.524 -9.385 11.001 1.00 97.81 392 GLU A CA 1
ATOM 3161 C C . GLU A 1 392 ? 2.337 -8.444 11.287 1.00 97.81 392 GLU A C 1
ATOM 3163 O O . GLU A 1 392 ? 1.670 -8.571 12.323 1.00 97.81 392 GLU A O 1
ATOM 3168 N N . MET A 1 393 ? 2.014 -7.543 10.349 1.00 97.69 393 MET A N 1
ATOM 3169 C CA . MET A 1 393 ? 0.818 -6.695 10.434 1.00 97.69 393 MET A CA 1
ATOM 3170 C C . MET A 1 393 ? -0.469 -7.529 10.369 1.00 97.69 393 MET A C 1
ATOM 3172 O O . MET A 1 393 ? -1.358 -7.333 11.195 1.00 97.69 393 MET A O 1
ATOM 3176 N N . ALA A 1 394 ? -0.558 -8.509 9.465 1.00 96.06 394 ALA A N 1
ATOM 3177 C CA . ALA A 1 394 ? -1.730 -9.376 9.331 1.00 96.06 394 ALA A CA 1
ATOM 3178 C C . ALA A 1 394 ? -1.964 -10.244 10.581 1.00 96.06 394 ALA A C 1
ATOM 3180 O O . ALA A 1 394 ? -3.095 -10.382 11.048 1.00 96.06 394 ALA A O 1
ATOM 3181 N N . GLU A 1 395 ? -0.902 -10.785 11.182 1.00 97.19 395 GLU A N 1
ATOM 3182 C CA . GLU A 1 395 ? -0.985 -11.507 12.455 1.00 97.19 395 GLU A CA 1
ATOM 3183 C C . GLU A 1 395 ? -1.440 -10.596 13.599 1.00 97.19 395 GLU A C 1
ATOM 3185 O O . GLU A 1 395 ? -2.235 -11.011 14.444 1.00 97.19 395 GLU A O 1
ATOM 3190 N N . SER A 1 396 ? -0.965 -9.348 13.620 1.00 97.50 396 SER A N 1
ATOM 3191 C CA . SER A 1 396 ? -1.406 -8.344 14.592 1.00 97.50 396 SER A CA 1
ATOM 3192 C C . SER A 1 396 ? -2.886 -8.017 14.421 1.00 97.50 396 SER A C 1
ATOM 3194 O O . SER A 1 396 ? -3.627 -8.046 15.402 1.00 97.50 396 SER A O 1
ATOM 3196 N N . ALA A 1 397 ? -3.340 -7.810 13.184 1.00 96.62 397 ALA A N 1
ATOM 3197 C CA . ALA A 1 397 ? -4.745 -7.574 12.882 1.00 96.62 397 ALA A CA 1
ATOM 3198 C C . ALA A 1 397 ? -5.632 -8.772 13.265 1.00 96.62 397 ALA A C 1
ATOM 3200 O O . ALA A 1 397 ? -6.735 -8.593 13.779 1.00 96.62 397 ALA A O 1
ATOM 3201 N N . LYS A 1 398 ? -5.145 -10.005 13.078 1.00 95.94 398 LYS A N 1
ATOM 3202 C CA . LYS A 1 398 ? -5.861 -11.230 13.468 1.00 95.94 398 LYS A CA 1
ATOM 3203 C C . LYS A 1 398 ? -6.050 -11.355 14.981 1.00 95.94 398 LYS A C 1
ATOM 3205 O O . LYS A 1 398 ? -7.104 -11.815 15.424 1.00 95.94 398 LYS A O 1
ATOM 3210 N N . ARG A 1 399 ? -5.050 -10.948 15.772 1.00 95.69 399 ARG A N 1
ATOM 3211 C CA . ARG A 1 399 ? -5.171 -10.900 17.239 1.00 95.69 399 ARG A CA 1
ATOM 3212 C C . ARG A 1 399 ? -6.258 -9.914 17.658 1.00 95.69 399 ARG A C 1
ATOM 3214 O O . ARG A 1 399 ? -7.205 -10.333 18.308 1.00 95.69 399 ARG A O 1
ATOM 3221 N N . VAL A 1 400 ? -6.197 -8.678 17.155 1.00 94.44 400 VAL A N 1
ATOM 3222 C CA . VAL A 1 400 ? -7.209 -7.645 17.443 1.00 94.44 400 VAL A CA 1
ATOM 3223 C C . VAL A 1 400 ? -8.611 -8.102 17.039 1.00 94.44 400 VAL A C 1
ATOM 3225 O O . VAL A 1 400 ? -9.546 -7.953 17.811 1.00 94.44 400 VAL A O 1
ATOM 3228 N N . HIS A 1 401 ? -8.769 -8.730 15.872 1.00 93.75 401 HIS A N 1
ATOM 3229 C CA . HIS A 1 401 ? -10.057 -9.292 15.459 1.00 93.75 401 HIS A CA 1
ATOM 3230 C C . HIS A 1 401 ? -10.591 -10.341 16.447 1.00 93.75 401 HIS A C 1
ATOM 3232 O O . HIS A 1 401 ? -11.776 -10.334 16.773 1.00 93.75 401 HIS A O 1
ATOM 3238 N N . THR A 1 402 ? -9.718 -11.216 16.955 1.00 93.44 402 THR A N 1
ATOM 3239 C CA . THR A 1 402 ? -10.094 -12.222 17.961 1.00 93.44 402 THR A CA 1
ATOM 3240 C C . THR A 1 402 ? -10.527 -11.556 19.269 1.00 93.44 402 THR A C 1
ATOM 3242 O O . THR A 1 402 ? -11.540 -11.952 19.843 1.00 93.44 402 THR A O 1
ATOM 3245 N N . ASP A 1 403 ? -9.804 -10.523 19.703 1.00 90.69 403 ASP A N 1
ATOM 3246 C CA . ASP A 1 403 ? -10.089 -9.787 20.937 1.00 90.69 403 ASP A CA 1
ATOM 3247 C C . ASP A 1 403 ? -11.433 -9.042 20.843 1.00 90.69 403 ASP A C 1
ATOM 3249 O O . ASP A 1 403 ? -12.315 -9.241 21.682 1.00 90.69 403 ASP A O 1
ATOM 3253 N N . VAL A 1 404 ? -11.655 -8.285 19.761 1.00 88.31 404 VAL A N 1
ATOM 3254 C CA . VAL A 1 404 ? -12.919 -7.566 19.517 1.00 88.31 404 VAL A CA 1
ATOM 3255 C C . VAL A 1 404 ? -14.088 -8.548 19.370 1.00 88.31 404 VAL A C 1
ATOM 3257 O O . VAL A 1 404 ? -15.152 -8.333 19.950 1.00 88.31 404 VAL A O 1
ATOM 3260 N N . SER A 1 405 ? -13.907 -9.666 18.657 1.00 88.44 405 SER A N 1
ATOM 3261 C CA . SER A 1 405 ? -14.950 -10.694 18.522 1.00 88.44 405 SER A CA 1
ATOM 3262 C C . SER A 1 405 ? -15.297 -11.337 19.868 1.00 88.44 405 SER A C 1
ATOM 3264 O O . SER A 1 405 ? -16.469 -11.634 20.130 1.00 88.44 405 SER A O 1
ATOM 3266 N N . GLY A 1 406 ? -14.297 -11.542 20.729 1.00 87.06 406 GLY A N 1
ATOM 3267 C CA . GLY A 1 406 ? -14.491 -12.005 22.098 1.00 87.06 406 GLY A CA 1
ATOM 3268 C C . GLY A 1 406 ? -15.287 -10.998 22.926 1.00 87.06 406 GLY A C 1
ATOM 3269 O O . GLY A 1 406 ? -16.256 -11.380 23.582 1.00 87.06 406 GLY A O 1
ATOM 3270 N N . PHE A 1 407 ? -14.941 -9.711 22.841 1.00 85.31 407 PHE A N 1
ATOM 3271 C CA . PHE A 1 407 ? -15.657 -8.638 23.531 1.00 85.31 407 PHE A CA 1
ATOM 3272 C C . PHE A 1 407 ? -17.130 -8.549 23.100 1.00 85.31 407 PHE A C 1
ATOM 3274 O O . PHE A 1 407 ? -18.017 -8.564 23.954 1.00 85.31 407 PHE A O 1
ATOM 3281 N N . VAL A 1 408 ? -17.410 -8.572 21.791 1.00 84.62 408 VAL A N 1
ATOM 3282 C CA . VAL A 1 408 ? -18.782 -8.582 21.248 1.00 84.62 408 VAL A CA 1
ATOM 3283 C C . VAL A 1 408 ? -19.585 -9.775 21.763 1.00 84.62 408 VAL A C 1
ATOM 3285 O O . VAL A 1 408 ? -20.743 -9.621 22.153 1.00 84.62 408 VAL A O 1
ATOM 3288 N N . SER A 1 409 ? -18.965 -10.956 21.823 1.00 84.19 409 SER A N 1
ATOM 3289 C CA . SER A 1 409 ? -19.613 -12.163 22.346 1.00 84.19 409 SER A CA 1
ATOM 3290 C C . SER A 1 409 ? -19.986 -12.012 23.824 1.00 84.19 409 SER A C 1
ATOM 3292 O O . SER A 1 409 ? -21.077 -12.410 24.229 1.00 84.19 409 SER A O 1
ATOM 3294 N N . VAL A 1 410 ? -19.114 -11.399 24.634 1.00 81.12 410 VAL A N 1
ATOM 3295 C CA . VAL A 1 410 ? -19.393 -11.126 26.053 1.00 81.12 410 VAL A CA 1
ATOM 3296 C C . VAL A 1 410 ? -20.536 -10.123 26.209 1.00 81.12 410 VAL A C 1
ATOM 3298 O O . VAL A 1 410 ? -21.436 -10.366 27.012 1.00 81.12 410 VAL A O 1
ATOM 3301 N N . CYS A 1 411 ? -20.544 -9.034 25.433 1.00 77.12 411 CYS A N 1
ATOM 3302 C CA . CYS A 1 411 ? -21.643 -8.065 25.455 1.00 77.12 411 CYS A CA 1
ATOM 3303 C C . CYS A 1 411 ? -22.977 -8.717 25.074 1.00 77.12 411 CYS A C 1
ATOM 3305 O O . CYS A 1 411 ? -23.974 -8.505 25.755 1.00 77.12 411 CYS A O 1
ATOM 3307 N N . HIS A 1 412 ? -22.992 -9.586 24.059 1.00 76.94 412 HIS A N 1
ATOM 3308 C CA . HIS A 1 412 ? -24.205 -10.294 23.648 1.00 76.94 412 HIS A CA 1
ATOM 3309 C C . HIS A 1 412 ? -24.769 -11.198 24.755 1.00 76.94 412 HIS A C 1
ATOM 3311 O O . HIS A 1 412 ? -25.979 -11.236 24.971 1.00 76.94 412 HIS A O 1
ATOM 3317 N N . VAL A 1 413 ? -23.902 -11.901 25.493 1.00 75.12 413 VAL A N 1
ATOM 3318 C CA . VAL A 1 413 ? -24.316 -12.719 26.646 1.00 75.12 413 VAL A CA 1
ATOM 3319 C C . VAL A 1 413 ? -24.891 -11.850 27.767 1.00 75.12 413 VAL A C 1
ATOM 3321 O O . VAL A 1 413 ? -25.876 -12.244 28.387 1.00 75.12 413 VAL A O 1
ATOM 3324 N N . LEU A 1 414 ? -24.315 -10.667 28.007 1.00 68.06 414 LEU A N 1
ATOM 3325 C CA . LEU A 1 414 ? -24.820 -9.721 29.006 1.00 68.06 414 LEU A CA 1
ATOM 3326 C C . LEU A 1 414 ? -26.185 -9.132 28.629 1.00 68.06 414 LEU A C 1
ATOM 3328 O O . LEU A 1 414 ? -26.979 -8.905 29.529 1.00 68.06 414 LEU A O 1
ATOM 3332 N N . CYS A 1 415 ? -26.476 -8.934 27.339 1.00 65.62 415 CYS A N 1
ATOM 3333 C CA . CYS A 1 415 ? -27.799 -8.496 26.875 1.00 65.62 415 CYS A CA 1
ATOM 3334 C C . CYS A 1 415 ? -28.884 -9.574 27.002 1.00 65.62 415 CYS A C 1
ATOM 3336 O O . CYS A 1 415 ? -30.069 -9.253 27.034 1.00 65.62 415 CYS A O 1
ATOM 3338 N N . ALA A 1 416 ? -28.496 -10.852 26.968 1.00 60.47 416 ALA A N 1
ATOM 3339 C CA . ALA A 1 416 ? -29.427 -11.979 26.989 1.00 60.47 416 ALA A CA 1
ATOM 3340 C C . ALA A 1 416 ? -29.832 -12.420 28.410 1.00 60.47 416 ALA A C 1
ATOM 3342 O O . ALA A 1 416 ? -30.770 -13.208 28.545 1.00 60.47 416 ALA A O 1
ATOM 3343 N N . CYS A 1 417 ? -29.116 -11.954 29.440 1.00 51.50 417 CYS A N 1
ATOM 3344 C CA . CYS A 1 417 ? -29.405 -12.189 30.859 1.00 51.50 417 CYS A CA 1
ATOM 3345 C C . CYS A 1 417 ? -30.193 -11.021 31.450 1.00 51.50 417 CYS A C 1
ATOM 3347 O O . CYS A 1 417 ? -31.064 -11.293 32.307 1.00 51.50 417 CYS A O 1
#

Organism: NCBI:txid330526

Nearest PDB structures (foldseek):
  4phq-assembly2_B  TM=4.035E-01  e=3.594E-01  Escherichia coli K-12
  8i7r-assembly1_F4  TM=3.842E-01  e=4.215E+00  Mus musculus
  6ve0-assembly1_A  TM=3.447E-01  e=2.086E+00  Streptomyces lavendulae

Secondary structure (DSSP, 8-state):
-PPP-------S-------PPPPP-SSGGG-PPPPSS----SSPPPPPSSPPPHHHHHHHHHTTS--GGGSPP-SS---TT-EEEEEEEEEEEEHHHHHHHHHHHHHHHHHHTTTHHHHHHHHHHH-TTS-------EEHHHHH-TTSS--HHHHHT-HHHHHHHHHHHHTT----GGG-EEEEEEEEEEEE-TTS-EEEE----SS--TTSHHHHHHHHHT-TTS----SHHHHHHHHHHHHH-GGGS-BGGGB-HHHHHHHHHHHHHHHHHHHHHHHHHHHHHHTT-S-GGGGHHHHHHHH-THHHHHHHHHHHHHHHHHHHHHHHHHHHHHHHHHHHHHHHHTT---S---S-----------------HHHHHHHHHHHHHHHHHHHHHHHHHHHHHHHHHHHHHHHHHHHH-

Mean predicted aligned error: 13.75 Å